Protein AF-0000000083501205 (afdb_homodimer)

Nearest PDB structures (foldseek):
  4aa9-assembly1_A  TM=9.366E-01  e=6.967E-40  Camelus dromedarius
  8cik-assembly1_A  TM=9.175E-01  e=4.253E-39  Cervus canadensis sibiricus
  4aa8-assembly1_A  TM=9.049E-01  e=1.627E-39  Bos taurus
  3cms-assembly1_A  TM=9.169E-01  e=2.071E-38  Bos taurus
  4cms-assembly1_A  TM=9.080E-01  e=2.636E-37  Bos taurus

Structure (mmCIF, N/CA/C/O backbone):
data_AF-0000000083501205-model_v1
#
loop_
_entity.id
_entity.type
_entity.pdbx_description
1 polymer Gastricsin
#
loop_
_atom_site.group_PDB
_atom_site.id
_atom_site.type_symbol
_atom_site.label_atom_id
_atom_site.label_alt_id
_atom_site.label_comp_id
_atom_site.label_asym_id
_atom_site.label_entity_id
_atom_site.label_seq_id
_atom_site.pdbx_PDB_ins_code
_atom_site.Cartn_x
_atom_site.Cartn_y
_atom_site.Cartn_z
_atom_site.occupancy
_atom_site.B_iso_or_equiv
_atom_site.auth_seq_id
_atom_site.auth_comp_id
_atom_site.auth_asym_id
_atom_site.auth_atom_id
_atom_site.pdbx_PDB_model_num
ATOM 1 N N . MET A 1 1 ? 22.312 11.648 -34.594 1 24.3 1 MET A N 1
ATOM 2 C CA . MET A 1 1 ? 21.078 12 -33.906 1 24.3 1 MET A CA 1
ATOM 3 C C . MET A 1 1 ? 21.344 12.555 -32.531 1 24.3 1 MET A C 1
ATOM 5 O O . MET A 1 1 ? 21.938 11.875 -31.688 1 24.3 1 MET A O 1
ATOM 9 N N . MET A 1 2 ? 21.391 13.852 -32.25 1 23.31 2 MET A N 1
ATOM 10 C CA . MET A 1 2 ? 22.062 14.555 -31.172 1 23.31 2 MET A CA 1
ATOM 11 C C . MET A 1 2 ? 21.25 14.461 -29.891 1 23.31 2 MET A C 1
ATOM 13 O O . MET A 1 2 ? 20.047 14.727 -29.891 1 23.31 2 MET A O 1
ATOM 17 N N . LYS A 1 3 ? 21.75 13.641 -28.953 1 24.98 3 LYS A N 1
ATOM 18 C CA . LYS A 1 3 ? 21.266 13.414 -27.578 1 24.98 3 LYS A CA 1
ATOM 19 C C . LYS A 1 3 ? 20.984 14.734 -26.875 1 24.98 3 LYS A C 1
ATOM 21 O O . LYS A 1 3 ? 21.906 15.469 -26.516 1 24.98 3 LYS A O 1
ATOM 26 N N . VAL A 1 4 ? 19.859 15.289 -27.219 1 24.84 4 VAL A N 1
ATOM 27 C CA . VAL A 1 4 ? 19.672 16.531 -26.5 1 24.84 4 VAL A CA 1
ATOM 28 C C . VAL A 1 4 ? 19.516 16.25 -25 1 24.84 4 VAL A C 1
ATOM 30 O O . VAL A 1 4 ? 18.672 15.422 -24.609 1 24.84 4 VAL A O 1
ATOM 33 N N . LEU A 1 5 ? 20.469 16.375 -24.188 1 25.17 5 LEU A N 1
ATOM 34 C CA . LEU A 1 5 ? 20.688 16.391 -22.75 1 25.17 5 LEU A CA 1
ATOM 35 C C . LEU A 1 5 ? 19.656 17.266 -22.031 1 25.17 5 LEU A C 1
ATOM 37 O O . LEU A 1 5 ? 19.703 18.484 -22.156 1 25.17 5 LEU A O 1
ATOM 41 N N . VAL A 1 6 ? 18.453 16.797 -22.047 1 27.72 6 VAL A N 1
ATOM 42 C CA . VAL A 1 6 ? 17.656 17.844 -21.391 1 27.72 6 VAL A CA 1
ATOM 43 C C . VAL A 1 6 ? 18.016 17.906 -19.906 1 27.72 6 VAL A C 1
ATOM 45 O O . VAL A 1 6 ? 17.859 16.922 -19.188 1 27.72 6 VAL A O 1
ATOM 48 N N . PRO A 1 7 ? 18.844 18.781 -19.484 1 29.17 7 PRO A N 1
ATOM 49 C CA . PRO A 1 7 ? 19.188 18.969 -18.062 1 29.17 7 PRO A CA 1
ATOM 50 C C . PRO A 1 7 ? 17.953 19.203 -17.188 1 29.17 7 PRO A C 1
ATOM 52 O O . PRO A 1 7 ? 17.094 20.016 -17.531 1 29.17 7 PRO A O 1
ATOM 55 N N . ILE A 1 8 ? 17.406 18.188 -16.766 1 30.66 8 ILE A N 1
ATOM 56 C CA . ILE A 1 8 ? 16.359 18.547 -15.797 1 30.66 8 ILE A CA 1
ATOM 57 C C . ILE A 1 8 ? 16.953 19.469 -14.734 1 30.66 8 ILE A C 1
ATOM 59 O O . ILE A 1 8 ? 17.844 19.078 -13.984 1 30.66 8 ILE A O 1
ATOM 63 N N . LEU A 1 9 ? 17.031 20.703 -15 1 28.42 9 LEU A N 1
ATOM 64 C CA . LEU A 1 9 ? 17.453 21.766 -14.094 1 28.42 9 LEU A CA 1
ATOM 65 C C . LEU A 1 9 ? 16.609 21.766 -12.82 1 28.42 9 LEU A C 1
ATOM 67 O O . LEU A 1 9 ? 15.422 22.062 -12.859 1 28.42 9 LEU A O 1
ATOM 71 N N . ALA A 1 10 ? 16.891 20.828 -12 1 33.09 10 ALA A N 1
ATOM 72 C CA . ALA A 1 10 ? 16.406 21.125 -10.656 1 33.09 10 ALA A CA 1
ATOM 73 C C . ALA A 1 10 ? 16.625 22.594 -10.32 1 33.09 10 ALA A C 1
ATOM 75 O O . ALA A 1 10 ? 17.766 23.047 -10.195 1 33.09 10 ALA A O 1
ATOM 76 N N . PHE A 1 11 ? 15.836 23.438 -10.914 1 31.61 11 PHE A N 1
ATOM 77 C CA . PHE A 1 11 ? 15.945 24.828 -10.508 1 31.61 11 PHE A CA 1
ATOM 78 C C . PHE A 1 11 ? 15.961 24.969 -8.992 1 31.61 11 PHE A C 1
ATOM 80 O O . PHE A 1 11 ? 14.961 24.688 -8.328 1 31.61 11 PHE A O 1
ATOM 87 N N . LEU A 1 12 ? 17.047 24.672 -8.43 1 36.22 12 LEU A N 1
ATOM 88 C CA . LEU A 1 12 ? 17.328 25.203 -7.102 1 36.22 12 LEU A CA 1
ATOM 89 C C . LEU A 1 12 ? 16.922 26.672 -7.023 1 36.22 12 LEU A C 1
ATOM 91 O O . LEU A 1 12 ? 17.656 27.547 -7.5 1 36.22 12 LEU A O 1
ATOM 95 N N . ALA A 1 13 ? 15.797 27.047 -7.168 1 38.28 13 ALA A N 1
ATOM 96 C CA . ALA A 1 13 ? 15.562 28.453 -6.848 1 38.28 13 ALA A CA 1
ATOM 97 C C . ALA A 1 13 ? 16.062 28.797 -5.445 1 38.28 13 ALA A C 1
ATOM 99 O O . ALA A 1 13 ? 15.445 28.406 -4.449 1 38.28 13 ALA A O 1
ATOM 100 N N . ILE A 1 14 ? 17.281 28.781 -5.215 1 43.41 14 ILE A N 1
ATOM 101 C CA . ILE A 1 14 ? 17.891 29.375 -4.027 1 43.41 14 ILE A CA 1
ATOM 102 C C . ILE A 1 14 ? 17.375 30.797 -3.857 1 43.41 14 ILE A C 1
ATOM 104 O O . ILE A 1 14 ? 18.047 31.656 -3.268 1 43.41 14 ILE A O 1
ATOM 108 N N . THR A 1 15 ? 16.516 31.375 -4.629 1 48.72 15 THR A N 1
ATOM 109 C CA . THR A 1 15 ? 16.641 32.844 -4.527 1 48.72 15 THR A CA 1
ATOM 110 C C . THR A 1 15 ? 16.469 33.281 -3.08 1 48.72 15 THR A C 1
ATOM 112 O O . THR A 1 15 ? 17.297 34.031 -2.557 1 48.72 15 THR A O 1
ATOM 115 N N . ASP A 1 16 ? 15.25 33.375 -2.527 1 62.16 16 ASP A N 1
ATOM 116 C CA . ASP A 1 16 ? 14.867 34.25 -1.431 1 62.16 16 ASP A CA 1
ATOM 117 C C . ASP A 1 16 ? 15.125 33.594 -0.078 1 62.16 16 ASP A C 1
ATOM 119 O O . ASP A 1 16 ? 14.5 33.938 0.923 1 62.16 16 ASP A O 1
ATOM 123 N N . GLY A 1 17 ? 16.344 32.844 0.094 1 75.5 17 GLY A N 1
ATOM 124 C CA . GLY A 1 17 ? 16.703 32.312 1.388 1 75.5 17 GLY A CA 1
ATOM 125 C C . GLY A 1 17 ? 15.711 31.281 1.912 1 75.5 17 GLY A C 1
ATOM 126 O O . GLY A 1 17 ? 15.906 30.703 2.979 1 75.5 17 GLY A O 1
ATOM 127 N N . LEU A 1 18 ? 14.656 30.984 1.088 1 84.56 18 LEU A N 1
ATOM 128 C CA . LEU A 1 18 ? 13.625 30.047 1.49 1 84.56 18 LEU A CA 1
ATOM 129 C C . LEU A 1 18 ? 14.008 28.625 1.078 1 84.56 18 LEU A C 1
ATOM 131 O O . LEU A 1 18 ? 14.547 28.406 -0.009 1 84.56 18 LEU A O 1
ATOM 135 N N . ILE A 1 19 ? 13.797 27.641 1.995 1 81.44 19 ILE A N 1
ATOM 136 C CA . ILE A 1 19 ? 13.898 26.219 1.679 1 81.44 19 ILE A CA 1
ATOM 137 C C . ILE A 1 19 ? 12.516 25.641 1.387 1 81.44 19 ILE A C 1
ATOM 139 O O . ILE A 1 19 ? 11.633 25.672 2.246 1 81.44 19 ILE A O 1
ATOM 143 N N . ARG A 1 20 ? 12.336 25.25 0.153 1 84.31 20 ARG A N 1
ATOM 144 C CA . ARG A 1 20 ? 11.039 24.734 -0.278 1 84.31 20 ARG A CA 1
ATOM 145 C C . ARG A 1 20 ? 11.078 23.219 -0.46 1 84.31 20 ARG A C 1
ATOM 147 O O . ARG A 1 20 ? 11.938 22.703 -1.169 1 84.31 20 ARG A O 1
ATOM 154 N N . VAL A 1 21 ? 10.227 22.469 0.271 1 79.44 21 VAL A N 1
ATOM 155 C CA . VAL A 1 21 ? 10.078 21.031 0.123 1 79.44 21 VAL A CA 1
ATOM 156 C C . VAL A 1 21 ? 8.719 20.719 -0.491 1 79.44 21 VAL A C 1
ATOM 158 O O . VAL A 1 21 ? 7.68 20.906 0.147 1 79.44 21 VAL A O 1
ATOM 161 N N . PRO A 1 22 ? 8.703 20.297 -1.757 1 78.81 22 PRO A N 1
ATOM 162 C CA . PRO A 1 22 ? 7.418 19.891 -2.33 1 78.81 22 PRO A CA 1
ATOM 163 C C . PRO A 1 22 ? 6.766 18.75 -1.554 1 78.81 22 PRO A C 1
ATOM 165 O O . PRO A 1 22 ? 7.457 17.844 -1.063 1 78.81 22 PRO A O 1
ATOM 168 N N . LEU A 1 23 ? 5.445 18.859 -1.328 1 78.44 23 LEU A N 1
ATOM 169 C CA . LEU A 1 23 ? 4.637 17.781 -0.746 1 78.44 23 LEU A CA 1
ATOM 170 C C . LEU A 1 23 ? 3.715 17.172 -1.792 1 78.44 23 LEU A C 1
ATOM 172 O O . LEU A 1 23 ? 3.209 17.875 -2.67 1 78.44 23 LEU A O 1
ATOM 176 N N . MET A 1 24 ? 3.607 15.898 -1.768 1 68.44 24 MET A N 1
ATOM 177 C CA . MET A 1 24 ? 2.73 15.18 -2.689 1 68.44 24 MET A CA 1
ATOM 178 C C . MET A 1 24 ? 1.491 14.656 -1.97 1 68.44 24 MET A C 1
ATOM 180 O O . MET A 1 24 ? 1.599 14.023 -0.921 1 68.44 24 MET A O 1
ATOM 184 N N . LYS A 1 25 ? 0.338 15.102 -2.434 1 71.06 25 LYS A N 1
ATOM 185 C CA . LYS A 1 25 ? -0.917 14.539 -1.938 1 71.06 25 LYS A CA 1
ATOM 186 C C . LYS A 1 25 ? -1.106 13.102 -2.418 1 71.06 25 LYS A C 1
ATOM 188 O O . LYS A 1 25 ? -0.944 12.812 -3.605 1 71.06 25 LYS A O 1
ATOM 193 N N . PHE A 1 26 ? -1.41 12.211 -1.491 1 62.16 26 PHE A N 1
ATOM 194 C CA . PHE A 1 26 ? -1.637 10.805 -1.826 1 62.16 26 PHE A CA 1
ATOM 195 C C . PHE A 1 26 ? -3.09 10.422 -1.581 1 62.16 26 PHE A C 1
ATOM 197 O O . PHE A 1 26 ? -3.689 10.836 -0.587 1 62.16 26 PHE A O 1
ATOM 204 N N . LYS A 1 27 ? -3.611 9.68 -2.615 1 62.25 27 LYS A N 1
ATOM 205 C CA . LYS A 1 27 ? -4.934 9.086 -2.455 1 62.25 27 LYS A CA 1
ATOM 206 C C . LYS A 1 27 ? -4.852 7.77 -1.684 1 62.25 27 LYS A C 1
ATOM 208 O O . LYS A 1 27 ? -3.949 6.961 -1.916 1 62.25 27 LYS A O 1
ATOM 213 N N . SER A 1 28 ? -5.738 7.668 -0.705 1 63.34 28 SER A N 1
ATOM 214 C CA . SER A 1 28 ? -5.789 6.422 0.053 1 63.34 28 SER A CA 1
ATOM 215 C C . SER A 1 28 ? -6.391 5.293 -0.778 1 63.34 28 SER A C 1
ATOM 217 O O . SER A 1 28 ? -6.973 5.539 -1.837 1 63.34 28 SER A O 1
ATOM 219 N N . LEU A 1 29 ? -6.191 4.051 -0.312 1 64.69 29 LEU A N 1
ATOM 220 C CA . LEU A 1 29 ? -6.824 2.904 -0.95 1 64.69 29 LEU A CA 1
ATOM 221 C C . LEU A 1 29 ? -8.344 3.066 -0.979 1 64.69 29 LEU A C 1
ATOM 223 O O . LEU A 1 29 ? -8.984 2.754 -1.983 1 64.69 29 LEU A O 1
ATOM 227 N N . TYR A 1 30 ? -8.93 3.625 0.086 1 70.25 30 TYR A N 1
ATOM 228 C CA . TYR A 1 30 ? -10.367 3.848 0.156 1 70.25 30 TYR A CA 1
ATOM 229 C C . TYR A 1 30 ? -10.82 4.805 -0.939 1 70.25 30 TYR A C 1
ATOM 231 O O . TYR A 1 30 ? -11.797 4.527 -1.644 1 70.25 30 TYR A O 1
ATOM 239 N N . GLU A 1 31 ? -10.156 5.875 -1.046 1 69.44 31 GLU A N 1
ATOM 240 C CA . GLU A 1 31 ? -10.516 6.867 -2.055 1 69.44 31 GLU A CA 1
ATOM 241 C C . GLU A 1 31 ? -10.43 6.277 -3.461 1 69.44 31 GLU A C 1
ATOM 243 O O . GLU A 1 31 ? -11.289 6.543 -4.305 1 69.44 31 GLU A O 1
ATOM 248 N N . GLN A 1 32 ? -9.438 5.461 -3.617 1 65.25 32 GLN A N 1
ATOM 249 C CA . GLN A 1 32 ? -9.25 4.824 -4.918 1 65.25 32 GLN A CA 1
ATOM 250 C C . GLN A 1 32 ? -10.391 3.859 -5.223 1 65.25 32 GLN A C 1
ATOM 252 O O . GLN A 1 32 ? -10.961 3.885 -6.316 1 65.25 32 GLN A O 1
ATOM 257 N N . LEU A 1 33 ? -10.625 3.053 -4.23 1 71 33 LEU A N 1
ATOM 258 C CA . LEU A 1 33 ? -11.703 2.082 -4.402 1 71 33 LEU A CA 1
ATOM 259 C C . LEU A 1 33 ? -13.039 2.783 -4.637 1 71 33 LEU A C 1
ATOM 261 O O . LEU A 1 33 ? -13.852 2.326 -5.438 1 71 33 LEU A O 1
ATOM 265 N N . LEU A 1 34 ? -13.266 3.865 -3.934 1 71.88 34 LEU A N 1
ATOM 266 C CA . LEU A 1 34 ? -14.477 4.66 -4.094 1 71.88 34 LEU A CA 1
ATOM 267 C C . LEU A 1 34 ? -14.586 5.203 -5.516 1 71.88 34 LEU A C 1
ATOM 269 O O . LEU A 1 34 ? -15.617 5.035 -6.168 1 71.88 34 LEU A O 1
ATOM 273 N N . GLU A 1 35 ? -13.555 5.77 -5.996 1 68.94 35 GLU A N 1
ATOM 274 C CA . GLU A 1 35 ? -13.562 6.367 -7.328 1 68.94 35 GLU A CA 1
ATOM 275 C C . GLU A 1 35 ? -13.766 5.312 -8.406 1 68.94 35 GLU A C 1
ATOM 277 O O . GLU A 1 35 ? -14.414 5.57 -9.422 1 68.94 35 GLU A O 1
ATOM 282 N N . GLU A 1 36 ? -13.219 4.125 -8.141 1 64.19 36 GLU A N 1
ATOM 283 C CA . GLU A 1 36 ? -13.305 3.039 -9.117 1 64.19 36 GLU A CA 1
ATOM 284 C C . GLU A 1 36 ? -14.641 2.305 -9.008 1 64.19 36 GLU A C 1
ATOM 286 O O . GLU A 1 36 ? -14.945 1.432 -9.82 1 64.19 36 GLU A O 1
ATOM 291 N N . GLY A 1 37 ? -15.43 2.744 -8.008 1 63.91 37 GLY A N 1
ATOM 292 C CA . GLY A 1 37 ? -16.688 2.041 -7.777 1 63.91 37 GLY A CA 1
ATOM 293 C C . GLY A 1 37 ? -16.484 0.633 -7.25 1 63.91 37 GLY A C 1
ATOM 294 O O . GLY A 1 37 ? -17.312 -0.251 -7.504 1 63.91 37 GLY A O 1
ATOM 295 N N . GLN A 1 38 ? -15.273 0.404 -6.648 1 61.91 38 GLN A N 1
ATOM 296 C CA . GLN A 1 38 ? -14.914 -0.951 -6.242 1 61.91 38 GLN A CA 1
ATOM 297 C C . GLN A 1 38 ? -15.016 -1.115 -4.727 1 61.91 38 GLN A C 1
ATOM 299 O O . GLN A 1 38 ? -14.625 -2.15 -4.184 1 61.91 38 GLN A O 1
ATOM 304 N N . LEU A 1 39 ? -15.469 -0.045 -4.129 1 68.69 39 LEU A N 1
ATOM 305 C CA . LEU A 1 39 ? -15.555 -0.119 -2.674 1 68.69 39 LEU A CA 1
ATOM 306 C C . LEU A 1 39 ? -16.438 -1.282 -2.24 1 68.69 39 LEU A C 1
ATOM 308 O O . LEU A 1 39 ? -16.078 -2.043 -1.34 1 68.69 39 LEU A O 1
ATOM 312 N N . LYS A 1 40 ? -17.578 -1.355 -2.967 1 64.38 40 LYS A N 1
ATOM 313 C CA . LYS A 1 40 ? -18.484 -2.463 -2.646 1 64.38 40 LYS A CA 1
ATOM 314 C C . LYS A 1 40 ? -17.844 -3.805 -2.992 1 64.38 40 LYS A C 1
ATOM 316 O O . LYS A 1 40 ? -17.953 -4.766 -2.23 1 64.38 40 LYS A O 1
ATOM 321 N N . ASN A 1 41 ? -17.172 -3.736 -4.25 1 62.69 41 ASN A N 1
ATOM 322 C CA . ASN A 1 41 ? -16.516 -4.969 -4.672 1 62.69 41 ASN A CA 1
ATOM 323 C C . ASN A 1 41 ? -15.422 -5.383 -3.693 1 62.69 41 ASN A C 1
ATOM 325 O O . ASN A 1 41 ? -15.219 -6.57 -3.449 1 62.69 41 ASN A O 1
ATOM 329 N N . PHE A 1 42 ? -14.742 -4.367 -3.301 1 62.81 42 PHE A N 1
ATOM 330 C CA . PHE A 1 42 ? -13.734 -4.637 -2.279 1 62.81 42 PHE A CA 1
ATOM 331 C C . PHE A 1 42 ? -14.367 -5.273 -1.049 1 62.81 42 PHE A C 1
ATOM 333 O O . PHE A 1 42 ? -13.805 -6.199 -0.461 1 62.81 42 PHE A O 1
ATOM 340 N N . LEU A 1 43 ? -15.547 -4.691 -0.813 1 56.75 43 LEU A N 1
ATOM 341 C CA . LEU A 1 43 ? -16.219 -5.145 0.397 1 56.75 43 LEU A CA 1
ATOM 342 C C . LEU A 1 43 ? -16.922 -6.48 0.161 1 56.75 43 LEU A C 1
ATOM 344 O O . LEU A 1 43 ? -17.031 -7.301 1.076 1 56.75 43 LEU A O 1
ATOM 348 N N . THR A 1 44 ? -17.5 -6.582 -1.103 1 53.25 44 THR A N 1
ATOM 349 C CA . THR A 1 44 ? -18.312 -7.777 -1.353 1 53.25 44 THR A CA 1
ATOM 350 C C . THR A 1 44 ? -17.578 -8.727 -2.299 1 53.25 44 THR A C 1
ATOM 352 O O . THR A 1 44 ? -18.031 -9.844 -2.533 1 53.25 44 THR A O 1
ATOM 355 N N . ASN A 1 45 ? -16.266 -8.594 -2.436 1 44.19 45 ASN A N 1
ATOM 356 C CA . ASN A 1 45 ? -15.531 -9.43 -3.375 1 44.19 45 ASN A CA 1
ATOM 357 C C . ASN A 1 45 ? -16.297 -9.609 -4.684 1 44.19 45 ASN A C 1
ATOM 359 O O . ASN A 1 45 ? -16.172 -10.648 -5.336 1 44.19 45 ASN A O 1
ATOM 363 N N . GLN A 1 46 ? -17.375 -8.836 -4.914 1 39.72 46 GLN A N 1
ATOM 364 C CA . GLN A 1 46 ? -18.078 -9.148 -6.148 1 39.72 46 GLN A CA 1
ATOM 365 C C . GLN A 1 46 ? -17.234 -8.828 -7.371 1 39.72 46 GLN A C 1
ATOM 367 O O . GLN A 1 46 ? -16.719 -7.715 -7.504 1 39.72 46 GLN A O 1
ATOM 372 N N . GLN A 1 47 ? -16.578 -9.773 -7.832 1 37.06 47 GLN A N 1
ATOM 373 C CA . GLN A 1 47 ? -15.875 -9.742 -9.109 1 37.06 47 GLN A CA 1
ATOM 374 C C . GLN A 1 47 ? -16.688 -9.023 -10.18 1 37.06 47 GLN A C 1
ATOM 376 O O . GLN A 1 47 ? -17.859 -9.375 -10.414 1 37.06 47 GLN A O 1
ATOM 381 N N . LEU A 1 48 ? -16.594 -7.82 -10.344 1 34.31 48 LEU A N 1
ATOM 382 C CA . LEU A 1 48 ? -17.234 -7.254 -11.531 1 34.31 48 LEU A CA 1
ATOM 383 C C . LEU A 1 48 ? -16.953 -8.109 -12.758 1 34.31 48 LEU A C 1
ATOM 385 O O . LEU A 1 48 ? -15.805 -8.438 -13.047 1 34.31 48 LEU A O 1
ATOM 389 N N . ASN A 1 49 ? -17.891 -8.961 -13.07 1 32.69 49 ASN A N 1
ATOM 390 C CA . ASN A 1 49 ? -17.938 -9.641 -14.352 1 32.69 49 ASN A CA 1
ATOM 391 C C . ASN A 1 49 ? -17.656 -8.688 -15.508 1 32.69 49 ASN A C 1
ATOM 393 O O . ASN A 1 49 ? -18.5 -7.852 -15.844 1 32.69 49 ASN A O 1
ATOM 397 N N . SER A 1 50 ? -16.578 -8.016 -15.5 1 30.77 50 SER A N 1
ATOM 398 C CA . SER A 1 50 ? -16.531 -7.367 -16.812 1 30.77 50 SER A CA 1
ATOM 399 C C . SER A 1 50 ? -16.578 -8.391 -17.938 1 30.77 50 SER A C 1
ATOM 401 O O . SER A 1 50 ? -16.266 -9.562 -17.734 1 30.77 50 SER A O 1
ATOM 403 N N . ASP A 1 51 ? -17.125 -7.996 -19 1 29.91 51 ASP A N 1
ATOM 404 C CA . ASP A 1 51 ? -17.297 -8.633 -20.312 1 29.91 51 ASP A CA 1
ATOM 405 C C . ASP A 1 51 ? -15.969 -9.211 -20.797 1 29.91 51 ASP A C 1
ATOM 407 O O . ASP A 1 51 ? -15.078 -8.469 -21.234 1 29.91 51 ASP A O 1
ATOM 411 N N . GLY A 1 52 ? -15.602 -10.5 -20.578 1 32.03 52 GLY A N 1
ATOM 412 C CA . GLY A 1 52 ? -14.734 -11.469 -21.234 1 32.03 52 GLY A CA 1
ATOM 413 C C . GLY A 1 52 ? -13.266 -11.25 -20.938 1 32.03 52 GLY A C 1
ATOM 414 O O . GLY A 1 52 ? -12.43 -12.094 -21.266 1 32.03 52 GLY A O 1
ATOM 415 N N . SER A 1 53 ? -12.656 -10.086 -21.109 1 32.69 53 SER A N 1
ATOM 416 C CA . SER A 1 53 ? -11.203 -10.016 -21.078 1 32.69 53 SER A CA 1
ATOM 417 C C . SER A 1 53 ? -10.688 -9.992 -19.641 1 32.69 53 SER A C 1
ATOM 419 O O . SER A 1 53 ? -11.188 -9.234 -18.812 1 32.69 53 SER A O 1
ATOM 421 N N . TYR A 1 54 ? -10.312 -11.141 -19.109 1 36.03 54 TYR A N 1
ATOM 422 C CA . TYR A 1 54 ? -9.672 -11.336 -17.812 1 36.03 54 TYR A CA 1
ATOM 423 C C . TYR A 1 54 ? -8.664 -10.234 -17.531 1 36.03 54 TYR A C 1
ATOM 425 O O . TYR A 1 54 ? -7.57 -10.219 -18.094 1 36.03 54 TYR A O 1
ATOM 433 N N . ASN A 1 55 ? -9.117 -9.039 -17.297 1 40.97 55 ASN A N 1
ATOM 434 C CA . ASN A 1 55 ? -8.141 -8.016 -16.922 1 40.97 55 ASN A CA 1
ATOM 435 C C . ASN A 1 55 ? -7.812 -8.055 -15.438 1 40.97 55 ASN A C 1
ATOM 437 O O . ASN A 1 55 ? -8.703 -7.879 -14.602 1 40.97 55 ASN A O 1
ATOM 441 N N . GLU A 1 56 ? -6.871 -9.008 -15.109 1 48.38 56 GLU A N 1
ATOM 442 C CA . GLU A 1 56 ? -6.379 -9.055 -13.734 1 48.38 56 GLU A CA 1
ATOM 443 C C . GLU A 1 56 ? -6.094 -7.656 -13.203 1 48.38 56 GLU A C 1
ATOM 445 O O . GLU A 1 56 ? -5.543 -6.812 -13.914 1 48.38 56 GLU A O 1
ATOM 450 N N . PRO A 1 57 ? -6.695 -7.434 -12.094 1 54.47 57 PRO A N 1
ATOM 451 C CA . PRO A 1 57 ? -6.348 -6.129 -11.523 1 54.47 57 PRO A CA 1
ATOM 452 C C . PRO A 1 57 ? -4.859 -5.996 -11.219 1 54.47 57 PRO A C 1
ATOM 454 O O . PRO A 1 57 ? -4.207 -6.984 -10.867 1 54.47 57 PRO A O 1
ATOM 457 N N . LEU A 1 58 ? -4.289 -4.883 -11.664 1 53.25 58 LEU A N 1
ATOM 458 C CA . LEU A 1 58 ? -2.893 -4.617 -11.328 1 53.25 58 LEU A CA 1
ATOM 459 C C . LEU A 1 58 ? -2.686 -4.648 -9.82 1 53.25 58 LEU A C 1
ATOM 461 O O . LEU A 1 58 ? -1.642 -5.094 -9.336 1 53.25 58 LEU A O 1
ATOM 465 N N . LEU A 1 59 ? -3.84 -4.309 -9.102 1 56.69 59 LEU A N 1
ATOM 466 C CA . LEU A 1 59 ? -3.658 -4.234 -7.652 1 56.69 59 LEU A CA 1
ATOM 467 C C . LEU A 1 59 ? -4.438 -5.344 -6.953 1 56.69 59 LEU A C 1
ATOM 469 O O . LEU A 1 59 ? -5.637 -5.508 -7.184 1 56.69 59 LEU A O 1
ATOM 473 N N . ASN A 1 60 ? -3.674 -6.246 -6.426 1 63.34 60 ASN A N 1
ATOM 474 C CA . ASN A 1 60 ? -4.258 -7.242 -5.535 1 63.34 60 ASN A CA 1
ATOM 475 C C . ASN A 1 60 ? -4.363 -6.727 -4.105 1 63.34 60 ASN A C 1
ATOM 477 O O . ASN A 1 60 ? -3.363 -6.656 -3.389 1 63.34 60 ASN A O 1
ATOM 481 N N . TYR A 1 61 ? -5.527 -6.289 -3.756 1 62.44 61 TYR A N 1
ATOM 482 C CA . TYR A 1 61 ? -5.699 -5.801 -2.391 1 62.44 61 TYR A CA 1
ATOM 483 C C . TYR A 1 61 ? -6.32 -6.871 -1.504 1 62.44 61 TYR A C 1
ATOM 485 O O . TYR A 1 61 ? -6.422 -6.699 -0.287 1 62.44 61 TYR A O 1
ATOM 493 N N . LYS A 1 62 ? -6.664 -7.91 -2.113 1 69.75 62 LYS A N 1
ATOM 494 C CA . LYS A 1 62 ? -7.496 -8.836 -1.349 1 69.75 62 LYS A CA 1
ATOM 495 C C . LYS A 1 62 ? -6.703 -10.07 -0.929 1 69.75 62 LYS A C 1
ATOM 497 O O . LYS A 1 62 ? -6.867 -10.57 0.186 1 69.75 62 LYS A O 1
ATOM 502 N N . ASP A 1 63 ? -5.832 -10.5 -1.811 1 72.12 63 ASP A N 1
ATOM 503 C CA . ASP A 1 63 ? -5.289 -11.828 -1.562 1 72.12 63 ASP A CA 1
ATOM 504 C C . ASP A 1 63 ? -3.781 -11.773 -1.325 1 72.12 63 ASP A C 1
ATOM 506 O O . ASP A 1 63 ? -3.125 -10.797 -1.705 1 72.12 63 ASP A O 1
ATOM 510 N N . MET A 1 64 ? -3.305 -12.82 -0.78 1 69.5 64 MET A N 1
ATOM 511 C CA . MET A 1 64 ? -1.869 -12.969 -0.551 1 69.5 64 MET A CA 1
ATOM 512 C C . MET A 1 64 ? -1.11 -13.023 -1.873 1 69.5 64 MET A C 1
ATOM 514 O O . MET A 1 64 ? -1.707 -13.242 -2.928 1 69.5 64 MET A O 1
ATOM 518 N N . ALA A 1 65 ? 0.109 -12.734 -1.774 1 78.25 65 ALA A N 1
ATOM 519 C CA . ALA A 1 65 ? 0.981 -12.828 -2.941 1 78.25 65 ALA A CA 1
ATOM 520 C C . ALA A 1 65 ? 2.42 -13.133 -2.529 1 78.25 65 ALA A C 1
ATOM 522 O O . ALA A 1 65 ? 2.787 -12.953 -1.364 1 78.25 65 ALA A O 1
ATOM 523 N N . TYR A 1 66 ? 3.213 -13.703 -3.395 1 82.69 66 TYR A N 1
ATOM 524 C CA . TYR A 1 66 ? 4.629 -13.992 -3.195 1 82.69 66 TYR A CA 1
ATOM 525 C C . TYR A 1 66 ? 5.492 -13.148 -4.121 1 82.69 66 TYR A C 1
ATOM 527 O O . TYR A 1 66 ? 5.285 -13.133 -5.336 1 82.69 66 TYR A O 1
ATOM 535 N N . PHE A 1 67 ? 6.41 -12.43 -3.469 1 81.56 67 PHE A N 1
ATOM 536 C CA . PHE A 1 67 ? 7.301 -11.586 -4.258 1 81.56 67 PHE A CA 1
ATOM 537 C C . PHE A 1 67 ? 8.758 -11.945 -4.004 1 81.56 67 PHE A C 1
ATOM 539 O O . PHE A 1 67 ? 9.094 -12.477 -2.943 1 81.56 67 PHE A O 1
ATOM 546 N N . GLY A 1 68 ? 9.562 -11.734 -4.988 1 83.31 68 GLY A N 1
ATOM 547 C CA . GLY A 1 68 ? 11 -11.906 -4.871 1 83.31 68 GLY A CA 1
ATOM 548 C C . GLY A 1 68 ? 11.789 -10.695 -5.32 1 83.31 68 GLY A C 1
ATOM 549 O O . GLY A 1 68 ? 11.266 -9.844 -6.043 1 83.31 68 GLY A O 1
ATOM 550 N N . GLN A 1 69 ? 13.016 -10.641 -4.809 1 81.62 69 GLN A N 1
ATOM 551 C CA . GLN A 1 69 ? 13.859 -9.492 -5.129 1 81.62 69 GLN A CA 1
ATOM 552 C C . GLN A 1 69 ? 14.734 -9.781 -6.348 1 81.62 69 GLN A C 1
ATOM 554 O O . GLN A 1 69 ? 15.336 -10.852 -6.453 1 81.62 69 GLN A O 1
ATOM 559 N N . ILE A 1 70 ? 14.734 -8.852 -7.297 1 89.69 70 ILE A N 1
ATOM 560 C CA . ILE A 1 70 ? 15.695 -8.828 -8.391 1 89.69 70 ILE A CA 1
ATOM 561 C C . ILE A 1 70 ? 16.438 -7.496 -8.414 1 89.69 70 ILE A C 1
ATOM 563 O O . ILE A 1 70 ? 16.047 -6.555 -7.719 1 89.69 70 ILE A O 1
ATOM 567 N N . SER A 1 71 ? 17.5 -7.48 -9.07 1 89.5 71 SER A N 1
ATOM 568 C CA . SER A 1 71 ? 18.203 -6.219 -9.312 1 89.5 71 SER A CA 1
ATOM 569 C C . SER A 1 71 ? 18.406 -5.973 -10.797 1 89.5 71 SER A C 1
ATOM 571 O O . SER A 1 71 ? 18.625 -6.914 -11.562 1 89.5 71 SER A O 1
ATOM 573 N N . VAL A 1 72 ? 18.328 -4.73 -11.164 1 94.75 72 VAL A N 1
ATOM 574 C CA . VAL A 1 72 ? 18.453 -4.359 -12.57 1 94.75 72 VAL A CA 1
ATOM 575 C C . VAL A 1 72 ? 19.516 -3.273 -12.719 1 94.75 72 VAL A C 1
ATOM 577 O O . VAL A 1 72 ? 19.531 -2.301 -11.961 1 94.75 72 VAL A O 1
ATOM 580 N N . GLY A 1 73 ? 20.438 -3.527 -13.656 1 95.88 73 GLY A N 1
ATOM 581 C CA . GLY A 1 73 ? 21.375 -2.477 -14.016 1 95.88 73 GLY A CA 1
ATOM 582 C C . GLY A 1 73 ? 22.734 -2.66 -13.391 1 95.88 73 GLY A C 1
ATOM 583 O O . GLY A 1 73 ? 22.953 -3.609 -12.633 1 95.88 73 GLY A O 1
ATOM 584 N N . THR A 1 74 ? 23.641 -1.761 -13.852 1 92.62 74 THR A N 1
ATOM 585 C CA . THR A 1 74 ? 25 -1.641 -13.352 1 92.62 74 THR A CA 1
ATOM 586 C C . THR A 1 74 ? 25.328 -0.191 -13 1 92.62 74 THR A C 1
ATOM 588 O O . THR A 1 74 ? 25.5 0.645 -13.891 1 92.62 74 THR A O 1
ATOM 591 N N . PRO A 1 75 ? 25.547 0.081 -11.648 1 89.25 75 PRO A N 1
ATOM 592 C CA . PRO A 1 75 ? 25.359 -0.839 -10.523 1 89.25 75 PRO A CA 1
ATOM 593 C C . PRO A 1 75 ? 23.906 -1.267 -10.344 1 89.25 75 PRO A C 1
ATOM 595 O O . PRO A 1 75 ? 23 -0.647 -10.906 1 89.25 75 PRO A O 1
ATOM 598 N N . PRO A 1 76 ? 23.672 -2.303 -9.57 1 87.81 76 PRO A N 1
ATOM 599 C CA . PRO A 1 76 ? 22.328 -2.867 -9.461 1 87.81 76 PRO A CA 1
ATOM 600 C C . PRO A 1 76 ? 21.391 -1.99 -8.648 1 87.81 76 PRO A C 1
ATOM 602 O O . PRO A 1 76 ? 21.797 -1.381 -7.66 1 87.81 76 PRO A O 1
ATOM 605 N N . GLN A 1 77 ? 20.094 -1.916 -9.164 1 84.31 77 GLN A N 1
ATOM 606 C CA . GLN A 1 77 ? 18.953 -1.348 -8.461 1 84.31 77 GLN A CA 1
ATOM 607 C C . GLN A 1 77 ? 17.938 -2.428 -8.109 1 84.31 77 GLN A C 1
ATOM 609 O O . GLN A 1 77 ? 17.516 -3.193 -8.977 1 84.31 77 GLN A O 1
ATOM 614 N N . SER A 1 78 ? 17.5 -2.506 -6.93 1 79.81 78 SER A N 1
ATOM 615 C CA . SER A 1 78 ? 16.734 -3.648 -6.449 1 79.81 78 SER A CA 1
ATOM 616 C C . SER A 1 78 ? 15.242 -3.385 -6.543 1 79.81 78 SER A C 1
ATOM 618 O O . SER A 1 78 ? 14.781 -2.273 -6.27 1 79.81 78 SER A O 1
ATOM 620 N N . PHE A 1 79 ? 14.508 -4.43 -6.863 1 82.56 79 PHE A N 1
ATOM 621 C CA . PHE A 1 79 ? 13.055 -4.398 -7.004 1 82.56 79 PHE A CA 1
ATOM 622 C C . PHE A 1 79 ? 12.43 -5.68 -6.473 1 82.56 79 PHE A C 1
ATOM 624 O O . PHE A 1 79 ? 12.977 -6.77 -6.66 1 82.56 79 PHE A O 1
ATOM 631 N N . TYR A 1 80 ? 11.297 -5.598 -5.84 1 79.88 80 TYR A N 1
ATOM 632 C CA . TYR A 1 80 ? 10.461 -6.758 -5.543 1 79.88 80 TYR A CA 1
ATOM 633 C C . TYR A 1 80 ? 9.406 -6.961 -6.625 1 79.88 80 TYR A C 1
ATOM 635 O O . TYR A 1 80 ? 8.602 -6.066 -6.891 1 79.88 80 TYR A O 1
ATOM 643 N N . VAL A 1 81 ? 9.453 -8.125 -7.227 1 86.44 81 VAL A N 1
ATOM 644 C CA . VAL A 1 81 ? 8.57 -8.359 -8.359 1 86.44 81 VAL A CA 1
ATOM 645 C C . VAL A 1 81 ? 7.801 -9.664 -8.164 1 86.44 81 VAL A C 1
ATOM 647 O O . VAL A 1 81 ? 8.18 -10.492 -7.328 1 86.44 81 VAL A O 1
ATOM 650 N N . HIS A 1 82 ? 6.734 -9.742 -8.836 1 87.06 82 HIS A N 1
ATOM 651 C CA . HIS A 1 82 ? 5.957 -10.969 -8.891 1 87.06 82 HIS A CA 1
ATOM 652 C C . HIS A 1 82 ? 6.555 -11.953 -9.891 1 87.06 82 HIS A C 1
ATOM 654 O O . HIS A 1 82 ? 6.609 -11.672 -11.094 1 87.06 82 HIS A O 1
ATOM 660 N N . PHE A 1 83 ? 7.055 -13.102 -9.43 1 91.94 83 PHE A N 1
ATOM 661 C CA . PHE A 1 83 ? 7.453 -14.172 -10.344 1 91.94 83 PHE A CA 1
ATOM 662 C C . PHE A 1 83 ? 6.234 -14.891 -10.906 1 91.94 83 PHE A C 1
ATOM 664 O O . PHE A 1 83 ? 5.594 -15.68 -10.203 1 91.94 83 PHE A O 1
ATOM 671 N N . ASP A 1 84 ? 5.949 -14.578 -12.148 1 90.75 84 ASP A N 1
ATOM 672 C CA . ASP A 1 84 ? 4.629 -14.891 -12.68 1 90.75 84 ASP A CA 1
ATOM 673 C C . ASP A 1 84 ? 4.734 -15.859 -13.859 1 90.75 84 ASP A C 1
ATOM 675 O O . ASP A 1 84 ? 5.117 -15.461 -14.961 1 90.75 84 ASP A O 1
ATOM 679 N N . THR A 1 85 ? 4.309 -17.094 -13.688 1 93.75 85 THR A N 1
ATOM 680 C CA . THR A 1 85 ? 4.324 -18.078 -14.758 1 93.75 85 THR A CA 1
ATOM 681 C C . THR A 1 85 ? 3.15 -17.859 -15.711 1 93.75 85 THR A C 1
ATOM 683 O O . THR A 1 85 ? 3.119 -18.422 -16.812 1 93.75 85 THR A O 1
ATOM 686 N N . GLY A 1 86 ? 2.211 -17.031 -15.336 1 88.38 86 GLY A N 1
ATOM 687 C CA . GLY A 1 86 ? 1.068 -16.734 -16.188 1 88.38 86 GLY A CA 1
ATOM 688 C C . GLY A 1 86 ? 1.326 -15.609 -17.156 1 88.38 86 GLY A C 1
ATOM 689 O O . GLY A 1 86 ? 0.495 -15.328 -18.031 1 88.38 86 GLY A O 1
ATOM 690 N N . SER A 1 87 ? 2.418 -14.969 -17.031 1 85.75 87 SER A N 1
ATOM 691 C CA . SER A 1 87 ? 2.816 -13.891 -17.922 1 85.75 87 SER A CA 1
ATOM 692 C C . SER A 1 87 ? 4.188 -14.164 -18.547 1 85.75 87 SER A C 1
ATOM 694 O O . SER A 1 87 ? 4.855 -15.133 -18.172 1 85.75 87 SER A O 1
ATOM 696 N N . THR A 1 88 ? 4.535 -13.297 -19.562 1 87.94 88 THR A N 1
ATOM 697 C CA . THR A 1 88 ? 5.777 -13.578 -20.266 1 87.94 88 THR A CA 1
ATOM 698 C C . THR A 1 88 ? 6.754 -12.414 -20.141 1 87.94 88 THR A C 1
ATOM 700 O O . THR A 1 88 ? 7.949 -12.57 -20.406 1 87.94 88 THR A O 1
ATOM 703 N N . HIS A 1 89 ? 6.266 -11.32 -19.656 1 87.88 89 HIS A N 1
ATOM 704 C CA . HIS A 1 89 ? 7.098 -10.125 -19.75 1 87.88 89 HIS A CA 1
ATOM 705 C C . HIS A 1 89 ? 7.664 -9.75 -18.391 1 87.88 89 HIS A C 1
ATOM 707 O O . HIS A 1 89 ? 6.98 -9.875 -17.375 1 87.88 89 HIS A O 1
ATOM 713 N N . LEU A 1 90 ? 8.906 -9.336 -18.531 1 93.88 90 LEU A N 1
ATOM 714 C CA . LEU A 1 90 ? 9.469 -8.633 -17.391 1 93.88 90 LEU A CA 1
ATOM 715 C C . LEU A 1 90 ? 9.266 -7.129 -17.516 1 93.88 90 LEU A C 1
ATOM 717 O O . LEU A 1 90 ? 9.641 -6.539 -18.531 1 93.88 90 LEU A O 1
ATOM 721 N N . TRP A 1 91 ? 8.656 -6.523 -16.547 1 91.25 91 TRP A N 1
ATOM 722 C CA . TRP A 1 91 ? 8.602 -5.062 -16.516 1 91.25 91 TRP A CA 1
ATOM 723 C C . TRP A 1 91 ? 8.734 -4.539 -15.094 1 91.25 91 TRP A C 1
ATOM 725 O O . TRP A 1 91 ? 8.398 -5.238 -14.141 1 91.25 91 TRP A O 1
ATOM 735 N N . ILE A 1 92 ? 9.281 -3.391 -14.938 1 89.19 92 ILE A N 1
ATOM 736 C CA . ILE A 1 92 ? 9.43 -2.715 -13.648 1 89.19 92 ILE A CA 1
ATOM 737 C C . ILE A 1 92 ? 9.07 -1.238 -13.797 1 89.19 92 ILE A C 1
ATOM 739 O O . ILE A 1 92 ? 9.07 -0.702 -14.906 1 89.19 92 ILE A O 1
ATOM 743 N N . ASN A 1 93 ? 8.836 -0.669 -12.656 1 82.81 93 ASN A N 1
ATOM 744 C CA . ASN A 1 93 ? 8.633 0.775 -12.633 1 82.81 93 ASN A CA 1
ATOM 745 C C . ASN A 1 93 ? 9.922 1.534 -12.914 1 82.81 93 ASN A C 1
ATOM 747 O O . ASN A 1 93 ? 11.008 1.076 -12.547 1 82.81 93 ASN A O 1
ATOM 751 N N . SER A 1 94 ? 9.734 2.598 -13.602 1 86.88 94 SER A N 1
ATOM 752 C CA . SER A 1 94 ? 10.914 3.396 -13.922 1 86.88 94 SER A CA 1
ATOM 753 C C . SER A 1 94 ? 10.664 4.879 -13.664 1 86.88 94 SER A C 1
ATOM 755 O O . SER A 1 94 ? 9.516 5.297 -13.484 1 86.88 94 SER A O 1
ATOM 757 N N . VAL A 1 95 ? 11.703 5.574 -13.648 1 81.81 95 VAL A N 1
ATOM 758 C CA . VAL A 1 95 ? 11.648 7.012 -13.406 1 81.81 95 VAL A CA 1
ATOM 759 C C . VAL A 1 95 ? 10.922 7.703 -14.555 1 81.81 95 VAL A C 1
ATOM 761 O O . VAL A 1 95 ? 10.547 8.875 -14.445 1 81.81 95 VAL A O 1
ATOM 764 N N . TYR A 1 96 ? 10.711 6.93 -15.648 1 82.88 96 TYR A N 1
ATOM 765 C CA . TYR A 1 96 ? 10 7.5 -16.781 1 82.88 96 TYR A CA 1
ATOM 766 C C . TYR A 1 96 ? 8.508 7.637 -16.484 1 82.88 96 TYR A C 1
ATOM 768 O O . TYR A 1 96 ? 7.785 8.336 -17.203 1 82.88 96 TYR A O 1
ATOM 776 N N . CYS A 1 97 ? 8.156 6.859 -15.492 1 77.44 97 CYS A N 1
ATOM 777 C CA . CYS A 1 97 ? 6.746 6.922 -15.117 1 77.44 97 CYS A CA 1
ATOM 778 C C . CYS A 1 97 ? 6.449 8.18 -14.312 1 77.44 97 CYS A C 1
ATOM 780 O O . CYS A 1 97 ? 7.047 8.398 -13.258 1 77.44 97 CYS A O 1
ATOM 782 N N . LYS A 1 98 ? 5.59 9.039 -14.828 1 63.91 98 LYS A N 1
ATOM 783 C CA . LYS A 1 98 ? 5.32 10.328 -14.195 1 63.91 98 LYS A CA 1
ATOM 784 C C . LYS A 1 98 ? 3.941 10.344 -13.547 1 63.91 98 LYS A C 1
ATOM 786 O O . LYS A 1 98 ? 3.566 11.328 -12.898 1 63.91 98 LYS A O 1
ATOM 791 N N . SER A 1 99 ? 3.299 9.164 -13.742 1 61.28 99 SER A N 1
ATOM 792 C CA . SER A 1 99 ? 1.971 9.125 -13.141 1 61.28 99 SER A CA 1
ATOM 793 C C . SER A 1 99 ? 2.057 9.023 -11.617 1 61.28 99 SER A C 1
ATOM 795 O O . SER A 1 99 ? 3.1 8.664 -11.07 1 61.28 99 SER A O 1
ATOM 797 N N . GLU A 1 100 ? 1.054 9.445 -10.93 1 56.66 100 GLU A N 1
ATOM 798 C CA . GLU A 1 100 ? 0.986 9.422 -9.469 1 56.66 100 GLU A CA 1
ATOM 799 C C . GLU A 1 100 ? 1.212 8.016 -8.93 1 56.66 100 GLU A C 1
ATOM 801 O O . GLU A 1 100 ? 1.841 7.84 -7.879 1 56.66 100 GLU A O 1
ATOM 806 N N . ALA A 1 101 ? 0.859 7.027 -9.766 1 58.31 101 ALA A N 1
ATOM 807 C CA . ALA A 1 101 ? 0.977 5.637 -9.336 1 58.31 101 ALA A CA 1
ATOM 808 C C . ALA A 1 101 ? 2.439 5.211 -9.258 1 58.31 101 ALA A C 1
ATOM 810 O O . ALA A 1 101 ? 2.785 4.293 -8.508 1 58.31 101 ALA A O 1
ATOM 811 N N . CYS A 1 102 ? 3.303 6.004 -9.938 1 61.5 102 CYS A N 1
ATOM 812 C CA . CYS A 1 102 ? 4.691 5.566 -10.055 1 61.5 102 CYS A CA 1
ATOM 813 C C . CYS A 1 102 ? 5.543 6.156 -8.938 1 61.5 102 CYS A C 1
ATOM 815 O O . CYS A 1 102 ? 6.625 5.648 -8.641 1 61.5 102 CYS A O 1
ATOM 817 N N . THR A 1 103 ? 5.023 7.152 -8.32 1 54.06 103 THR A N 1
ATOM 818 C CA . THR A 1 103 ? 5.91 7.891 -7.422 1 54.06 103 THR A CA 1
ATOM 819 C C . THR A 1 103 ? 6.102 7.137 -6.109 1 54.06 103 THR A C 1
ATOM 821 O O . THR A 1 103 ? 6.988 7.473 -5.32 1 54.06 103 THR A O 1
ATOM 824 N N . MET A 1 104 ? 5.336 6.031 -5.945 1 55.84 104 MET A N 1
ATOM 825 C CA . MET A 1 104 ? 5.406 5.375 -4.641 1 55.84 104 MET A CA 1
ATOM 826 C C . MET A 1 104 ? 6.18 4.066 -4.73 1 55.84 104 MET A C 1
ATOM 828 O O . MET A 1 104 ? 6.254 3.314 -3.758 1 55.84 104 MET A O 1
ATOM 832 N N . HIS A 1 105 ? 6.766 3.85 -5.863 1 62.38 105 HIS A N 1
ATOM 833 C CA . HIS A 1 105 ? 7.535 2.629 -6.082 1 62.38 105 HIS A CA 1
ATOM 834 C C . HIS A 1 105 ? 9.023 2.936 -6.242 1 62.38 105 HIS A C 1
ATOM 836 O O . HIS A 1 105 ? 9.398 4.086 -6.461 1 62.38 105 HIS A O 1
ATOM 842 N N . HIS A 1 106 ? 9.75 1.898 -5.863 1 67.19 106 HIS A N 1
ATOM 843 C CA . HIS A 1 106 ? 11.117 1.992 -6.355 1 67.19 106 HIS A CA 1
ATOM 844 C C . HIS A 1 106 ? 11.156 2.113 -7.875 1 67.19 106 HIS A C 1
ATOM 846 O O . HIS A 1 106 ? 10.461 1.375 -8.578 1 67.19 106 HIS A O 1
ATOM 852 N N . LEU A 1 107 ? 11.781 3.145 -8.289 1 78.12 107 LEU A N 1
ATOM 853 C CA . LEU A 1 107 ? 11.836 3.406 -9.727 1 78.12 107 LEU A CA 1
ATOM 854 C C . LEU A 1 107 ? 13.219 3.113 -10.281 1 78.12 107 LEU A C 1
ATOM 856 O O . LEU A 1 107 ? 14.227 3.531 -9.703 1 78.12 107 LEU A O 1
ATOM 860 N N . PHE A 1 108 ? 13.25 2.387 -11.32 1 89.5 108 PHE A N 1
ATOM 861 C CA . PHE A 1 108 ? 14.508 2.141 -12.008 1 89.5 108 PHE A CA 1
ATOM 862 C C . PHE A 1 108 ? 14.977 3.391 -12.742 1 89.5 108 PHE A C 1
ATOM 864 O O . PHE A 1 108 ? 14.195 4.023 -13.461 1 89.5 108 PHE A O 1
ATOM 871 N N . ASN A 1 109 ? 16.172 3.732 -12.523 1 88.56 109 ASN A N 1
ATOM 872 C CA . ASN A 1 109 ? 16.797 4.828 -13.258 1 88.56 109 ASN A CA 1
ATOM 873 C C . ASN A 1 109 ? 17.781 4.312 -14.305 1 88.56 109 ASN A C 1
ATOM 875 O O . ASN A 1 109 ? 18.922 3.967 -13.984 1 88.56 109 ASN A O 1
ATOM 879 N N . PRO A 1 110 ? 17.375 4.293 -15.586 1 93.94 110 PRO A N 1
ATOM 880 C CA . PRO A 1 110 ? 18.266 3.783 -16.641 1 93.94 110 PRO A CA 1
ATOM 881 C C . PRO A 1 110 ? 19.562 4.562 -16.75 1 93.94 110 PRO A C 1
ATOM 883 O O . PRO A 1 110 ? 20.594 3.996 -17.125 1 93.94 110 PRO A O 1
ATOM 886 N N . GLU A 1 111 ? 19.578 5.785 -16.438 1 91.56 111 GLU A N 1
ATOM 887 C CA . GLU A 1 111 ? 20.766 6.625 -16.547 1 91.56 111 GLU A CA 1
ATOM 888 C C . GLU A 1 111 ? 21.844 6.203 -15.547 1 91.56 111 GLU A C 1
ATOM 890 O O . GLU A 1 111 ? 23.016 6.5 -15.734 1 91.56 111 GLU A O 1
ATOM 895 N N . ALA A 1 112 ? 21.391 5.594 -14.531 1 87.12 112 ALA A N 1
ATOM 896 C CA . ALA A 1 112 ? 22.328 5.176 -13.492 1 87.12 112 ALA A CA 1
ATOM 897 C C . ALA A 1 112 ? 22.938 3.812 -13.812 1 87.12 112 ALA A C 1
ATOM 899 O O . ALA A 1 112 ? 23.766 3.301 -13.055 1 87.12 112 ALA A O 1
ATOM 900 N N . SER A 1 113 ? 22.516 3.188 -14.898 1 94.25 113 SER A N 1
ATOM 901 C CA . SER A 1 113 ? 23.031 1.88 -15.297 1 94.25 113 SER A CA 1
ATOM 902 C C . SER A 1 113 ? 23.922 1.984 -16.531 1 94.25 113 SER A C 1
ATOM 904 O O . SER A 1 113 ? 23.484 2.436 -17.578 1 94.25 113 SER A O 1
ATOM 906 N N . SER A 1 114 ? 25.125 1.559 -16.453 1 97.12 114 SER A N 1
ATOM 907 C CA . SER A 1 114 ? 26.062 1.597 -17.562 1 97.12 114 SER A CA 1
ATOM 908 C C . SER A 1 114 ? 25.734 0.529 -18.609 1 97.12 114 SER A C 1
ATOM 910 O O . SER A 1 114 ? 26.25 0.574 -19.734 1 97.12 114 SER A O 1
ATOM 912 N N . THR A 1 115 ? 24.922 -0.43 -18.344 1 97.69 115 THR A N 1
ATOM 913 C CA . THR A 1 115 ? 24.625 -1.522 -19.266 1 97.69 115 THR A CA 1
ATOM 914 C C . THR A 1 115 ? 23.266 -1.339 -19.922 1 97.69 115 THR A C 1
ATOM 916 O O . THR A 1 115 ? 22.828 -2.176 -20.703 1 97.69 115 THR A O 1
ATOM 919 N N . TYR A 1 116 ? 22.625 -0.266 -19.578 1 97.69 116 TYR A N 1
ATOM 920 C CA . TYR A 1 116 ? 21.297 -0.018 -20.125 1 97.69 116 TYR A CA 1
ATOM 921 C C . TYR A 1 116 ? 21.391 0.503 -21.547 1 97.69 116 TYR A C 1
ATOM 923 O O . TYR A 1 116 ? 22.25 1.324 -21.859 1 97.69 116 TYR A O 1
ATOM 931 N N . TYR A 1 117 ? 20.5 0.013 -22.375 1 97.06 117 TYR A N 1
ATOM 932 C CA . TYR A 1 117 ? 20.219 0.649 -23.656 1 97.06 117 TYR A CA 1
ATOM 933 C C . TYR A 1 117 ? 18.797 0.357 -24.109 1 97.06 117 TYR A C 1
ATOM 935 O O . TYR A 1 117 ? 18.141 -0.556 -23.594 1 97.06 117 TYR A O 1
ATOM 943 N N . SER A 1 118 ? 18.266 1.176 -24.953 1 95.94 118 SER A N 1
ATOM 944 C CA . SER A 1 118 ? 16.938 1.029 -25.5 1 95.94 118 SER A CA 1
ATOM 945 C C . SER A 1 118 ? 16.875 1.5 -26.953 1 95.94 118 SER A C 1
ATOM 947 O O . SER A 1 118 ? 17.625 2.404 -27.344 1 95.94 118 SER A O 1
ATOM 949 N N . ASN A 1 119 ? 16.062 0.86 -27.719 1 93.19 119 ASN A N 1
ATOM 950 C CA . ASN A 1 119 ? 15.82 1.308 -29.094 1 93.19 119 ASN A CA 1
ATOM 951 C C . ASN A 1 119 ? 14.5 2.074 -29.203 1 93.19 119 ASN A C 1
ATOM 953 O O . ASN A 1 119 ? 14.023 2.33 -30.312 1 93.19 119 ASN A O 1
ATOM 957 N N . GLY A 1 120 ? 13.859 2.287 -28.094 1 91 120 GLY A N 1
ATOM 958 C CA . GLY A 1 120 ? 12.648 3.102 -28.062 1 91 120 GLY A CA 1
ATOM 959 C C . GLY A 1 120 ? 11.398 2.32 -28.406 1 91 120 GLY A C 1
ATOM 960 O O . GLY A 1 120 ? 10.328 2.904 -28.578 1 91 120 GLY A O 1
ATOM 961 N N . GLN A 1 121 ? 11.484 1.014 -28.484 1 92.25 121 GLN A N 1
ATOM 962 C CA . GLN A 1 121 ? 10.312 0.199 -28.797 1 92.25 121 GLN A CA 1
ATOM 963 C C . GLN A 1 121 ? 9.258 0.308 -27.703 1 92.25 121 GLN A C 1
ATOM 965 O O . GLN A 1 121 ? 9.57 0.191 -26.516 1 92.25 121 GLN A O 1
ATOM 970 N N . PRO A 1 122 ? 7.977 0.552 -28.125 1 90.19 122 PRO A N 1
ATOM 971 C CA . PRO A 1 122 ? 6.918 0.656 -27.125 1 90.19 122 PRO A CA 1
ATOM 972 C C . PRO A 1 122 ? 6.531 -0.697 -26.531 1 90.19 122 PRO A C 1
ATOM 974 O O . PRO A 1 122 ? 6.742 -1.734 -27.172 1 90.19 122 PRO A O 1
ATOM 977 N N . PHE A 1 123 ? 6.09 -0.626 -25.328 1 86.12 123 PHE A N 1
ATOM 978 C CA . PHE A 1 123 ? 5.629 -1.771 -24.562 1 86.12 123 PHE A CA 1
ATOM 979 C C . PHE A 1 123 ? 4.262 -1.492 -23.938 1 86.12 123 PHE A C 1
ATOM 981 O O . PHE A 1 123 ? 3.967 -0.36 -23.562 1 86.12 123 PHE A O 1
ATOM 988 N N . SER A 1 124 ? 3.332 -2.494 -24.031 1 83.19 124 SER A N 1
ATOM 989 C CA . SER A 1 124 ? 2.045 -2.326 -23.375 1 83.19 124 SER A CA 1
ATOM 990 C C . SER A 1 124 ? 1.539 -3.646 -22.797 1 83.19 124 SER A C 1
ATOM 992 O O . SER A 1 124 ? 1.712 -4.699 -23.422 1 83.19 124 SER A O 1
ATOM 994 N N . VAL A 1 125 ? 1.11 -3.588 -21.609 1 76.75 125 VAL A N 1
ATOM 995 C CA . VAL A 1 125 ? 0.419 -4.707 -20.969 1 76.75 125 VAL A CA 1
ATOM 996 C C . VAL A 1 125 ? -0.981 -4.277 -20.547 1 76.75 125 VAL A C 1
ATOM 998 O O . VAL A 1 125 ? -1.15 -3.225 -19.922 1 76.75 125 VAL A O 1
ATOM 1001 N N . HIS A 1 126 ? -1.89 -5.035 -20.859 1 66.88 126 HIS A N 1
ATOM 1002 C CA . HIS A 1 126 ? -3.273 -4.684 -20.562 1 66.88 126 HIS A CA 1
ATOM 1003 C C . HIS A 1 126 ? -3.791 -5.461 -19.359 1 66.88 126 HIS A C 1
ATOM 1005 O O . HIS A 1 126 ? -3.562 -6.668 -19.234 1 66.88 126 HIS A O 1
ATOM 1011 N N . TYR A 1 127 ? -4.23 -4.621 -18.453 1 60.94 127 TYR A N 1
ATOM 1012 C CA . TYR A 1 127 ? -4.914 -5.168 -17.281 1 60.94 127 TYR A CA 1
ATOM 1013 C C . TYR A 1 127 ? -6.391 -4.789 -17.297 1 60.94 127 TYR A C 1
ATOM 1015 O O . TYR A 1 127 ? -6.832 -3.996 -18.125 1 60.94 127 TYR A O 1
ATOM 1023 N N . GLY A 1 128 ? -7.254 -5.543 -16.516 1 55.41 128 GLY A N 1
ATOM 1024 C CA . GLY A 1 128 ? -8.664 -5.199 -16.406 1 55.41 128 GLY A CA 1
ATOM 1025 C C . GLY A 1 128 ? -8.898 -3.744 -16.062 1 55.41 128 GLY A C 1
ATOM 1026 O O . GLY A 1 128 ? -9.867 -3.139 -16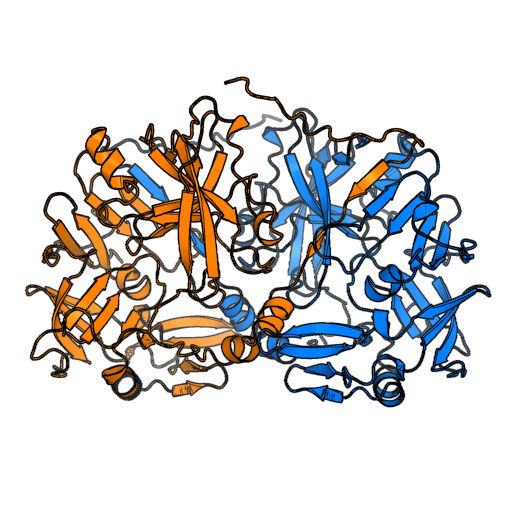.516 1 55.41 128 GLY A O 1
ATOM 1027 N N . THR A 1 129 ? -8 -3.107 -15.25 1 52.88 129 THR A N 1
ATOM 1028 C CA . THR A 1 129 ? -8.195 -1.758 -14.727 1 52.88 129 THR A CA 1
ATOM 1029 C C . THR A 1 129 ? -7.52 -0.729 -15.633 1 52.88 129 THR A C 1
ATOM 1031 O O . THR A 1 129 ? -7.645 0.477 -15.414 1 52.88 129 THR A O 1
ATOM 1034 N N . GLY A 1 130 ? -6.766 -1.229 -16.656 1 61.41 130 GLY A N 1
ATOM 1035 C CA . GLY A 1 130 ? -6.062 -0.319 -17.547 1 61.41 130 GLY A CA 1
ATOM 1036 C C . GLY A 1 130 ? -4.812 -0.926 -18.156 1 61.41 130 GLY A C 1
ATOM 1037 O O . GLY A 1 130 ? -4.688 -2.15 -18.234 1 61.41 130 GLY A O 1
ATOM 1038 N N . SER A 1 131 ? -4.207 0.005 -18.812 1 65.75 131 SER A N 1
ATOM 1039 C CA . SER A 1 131 ? -3.018 -0.478 -19.516 1 65.75 131 SER A CA 1
ATOM 1040 C C . SER A 1 131 ? -1.747 0.12 -18.906 1 65.75 131 SER A C 1
ATOM 1042 O O . SER A 1 131 ? -1.726 1.293 -18.531 1 65.75 131 SER A O 1
ATOM 1044 N N . LEU A 1 132 ? -0.826 -0.767 -18.688 1 75.38 132 LEU A N 1
ATOM 1045 C CA . LEU A 1 132 ? 0.538 -0.329 -18.406 1 75.38 132 LEU A CA 1
ATOM 1046 C C . LEU A 1 132 ? 1.326 -0.154 -19.703 1 75.38 132 LEU A C 1
ATOM 1048 O O . LEU A 1 132 ? 1.345 -1.05 -20.547 1 75.38 132 LEU A O 1
ATOM 1052 N N . THR A 1 133 ? 1.699 1.101 -19.922 1 82.88 133 THR A N 1
ATOM 1053 C CA . THR A 1 133 ? 2.51 1.352 -21.109 1 82.88 133 THR A CA 1
ATOM 1054 C C . THR A 1 133 ? 3.936 1.73 -20.719 1 82.88 133 THR A C 1
ATOM 1056 O O . THR A 1 133 ? 4.184 2.164 -19.594 1 82.88 133 THR A O 1
ATOM 1059 N N . GLY A 1 134 ? 4.863 1.495 -21.672 1 89.38 134 GLY A N 1
ATOM 1060 C CA . GLY A 1 134 ? 6.258 1.844 -21.438 1 89.38 134 GLY A CA 1
ATOM 1061 C C . GLY A 1 134 ? 7.148 1.597 -22.641 1 89.38 134 GLY A C 1
ATOM 1062 O O . GLY A 1 134 ? 6.68 1.6 -23.781 1 89.38 134 GLY A O 1
ATOM 1063 N N . VAL A 1 135 ? 8.445 1.59 -22.344 1 93.38 135 VAL A N 1
ATOM 1064 C CA . VAL A 1 135 ? 9.453 1.362 -23.375 1 93.38 135 VAL A CA 1
ATOM 1065 C C . VAL A 1 135 ? 10.266 0.12 -23.031 1 93.38 135 VAL A C 1
ATOM 1067 O O . VAL A 1 135 ? 10.555 -0.14 -21.859 1 93.38 135 VAL A O 1
ATOM 1070 N N . ILE A 1 136 ? 10.594 -0.602 -24.094 1 95.25 136 ILE A N 1
ATOM 1071 C CA . ILE A 1 136 ? 11.445 -1.769 -23.891 1 95.25 136 ILE A CA 1
ATOM 1072 C C . ILE A 1 136 ? 12.906 -1.328 -23.766 1 95.25 136 ILE A C 1
ATOM 1074 O O . ILE A 1 136 ? 13.391 -0.532 -24.578 1 95.25 136 ILE A O 1
ATOM 1078 N N . GLY A 1 137 ? 13.516 -1.697 -22.719 1 97.06 137 GLY A N 1
ATOM 1079 C CA . GLY A 1 137 ? 14.945 -1.546 -22.531 1 97.06 137 GLY A CA 1
ATOM 1080 C C . GLY A 1 137 ? 15.672 -2.869 -22.359 1 97.06 137 GLY A C 1
ATOM 1081 O O . GLY A 1 137 ? 15.039 -3.924 -22.281 1 97.06 137 GLY A O 1
ATOM 1082 N N . TYR A 1 138 ? 16.984 -2.768 -22.422 1 97.88 138 TYR A N 1
ATOM 1083 C CA . TYR A 1 138 ? 17.875 -3.902 -22.203 1 97.88 138 TYR A CA 1
ATOM 1084 C C . TYR A 1 138 ? 18.875 -3.613 -21.078 1 97.88 138 TYR A C 1
ATOM 1086 O O . TYR A 1 138 ? 19.422 -2.518 -21 1 97.88 138 TYR A O 1
ATOM 1094 N N . ASP A 1 139 ? 18.984 -4.578 -20.172 1 98.44 139 ASP A N 1
ATOM 1095 C CA . ASP A 1 139 ? 19.922 -4.387 -19.078 1 98.44 139 ASP A CA 1
ATOM 1096 C C . ASP A 1 139 ? 20.297 -5.719 -18.422 1 98.44 139 ASP A C 1
ATOM 1098 O O . ASP A 1 139 ? 19.828 -6.773 -18.859 1 98.44 139 ASP A O 1
ATOM 1102 N N . THR A 1 140 ? 21.219 -5.625 -17.516 1 97.94 140 THR A N 1
ATOM 1103 C CA . THR A 1 140 ? 21.562 -6.785 -16.703 1 97.94 140 THR A CA 1
ATOM 1104 C C . THR A 1 140 ? 20.578 -6.957 -15.555 1 97.94 140 THR A C 1
ATOM 1106 O O . THR A 1 140 ? 20.297 -6.004 -14.828 1 97.94 140 THR A O 1
ATOM 1109 N N . VAL A 1 141 ? 19.984 -8.133 -15.477 1 97.12 141 VAL A N 1
ATOM 1110 C CA . VAL A 1 141 ? 19.109 -8.477 -14.359 1 97.12 141 VAL A CA 1
ATOM 1111 C C . VAL A 1 141 ? 19.797 -9.508 -13.469 1 97.12 141 VAL A C 1
ATOM 1113 O O . VAL A 1 141 ? 20.297 -10.523 -13.953 1 97.12 141 VAL A O 1
ATOM 1116 N N . SER A 1 142 ? 19.812 -9.203 -12.219 1 93.19 142 SER A N 1
ATOM 1117 C CA . SER A 1 142 ? 20.469 -10.102 -11.281 1 93.19 142 SER A CA 1
ATOM 1118 C C . SER A 1 142 ? 19.469 -10.719 -10.312 1 93.19 142 SER A C 1
ATOM 1120 O O . SER A 1 142 ? 18.547 -10.039 -9.852 1 93.19 142 SER A O 1
ATOM 1122 N N . LEU A 1 143 ? 19.594 -12.016 -10.148 1 90.25 143 LEU A N 1
ATOM 1123 C CA . LEU A 1 143 ? 18.859 -12.789 -9.148 1 90.25 143 LEU A CA 1
ATOM 1124 C C . LEU A 1 143 ? 19.828 -13.539 -8.234 1 90.25 143 LEU A C 1
ATOM 1126 O O . LEU A 1 143 ? 20.406 -14.555 -8.625 1 90.25 143 LEU A O 1
ATOM 1130 N N . GLN A 1 144 ? 19.953 -13.258 -6.977 1 79.5 144 GLN A N 1
ATOM 1131 C CA . GLN A 1 144 ? 20.812 -13.93 -6.008 1 79.5 144 GLN A CA 1
ATOM 1132 C C . GLN A 1 144 ? 22.156 -14.305 -6.637 1 79.5 144 GLN A C 1
ATOM 1134 O O . GLN A 1 144 ? 22.578 -15.461 -6.566 1 79.5 144 GLN A O 1
ATOM 1139 N N . GLY A 1 145 ? 22.844 -13.5 -7.355 1 75.31 145 GLY A N 1
ATOM 1140 C CA . GLY A 1 145 ? 24.172 -13.703 -7.91 1 75.31 145 GLY A CA 1
ATOM 1141 C C . GLY A 1 145 ? 24.156 -14.055 -9.383 1 75.31 145 GLY A C 1
ATOM 1142 O O . GLY A 1 145 ? 25.172 -13.93 -10.07 1 75.31 145 GLY A O 1
ATOM 1143 N N . LEU A 1 146 ? 23.031 -14.609 -9.812 1 88.75 146 LEU A N 1
ATOM 1144 C CA . LEU A 1 146 ? 22.875 -14.844 -11.25 1 88.75 146 LEU A CA 1
ATOM 1145 C C . LEU A 1 146 ? 22.719 -13.531 -12 1 88.75 146 LEU A C 1
ATOM 1147 O O . LEU A 1 146 ? 21.922 -12.68 -11.617 1 88.75 146 LEU A O 1
ATOM 1151 N N . LYS A 1 147 ? 23.562 -13.398 -12.992 1 94 147 LYS A N 1
ATOM 1152 C CA . LYS A 1 147 ? 23.484 -12.203 -13.828 1 94 147 LYS A CA 1
ATOM 1153 C C . LYS A 1 147 ? 22.984 -12.547 -15.234 1 94 147 LYS A C 1
ATOM 1155 O O . LYS A 1 147 ? 23.625 -13.32 -15.953 1 94 147 LYS A O 1
ATOM 1160 N N . VAL A 1 148 ? 21.906 -12.109 -15.586 1 97.12 148 VAL A N 1
ATOM 1161 C CA . VAL A 1 148 ? 21.328 -12.25 -16.922 1 97.12 148 VAL A CA 1
ATOM 1162 C C . VAL A 1 148 ? 21.578 -10.984 -17.734 1 97.12 148 VAL A C 1
ATOM 1164 O O . VAL A 1 148 ? 21 -9.93 -17.438 1 97.12 148 VAL A O 1
ATOM 1167 N N . THR A 1 149 ? 22.328 -11.109 -18.734 1 97.62 149 THR A N 1
ATOM 1168 C CA . THR A 1 149 ? 22.75 -9.914 -19.469 1 97.62 149 THR A CA 1
ATOM 1169 C C . THR A 1 149 ? 21.828 -9.648 -20.656 1 97.62 149 THR A C 1
ATOM 1171 O O . THR A 1 149 ? 21.156 -10.562 -21.141 1 97.62 149 THR A O 1
ATOM 1174 N N . ASN A 1 150 ? 21.703 -8.438 -21.016 1 96.94 150 ASN A N 1
ATOM 1175 C CA . ASN A 1 150 ? 20.953 -8 -22.188 1 96.94 150 ASN A CA 1
ATOM 1176 C C . ASN A 1 150 ? 19.5 -8.453 -22.125 1 96.94 150 ASN A C 1
ATOM 1178 O O . ASN A 1 150 ? 18.922 -8.828 -23.141 1 96.94 150 ASN A O 1
ATOM 1182 N N . GLN A 1 151 ? 18.953 -8.531 -20.953 1 97.94 151 GLN A N 1
ATOM 1183 C CA . GLN A 1 151 ? 17.562 -8.938 -20.781 1 97.94 151 GLN A CA 1
ATOM 1184 C C . GLN A 1 151 ? 16.609 -7.816 -21.172 1 97.94 151 GLN A C 1
ATOM 1186 O O . GLN A 1 151 ? 16.797 -6.66 -20.797 1 97.94 151 GLN A O 1
ATOM 1191 N N . GLU A 1 152 ? 15.625 -8.164 -21.969 1 96.88 152 GLU A N 1
ATOM 1192 C CA . GLU A 1 152 ? 14.539 -7.234 -22.297 1 96.88 152 GLU A CA 1
ATOM 1193 C C . GLU A 1 152 ? 13.695 -6.922 -21.062 1 96.88 152 GLU A C 1
ATOM 1195 O O . GLU A 1 152 ? 13.258 -7.836 -20.359 1 96.88 152 GLU A O 1
ATOM 1200 N N . ILE A 1 153 ? 13.492 -5.637 -20.828 1 97.06 153 ILE A N 1
ATOM 1201 C CA . ILE A 1 153 ? 12.711 -5.176 -19.688 1 97.06 153 ILE A CA 1
ATOM 1202 C C . ILE A 1 153 ? 11.75 -4.074 -20.141 1 97.06 153 ILE A C 1
ATOM 1204 O O . ILE A 1 153 ? 12.156 -3.111 -20.781 1 97.06 153 ILE A O 1
ATOM 1208 N N . GLY A 1 154 ? 10.492 -4.281 -19.875 1 94.19 154 GLY A N 1
ATOM 1209 C CA . GLY A 1 154 ? 9.586 -3.154 -20.016 1 94.19 154 GLY A CA 1
ATOM 1210 C C . GLY A 1 154 ? 9.734 -2.129 -18.906 1 94.19 154 GLY A C 1
ATOM 1211 O O . GLY A 1 154 ? 9.672 -2.471 -17.719 1 94.19 154 GLY A O 1
ATOM 1212 N N . LEU A 1 155 ? 9.984 -0.902 -19.234 1 92.38 155 LEU A N 1
ATOM 1213 C CA . LEU A 1 155 ? 10.031 0.209 -18.297 1 92.38 155 LEU A CA 1
ATOM 1214 C C . LEU A 1 155 ? 8.75 1.041 -18.375 1 92.38 155 LEU A C 1
ATOM 1216 O O . LEU A 1 155 ? 8.445 1.611 -19.422 1 92.38 155 LEU A O 1
ATOM 1220 N N . SER A 1 156 ? 8.086 1.018 -17.25 1 85.19 156 SER A N 1
ATOM 1221 C CA . SER A 1 156 ? 6.793 1.692 -17.25 1 85.19 156 SER A CA 1
ATOM 1222 C C . SER A 1 156 ? 6.957 3.197 -17.438 1 85.19 156 SER A C 1
ATOM 1224 O O . SER A 1 156 ? 7.871 3.801 -16.875 1 85.19 156 SER A O 1
ATOM 1226 N N . THR A 1 157 ? 6.109 3.76 -18.266 1 83.19 157 THR A N 1
ATOM 1227 C CA . THR A 1 157 ? 6.012 5.207 -18.422 1 83.19 157 THR A CA 1
ATOM 1228 C C . THR A 1 157 ? 4.645 5.707 -17.953 1 83.19 157 THR A C 1
ATOM 1230 O O . THR A 1 157 ? 4.488 6.887 -17.641 1 83.19 157 THR A O 1
ATOM 1233 N N . ASN A 1 158 ? 3.693 4.719 -17.969 1 74.94 158 ASN A N 1
ATOM 1234 C CA . ASN A 1 158 ? 2.338 4.992 -17.516 1 74.94 158 ASN A CA 1
ATOM 1235 C C . ASN A 1 158 ? 1.707 3.76 -16.875 1 74.94 158 ASN A C 1
ATOM 1237 O O . ASN A 1 158 ? 1.844 2.648 -17.375 1 74.94 158 ASN A O 1
ATOM 1241 N N . GLU A 1 159 ? 1.289 3.914 -15.727 1 68.12 159 GLU A N 1
ATOM 1242 C CA . GLU A 1 159 ? 0.552 2.836 -15.07 1 68.12 159 GLU A CA 1
ATOM 1243 C C . GLU A 1 159 ? -0.913 3.213 -14.867 1 68.12 159 GLU A C 1
ATOM 1245 O O . GLU A 1 159 ? -1.23 4.375 -14.609 1 68.12 159 GLU A O 1
ATOM 1250 N N . PRO A 1 160 ? -1.634 2.121 -15.211 1 58.53 160 PRO A N 1
ATOM 1251 C CA . PRO A 1 160 ? -3.051 2.438 -15.023 1 58.53 160 PRO A CA 1
ATOM 1252 C C . PRO A 1 160 ? -3.396 2.74 -13.562 1 58.53 160 PRO A C 1
ATOM 1254 O O . PRO A 1 160 ? -2.836 2.127 -12.648 1 58.53 160 PRO A O 1
ATOM 1257 N N . GLY A 1 161 ? -4.367 3.656 -13.469 1 51.44 161 GLY A N 1
ATOM 1258 C CA . GLY A 1 161 ? -4.949 3.953 -12.172 1 51.44 161 GLY A CA 1
ATOM 1259 C C . GLY A 1 161 ? -4.332 5.168 -11.5 1 51.44 161 GLY A C 1
ATOM 1260 O O . GLY A 1 161 ? -3.229 5.586 -11.859 1 51.44 161 GLY A O 1
ATOM 1261 N N . ASN A 1 162 ? -5.004 6.051 -11.336 1 45.06 162 ASN A N 1
ATOM 1262 C CA . ASN A 1 162 ? -4.586 7.184 -10.516 1 45.06 162 ASN A CA 1
ATOM 1263 C C . ASN A 1 162 ? -4.188 6.746 -9.109 1 45.06 162 ASN A C 1
ATOM 1265 O O . ASN A 1 162 ? -4.215 7.543 -8.172 1 45.06 162 ASN A O 1
ATOM 1269 N N . ASN A 1 163 ? -4.02 5.398 -9.094 1 43 163 ASN A N 1
ATOM 1270 C CA . ASN A 1 163 ? -4.09 4.832 -7.754 1 43 163 ASN A CA 1
ATOM 1271 C C . ASN A 1 163 ? -2.721 4.82 -7.078 1 43 163 ASN A C 1
ATOM 1273 O O . ASN A 1 163 ? -1.72 4.457 -7.695 1 43 163 ASN A O 1
ATOM 1277 N N . PHE A 1 164 ? -2.588 5.754 -6.262 1 41.44 164 PHE A N 1
ATOM 1278 C CA . PHE A 1 164 ? -1.457 5.809 -5.344 1 41.44 164 PHE A CA 1
ATOM 1279 C C . PHE A 1 164 ? -1.285 4.48 -4.613 1 41.44 164 PHE A C 1
ATOM 1281 O O . PHE A 1 164 ? -0.471 4.375 -3.693 1 41.44 164 PHE A O 1
ATOM 1288 N N . ALA A 1 165 ? -2.289 3.518 -4.73 1 45.94 165 ALA A N 1
ATOM 1289 C CA . ALA A 1 165 ? -2.025 2.395 -3.836 1 45.94 165 ALA A CA 1
ATOM 1290 C C . ALA A 1 165 ? -0.716 1.699 -4.199 1 45.94 165 ALA A C 1
ATOM 1292 O O . ALA A 1 165 ? -0.442 1.454 -5.379 1 45.94 165 ALA A O 1
ATOM 1293 N N . ARG A 1 166 ? 0.197 1.991 -3.346 1 50.59 166 ARG A N 1
ATOM 1294 C CA . ARG A 1 166 ? 1.47 1.297 -3.51 1 50.59 166 ARG A CA 1
ATOM 1295 C C . ARG A 1 166 ? 1.251 -0.187 -3.789 1 50.59 166 ARG A C 1
ATOM 1297 O O . ARG A 1 166 ? 0.704 -0.908 -2.953 1 50.59 166 ARG A O 1
ATOM 1304 N N . PRO A 1 167 ? 1.213 -0.407 -5.195 1 55.91 167 PRO A N 1
ATOM 1305 C CA . PRO A 1 167 ? 1.243 -1.862 -5.359 1 55.91 167 PRO A CA 1
ATOM 1306 C C . PRO A 1 167 ? 2.309 -2.531 -4.492 1 55.91 167 PRO A C 1
ATOM 1308 O O . PRO A 1 167 ? 3.311 -1.901 -4.145 1 55.91 167 PRO A O 1
ATOM 1311 N N . LEU A 1 168 ? 1.934 -3.715 -3.949 1 59.19 168 LEU A N 1
ATOM 1312 C CA . LEU A 1 168 ? 2.846 -4.492 -3.117 1 59.19 168 LEU A CA 1
ATOM 1313 C C . LEU A 1 168 ? 4.113 -4.852 -3.889 1 59.19 168 LEU A C 1
ATOM 1315 O O . LEU A 1 168 ? 5.137 -5.184 -3.287 1 59.19 168 LEU A O 1
ATOM 1319 N N . HIS A 1 169 ? 4.066 -4.629 -5.258 1 68.88 169 HIS A N 1
ATOM 1320 C CA . HIS A 1 169 ? 5.242 -5.047 -6.008 1 68.88 169 HIS A CA 1
ATOM 1321 C C . HIS A 1 169 ? 5.727 -3.939 -6.938 1 68.88 169 HIS A C 1
ATOM 1323 O O . HIS A 1 169 ? 4.977 -3.006 -7.238 1 68.88 169 HIS A O 1
ATOM 1329 N N . ASP A 1 170 ? 6.969 -4.016 -7.391 1 76.69 170 ASP A N 1
ATOM 1330 C CA . ASP A 1 170 ? 7.625 -3.039 -8.258 1 76.69 170 ASP A CA 1
ATOM 1331 C C . ASP A 1 170 ? 7.543 -3.457 -9.719 1 76.69 170 ASP A C 1
ATOM 1333 O O . ASP A 1 170 ? 8.078 -2.775 -10.602 1 76.69 170 ASP A O 1
ATOM 1337 N N . GLY A 1 171 ? 6.945 -4.594 -9.93 1 81.75 171 GLY A N 1
ATOM 1338 C CA . GLY A 1 171 ? 6.883 -5.125 -11.289 1 81.75 171 GLY A CA 1
ATOM 1339 C C . GLY A 1 171 ? 6.559 -6.605 -11.336 1 81.75 171 GLY A C 1
ATOM 1340 O O . GLY A 1 171 ? 6.188 -7.195 -10.32 1 81.75 171 GLY A O 1
ATOM 1341 N N . ILE A 1 172 ? 6.625 -7.09 -12.578 1 87.19 172 ILE A N 1
ATOM 1342 C CA . ILE A 1 172 ? 6.344 -8.5 -12.82 1 87.19 172 ILE A CA 1
ATOM 1343 C C . ILE A 1 172 ? 7.496 -9.133 -13.594 1 87.19 172 ILE A C 1
ATOM 1345 O O . ILE A 1 172 ? 8.062 -8.508 -14.492 1 87.19 172 ILE A O 1
ATOM 1349 N N . MET A 1 173 ? 7.832 -10.289 -13.156 1 93 173 MET A N 1
ATOM 1350 C CA . MET A 1 173 ? 8.75 -11.117 -13.938 1 93 173 MET A CA 1
ATOM 1351 C C . MET A 1 173 ? 8.023 -12.328 -14.531 1 93 173 MET A C 1
ATOM 1353 O O . MET A 1 173 ? 7.891 -13.359 -13.867 1 93 173 MET A O 1
ATOM 1357 N N . GLY A 1 174 ? 7.672 -12.117 -15.773 1 92.44 174 GLY A N 1
ATOM 1358 C CA . GLY A 1 174 ? 6.988 -13.195 -16.469 1 92.44 174 GLY A CA 1
ATOM 1359 C C . GLY A 1 174 ? 7.887 -14.383 -16.766 1 92.44 174 GLY A C 1
ATOM 1360 O O . GLY A 1 174 ? 9.031 -14.219 -17.188 1 92.44 174 GLY A O 1
ATOM 1361 N N . MET A 1 175 ? 7.355 -15.562 -16.531 1 94 175 MET A N 1
ATOM 1362 C CA . MET A 1 175 ? 8.141 -16.781 -16.672 1 94 175 MET A CA 1
ATOM 1363 C C . MET A 1 175 ? 7.418 -17.797 -17.562 1 94 175 MET A C 1
ATOM 1365 O O . MET A 1 175 ? 7.648 -19 -17.438 1 94 175 MET A O 1
ATOM 1369 N N . GLY A 1 176 ? 6.52 -17.312 -18.359 1 92.31 176 GLY A N 1
ATOM 1370 C CA . GLY A 1 176 ? 5.871 -18.156 -19.344 1 92.31 176 GLY A CA 1
ATOM 1371 C C . GLY A 1 176 ? 6.691 -18.344 -20.609 1 92.31 176 GLY A C 1
ATOM 1372 O O . GLY A 1 176 ? 7.836 -17.875 -20.688 1 92.31 176 GLY A O 1
ATOM 1373 N N . PHE A 1 177 ? 6.078 -19.031 -21.578 1 91.25 177 PHE A N 1
ATOM 1374 C CA . PHE A 1 177 ? 6.734 -19.266 -22.859 1 91.25 177 PHE A CA 1
ATOM 1375 C C . PHE A 1 177 ? 6.699 -18 -23.703 1 91.25 177 PHE A C 1
ATOM 1377 O O . PHE A 1 177 ? 5.707 -17.266 -23.703 1 91.25 177 PHE A O 1
ATOM 1384 N N . LYS A 1 178 ? 7.723 -17.828 -24.375 1 90.06 178 LYS A N 1
ATOM 1385 C CA . LYS A 1 178 ? 7.801 -16.672 -25.266 1 90.06 178 LYS A CA 1
ATOM 1386 C C . LYS A 1 178 ? 6.664 -16.688 -26.281 1 90.06 178 LYS A C 1
ATOM 1388 O O . LYS A 1 178 ? 6.371 -17.734 -26.875 1 90.06 178 LYS A O 1
ATOM 1393 N N . GLN A 1 179 ? 6.055 -15.562 -26.422 1 84.31 179 GLN A N 1
ATOM 1394 C CA . GLN A 1 179 ? 5.043 -15.391 -27.453 1 84.31 179 GLN A CA 1
ATOM 1395 C C . GLN A 1 179 ? 5.672 -14.898 -28.75 1 84.31 179 GLN A C 1
ATOM 1397 O O . GLN A 1 179 ? 6.68 -14.188 -28.734 1 84.31 179 GLN A O 1
ATOM 1402 N N . PRO A 1 180 ? 5.035 -15.336 -29.859 1 82.38 180 PRO A N 1
ATOM 1403 C CA . PRO A 1 180 ? 5.543 -14.812 -31.141 1 82.38 180 PRO A CA 1
ATOM 1404 C C . PRO A 1 180 ? 5.566 -13.289 -31.188 1 82.38 180 PRO A C 1
ATOM 1406 O O . PRO A 1 180 ? 4.551 -12.648 -30.891 1 82.38 180 PRO A O 1
ATOM 1409 N N . GLY A 1 181 ? 6.66 -12.758 -31.438 1 80.25 181 GLY A N 1
ATOM 1410 C CA . GLY A 1 181 ? 6.801 -11.312 -31.547 1 80.25 181 GLY A CA 1
ATOM 1411 C C . GLY A 1 181 ? 6.887 -10.609 -30.203 1 80.25 181 GLY A C 1
ATOM 1412 O O . GLY A 1 181 ? 7.004 -9.383 -30.156 1 80.25 181 GLY A O 1
ATOM 1413 N N . GLY A 1 182 ? 6.84 -11.391 -29.172 1 85.88 182 GLY A N 1
ATOM 1414 C CA . GLY A 1 182 ? 6.859 -10.781 -27.859 1 85.88 182 GLY A CA 1
ATOM 1415 C C . GLY A 1 182 ? 8.258 -10.656 -27.281 1 85.88 182 GLY A C 1
ATOM 1416 O O . GLY A 1 182 ? 9.234 -11.055 -27.922 1 85.88 182 GLY A O 1
ATOM 1417 N N . MET A 1 183 ? 8.344 -10.047 -26.125 1 89.62 183 MET A N 1
ATOM 1418 C CA . MET A 1 183 ? 9.609 -9.938 -25.406 1 89.62 183 MET A CA 1
ATOM 1419 C C . MET A 1 183 ? 10.141 -11.305 -25.016 1 89.62 183 MET A C 1
ATOM 1421 O O . MET A 1 183 ? 9.359 -12.242 -24.812 1 89.62 183 MET A O 1
ATOM 1425 N N . THR A 1 184 ? 11.375 -11.414 -24.984 1 94.5 184 THR A N 1
ATOM 1426 C CA . THR A 1 184 ? 11.984 -12.664 -24.531 1 94.5 184 THR A CA 1
ATOM 1427 C C . THR A 1 184 ? 11.852 -12.805 -23.016 1 94.5 184 THR A C 1
ATOM 1429 O O . THR A 1 184 ? 12.359 -11.977 -22.25 1 94.5 184 THR A O 1
ATOM 1432 N N . PRO A 1 185 ? 11.188 -13.859 -22.562 1 95.12 185 PRO A N 1
ATOM 1433 C CA . PRO A 1 185 ? 11.133 -14.078 -21.109 1 95.12 185 PRO A CA 1
ATOM 1434 C C . PRO A 1 185 ? 12.516 -14.305 -20.5 1 95.12 185 PRO A C 1
ATOM 1436 O O . PRO A 1 185 ? 13.422 -14.797 -21.172 1 95.12 185 PRO A O 1
ATOM 1439 N N . ILE A 1 186 ? 12.68 -13.977 -19.312 1 96.69 186 ILE A N 1
ATOM 1440 C CA . ILE A 1 186 ? 13.992 -13.969 -18.688 1 96.69 186 ILE A CA 1
ATOM 1441 C C . ILE A 1 186 ? 14.547 -15.398 -18.609 1 96.69 186 ILE A C 1
ATOM 1443 O O . ILE A 1 186 ? 15.75 -15.609 -18.734 1 96.69 186 ILE A O 1
ATOM 1447 N N . VAL A 1 187 ? 13.688 -16.406 -18.438 1 96.5 187 VAL A N 1
ATOM 1448 C CA . VAL A 1 187 ? 14.156 -17.781 -18.359 1 96.5 187 VAL A CA 1
ATOM 1449 C C . VAL A 1 187 ? 14.766 -18.188 -19.703 1 96.5 187 VAL A C 1
ATOM 1451 O O . VAL A 1 187 ? 15.758 -18.922 -19.734 1 96.5 187 VAL A O 1
ATOM 1454 N N . ASP A 1 188 ? 14.125 -17.719 -20.812 1 96.69 188 ASP A N 1
ATOM 1455 C CA . ASP A 1 188 ? 14.703 -17.984 -22.125 1 96.69 188 ASP A CA 1
ATOM 1456 C C . ASP A 1 188 ? 16.125 -17.406 -22.219 1 96.69 188 ASP A C 1
ATOM 1458 O O . ASP A 1 188 ? 17.031 -18.062 -22.734 1 96.69 188 ASP A O 1
ATOM 1462 N N . THR A 1 189 ? 16.281 -16.219 -21.75 1 97.25 189 THR A N 1
ATOM 1463 C CA . THR A 1 189 ? 17.594 -15.602 -21.766 1 97.25 189 THR A CA 1
ATOM 1464 C C . THR A 1 189 ? 18.578 -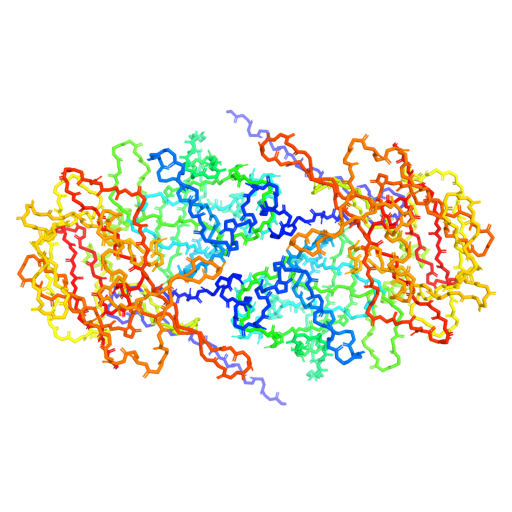16.391 -20.906 1 97.25 189 THR A C 1
ATOM 1466 O O . THR A 1 189 ? 19.719 -16.594 -21.297 1 97.25 189 THR A O 1
ATOM 1469 N N . MET A 1 190 ? 18.188 -16.828 -19.766 1 96.56 190 MET A N 1
ATOM 1470 C CA . MET A 1 190 ? 19.031 -17.641 -18.891 1 96.56 190 MET A CA 1
ATOM 1471 C C . MET A 1 190 ? 19.5 -18.891 -19.625 1 96.56 190 MET A C 1
ATOM 1473 O O . MET A 1 190 ? 20.672 -19.281 -19.5 1 96.56 190 MET A O 1
ATOM 1477 N N . ILE A 1 191 ? 18.578 -19.531 -20.281 1 96.5 191 ILE A N 1
ATOM 1478 C CA . ILE A 1 191 ? 18.906 -20.75 -21 1 96.5 191 ILE A CA 1
ATOM 1479 C C . ILE A 1 191 ? 19.875 -20.438 -22.141 1 96.5 191 ILE A C 1
ATOM 1481 O O . ILE A 1 191 ? 20.875 -21.125 -22.328 1 96.5 191 ILE A O 1
ATOM 1485 N N . GLN A 1 192 ? 19.578 -19.391 -22.891 1 96.56 192 GLN A N 1
ATOM 1486 C CA . GLN A 1 192 ? 20.422 -18.984 -24.016 1 96.56 192 GLN A CA 1
ATOM 1487 C C . GLN A 1 192 ? 21.844 -18.672 -23.562 1 96.56 192 GLN A C 1
ATOM 1489 O O . GLN A 1 192 ? 22.797 -18.953 -24.281 1 96.56 192 GLN A O 1
ATOM 1494 N N . GLU A 1 193 ? 21.938 -18.078 -22.375 1 96.81 193 GLU A N 1
ATOM 1495 C CA . GLU A 1 193 ? 23.25 -17.688 -21.844 1 96.81 193 GLU A CA 1
ATOM 1496 C C . GLU A 1 193 ? 23.906 -18.828 -21.078 1 96.81 193 GLU A C 1
ATOM 1498 O O . GLU A 1 193 ? 24.938 -18.641 -20.438 1 96.81 193 GLU A O 1
ATOM 1503 N N . ASN A 1 194 ? 23.297 -20.016 -21.062 1 96.19 194 ASN A N 1
ATOM 1504 C CA . ASN A 1 194 ? 23.797 -21.219 -20.391 1 96.19 194 ASN A CA 1
ATOM 1505 C C . ASN A 1 194 ? 24.031 -20.984 -18.906 1 96.19 194 ASN A C 1
ATOM 1507 O O . ASN A 1 194 ? 25.062 -21.359 -18.359 1 96.19 194 ASN A O 1
ATOM 1511 N N . LEU A 1 195 ? 23.047 -20.312 -18.312 1 94.31 195 LEU A N 1
ATOM 1512 C CA . LEU A 1 195 ? 23.203 -19.969 -16.906 1 94.31 195 LEU A CA 1
ATOM 1513 C C . LEU A 1 195 ? 22.562 -21.016 -16.016 1 94.31 195 LEU A C 1
ATOM 1515 O O . LEU A 1 195 ? 22.766 -21.031 -14.805 1 94.31 195 LEU A O 1
ATOM 1519 N N . LEU A 1 196 ? 21.797 -21.938 -16.609 1 95.12 196 LEU A N 1
ATOM 1520 C CA . LEU A 1 196 ? 21.078 -22.969 -15.867 1 95.12 196 LEU A CA 1
ATOM 1521 C C . LEU A 1 196 ? 21.641 -24.344 -16.172 1 95.12 196 LEU A C 1
ATOM 1523 O O . LEU A 1 196 ? 21.828 -24.703 -17.328 1 95.12 196 LEU A O 1
ATOM 1527 N N . GLU A 1 197 ? 21.859 -25.125 -15.148 1 94.75 197 GLU A N 1
ATOM 1528 C CA . GLU A 1 197 ? 22.281 -26.5 -15.359 1 94.75 197 GLU A CA 1
ATOM 1529 C C . GLU A 1 197 ? 21.234 -27.297 -16.125 1 94.75 197 GLU A C 1
ATOM 1531 O O . GLU A 1 197 ? 21.547 -28.062 -17.031 1 94.75 197 GLU A O 1
ATOM 1536 N N . GLU A 1 198 ? 20.016 -27.141 -15.734 1 96.31 198 GLU A N 1
ATOM 1537 C CA . GLU A 1 198 ? 18.844 -27.656 -16.438 1 96.31 198 GLU A CA 1
ATOM 1538 C C . GLU A 1 198 ? 17.844 -26.547 -16.719 1 96.31 198 GLU A C 1
ATOM 1540 O O . GLU A 1 198 ? 17.719 -25.594 -15.945 1 96.31 198 GLU A O 1
ATOM 1545 N N . PRO A 1 199 ? 17.141 -26.641 -17.812 1 97 199 PRO A N 1
ATOM 1546 C CA . PRO A 1 199 ? 16.156 -25.594 -18.156 1 97 199 PRO A CA 1
ATOM 1547 C C . PRO A 1 199 ? 14.875 -25.719 -17.344 1 97 199 PRO A C 1
ATOM 1549 O O . PRO A 1 199 ? 13.789 -25.797 -17.906 1 97 199 PRO A O 1
ATOM 1552 N N . ILE A 1 200 ? 15.039 -25.797 -16.016 1 97.25 200 ILE A N 1
ATOM 1553 C CA . ILE A 1 200 ? 13.883 -25.953 -15.148 1 97.25 200 ILE A CA 1
ATOM 1554 C C . ILE A 1 200 ? 13.93 -24.906 -14.039 1 97.25 200 ILE A C 1
ATOM 1556 O O . ILE A 1 200 ? 14.992 -24.359 -13.734 1 97.25 200 ILE A O 1
ATOM 1560 N N . PHE A 1 201 ? 12.859 -24.531 -13.531 1 97.38 201 PHE A N 1
ATOM 1561 C CA . PHE A 1 201 ? 12.711 -23.781 -12.305 1 97.38 201 PHE A CA 1
ATOM 1562 C C . PHE A 1 201 ? 11.578 -24.328 -11.453 1 97.38 201 PHE A C 1
ATOM 1564 O O . PHE A 1 201 ? 10.641 -24.938 -11.969 1 97.38 201 PHE A O 1
ATOM 1571 N N . ALA A 1 202 ? 11.695 -24.188 -10.164 1 97.94 202 ALA A N 1
ATOM 1572 C CA . ALA A 1 202 ? 10.766 -24.844 -9.258 1 97.94 202 ALA A CA 1
ATOM 1573 C C . ALA A 1 202 ? 10.336 -23.906 -8.133 1 97.94 202 ALA A C 1
ATOM 1575 O O . ALA A 1 202 ? 11.148 -23.125 -7.625 1 97.94 202 ALA A O 1
ATOM 1576 N N . PHE A 1 203 ? 9.086 -23.984 -7.773 1 96.81 203 PHE A N 1
ATOM 1577 C CA . PHE A 1 203 ? 8.531 -23.156 -6.707 1 96.81 203 PHE A CA 1
ATOM 1578 C C . PHE A 1 203 ? 8.258 -24 -5.461 1 96.81 203 PHE A C 1
ATOM 1580 O O . PHE A 1 203 ? 7.711 -25.094 -5.555 1 96.81 203 PHE A O 1
ATOM 1587 N N . TYR A 1 204 ? 8.703 -23.547 -4.379 1 95.25 204 TYR A N 1
ATOM 1588 C CA . TYR A 1 204 ? 8.336 -23.984 -3.035 1 95.25 204 TYR A CA 1
ATOM 1589 C C . TYR A 1 204 ? 7.695 -22.844 -2.25 1 95.25 204 TYR A C 1
ATOM 1591 O O . TYR A 1 204 ? 8.367 -21.875 -1.896 1 95.25 204 TYR A O 1
ATOM 1599 N N . LEU A 1 205 ? 6.414 -22.906 -2 1 93.25 205 LEU A N 1
ATOM 1600 C CA . LEU A 1 205 ? 5.68 -21.844 -1.331 1 93.25 205 LEU A CA 1
ATOM 1601 C C . LEU A 1 205 ? 5.164 -22.312 0.028 1 93.25 205 LEU A C 1
ATOM 1603 O O . LEU A 1 205 ? 4.617 -23.406 0.147 1 93.25 205 LEU A O 1
ATOM 1607 N N . THR A 1 206 ? 5.383 -21.547 0.987 1 87.88 206 THR A N 1
ATOM 1608 C CA . THR A 1 206 ? 4.875 -21.812 2.326 1 87.88 206 THR A CA 1
ATOM 1609 C C . THR A 1 206 ? 3.857 -20.75 2.744 1 87.88 206 THR A C 1
ATOM 1611 O O . THR A 1 206 ? 3.734 -19.719 2.092 1 87.88 206 THR A O 1
ATOM 1614 N N . ASN A 1 207 ? 3.113 -21.094 3.771 1 81.25 207 ASN A N 1
ATOM 1615 C CA . ASN A 1 207 ? 2.145 -20.141 4.297 1 81.25 207 ASN A CA 1
ATOM 1616 C C . ASN A 1 207 ? 2.781 -19.188 5.316 1 81.25 207 ASN A C 1
ATOM 1618 O O . ASN A 1 207 ? 2.104 -18.328 5.879 1 81.25 207 ASN A O 1
ATOM 1622 N N . SER A 1 208 ? 4.004 -19.359 5.492 1 67.19 208 SER A N 1
ATOM 1623 C CA . SER A 1 208 ? 4.695 -18.5 6.453 1 67.19 208 SER A CA 1
ATOM 1624 C C . SER A 1 208 ? 5.027 -17.141 5.844 1 67.19 208 SER A C 1
ATOM 1626 O O . SER A 1 208 ? 5.629 -17.062 4.773 1 67.19 208 SER A O 1
ATOM 1628 N N . PRO A 1 209 ? 4.602 -16.188 6.539 1 61.06 209 PRO A N 1
ATOM 1629 C CA . PRO A 1 209 ? 4.914 -14.859 6 1 61.06 209 PRO A CA 1
ATOM 1630 C C . PRO A 1 209 ? 6.406 -14.539 6.047 1 61.06 209 PRO A C 1
ATOM 1632 O O . PRO A 1 209 ? 7.078 -14.859 7.031 1 61.06 209 PRO A O 1
ATOM 1635 N N . GLY A 1 210 ? 6.91 -14.094 5.035 1 55.75 210 GLY A N 1
ATOM 1636 C CA . GLY A 1 210 ? 8.219 -13.477 4.988 1 55.75 210 GLY A CA 1
ATOM 1637 C C . GLY A 1 210 ? 9.352 -14.477 4.832 1 55.75 210 GLY A C 1
ATOM 1638 O O . GLY A 1 210 ? 10.5 -14.094 4.59 1 55.75 210 GLY A O 1
ATOM 1639 N N . HIS A 1 211 ? 9.023 -15.812 5.016 1 59.81 211 HIS A N 1
ATOM 1640 C CA . HIS A 1 211 ? 10.148 -16.734 4.914 1 59.81 211 HIS A CA 1
ATOM 1641 C C . HIS A 1 211 ? 9.695 -18.109 4.445 1 59.81 211 HIS A C 1
ATOM 1643 O O . HIS A 1 211 ? 8.5 -18.391 4.418 1 59.81 211 HIS A O 1
ATOM 1649 N N . GLY A 1 212 ? 10.711 -18.766 3.836 1 76.88 212 GLY A N 1
ATOM 1650 C CA . GLY A 1 212 ? 10.531 -20.188 3.596 1 76.88 212 GLY A CA 1
ATOM 1651 C C . GLY A 1 212 ? 10.156 -20.5 2.16 1 76.88 212 GLY A C 1
ATOM 1652 O O . GLY A 1 212 ? 10.297 -21.641 1.717 1 76.88 212 GLY A O 1
ATOM 1653 N N . SER A 1 213 ? 9.578 -19.547 1.472 1 88.25 213 SER A N 1
ATOM 1654 C CA . SER A 1 213 ? 9.242 -19.766 0.07 1 88.25 213 SER A CA 1
ATOM 1655 C C . SER A 1 213 ? 10.414 -19.422 -0.842 1 88.25 213 SER A C 1
ATOM 1657 O O . SER A 1 213 ? 11.234 -18.562 -0.508 1 88.25 213 SER A O 1
ATOM 1659 N N . GLU A 1 214 ? 10.484 -20.094 -1.917 1 90.69 214 GLU A N 1
ATOM 1660 C CA . GLU A 1 214 ? 11.578 -19.797 -2.844 1 90.69 214 GLU A CA 1
ATOM 1661 C C . GLU A 1 214 ? 11.266 -20.328 -4.246 1 90.69 214 GLU A C 1
ATOM 1663 O O . GLU A 1 214 ? 10.391 -21.172 -4.414 1 90.69 214 GLU A O 1
ATOM 1668 N N . VAL A 1 215 ? 11.875 -19.719 -5.199 1 94.94 215 VAL A N 1
ATOM 1669 C CA . VAL A 1 215 ? 12 -20.297 -6.535 1 94.94 215 VAL A CA 1
ATOM 1670 C C . VAL A 1 215 ? 13.445 -20.719 -6.777 1 94.94 215 VAL A C 1
ATOM 1672 O O . VAL A 1 215 ? 14.383 -20.016 -6.383 1 94.94 215 VAL A O 1
ATOM 1675 N N . VAL A 1 216 ? 13.625 -21.875 -7.285 1 94.25 216 VAL A N 1
ATOM 1676 C CA . VAL A 1 216 ? 14.938 -22.438 -7.598 1 94.25 216 VAL A CA 1
ATOM 1677 C C . VAL A 1 216 ? 15.094 -22.578 -9.109 1 94.25 216 VAL A C 1
ATOM 1679 O O . VAL A 1 216 ? 14.203 -23.094 -9.789 1 94.25 216 VAL A O 1
ATOM 1682 N N . PHE A 1 217 ? 16.172 -22.078 -9.609 1 94.81 217 PHE A N 1
ATOM 1683 C CA . PHE A 1 217 ? 16.484 -22.203 -11.031 1 94.81 217 PHE A CA 1
ATOM 1684 C C . PHE A 1 217 ? 17.594 -23.219 -11.266 1 94.81 217 PHE A C 1
ATOM 1686 O O . PHE A 1 217 ? 18.547 -23.281 -10.492 1 94.81 217 PHE A O 1
ATOM 1693 N N . GLY A 1 218 ? 17.469 -23.984 -12.289 1 95.69 218 GLY A N 1
ATOM 1694 C CA . GLY A 1 218 ? 18.531 -24.875 -12.711 1 95.69 218 GLY A CA 1
ATOM 1695 C C . GLY A 1 218 ? 18.422 -26.281 -12.125 1 95.69 218 GLY A C 1
ATOM 1696 O O . GLY A 1 218 ? 19.297 -27.109 -12.328 1 95.69 218 GLY A O 1
ATOM 1697 N N . GLY A 1 219 ? 17.375 -26.469 -11.359 1 95.56 219 GLY A N 1
ATOM 1698 C CA . GLY A 1 219 ? 17.172 -27.781 -10.742 1 95.56 219 GLY A CA 1
ATOM 1699 C C . GLY A 1 219 ? 16.078 -27.766 -9.695 1 95.56 219 GLY A C 1
ATOM 1700 O O . GLY A 1 219 ? 15.195 -26.906 -9.719 1 95.56 219 GLY A O 1
ATOM 1701 N N . VAL A 1 220 ? 16.078 -28.875 -8.953 1 96.31 220 VAL A N 1
ATOM 1702 C CA . VAL A 1 220 ? 15.102 -29.016 -7.875 1 96.31 220 VAL A CA 1
ATOM 1703 C C . VAL A 1 220 ? 15.82 -29.203 -6.543 1 96.31 220 VAL A C 1
ATOM 1705 O O . VAL A 1 220 ? 16.969 -29.641 -6.508 1 96.31 220 VAL A O 1
ATOM 1708 N N . ASP A 1 221 ? 15.258 -28.781 -5.484 1 93.69 221 ASP A N 1
ATOM 1709 C CA . ASP A 1 221 ? 15.734 -29.031 -4.125 1 93.69 221 ASP A CA 1
ATOM 1710 C C . ASP A 1 221 ? 14.961 -30.172 -3.479 1 93.69 221 ASP A C 1
ATOM 1712 O O . ASP A 1 221 ? 13.828 -29.984 -3.031 1 93.69 221 ASP A O 1
ATOM 1716 N N . PRO A 1 222 ? 15.531 -31.312 -3.389 1 94.69 222 PRO A N 1
ATOM 1717 C CA . PRO A 1 222 ? 14.789 -32.5 -2.908 1 94.69 222 PRO A CA 1
ATOM 1718 C C . PRO A 1 222 ? 14.383 -32.375 -1.442 1 94.69 222 PRO A C 1
ATOM 1720 O O . PRO A 1 222 ? 13.562 -33.156 -0.959 1 94.69 222 PRO A O 1
ATOM 1723 N N . THR A 1 223 ? 14.906 -31.422 -0.675 1 92.75 223 THR A N 1
ATOM 1724 C CA . THR A 1 223 ? 14.531 -31.266 0.728 1 92.75 223 THR A CA 1
ATOM 1725 C C . THR A 1 223 ? 13.141 -30.656 0.855 1 92.75 223 THR A C 1
ATOM 1727 O O . THR A 1 223 ? 12.547 -30.672 1.936 1 92.75 223 THR A O 1
ATOM 1730 N N . HIS A 1 224 ? 12.609 -30.188 -0.267 1 94.5 224 HIS A N 1
ATOM 1731 C CA . HIS A 1 224 ? 11.344 -29.453 -0.199 1 94.5 224 HIS A CA 1
ATOM 1732 C C . HIS A 1 224 ? 10.172 -30.359 -0.594 1 94.5 224 HIS A C 1
ATOM 1734 O O . HIS A 1 224 ? 9.023 -29.922 -0.567 1 94.5 224 HIS A O 1
ATOM 1740 N N . TYR A 1 225 ? 10.461 -31.594 -0.928 1 96.44 225 TYR A N 1
ATOM 1741 C CA . TYR A 1 225 ? 9.352 -32.469 -1.315 1 96.44 225 TYR A CA 1
ATOM 1742 C C . TYR A 1 225 ? 9.625 -33.906 -0.934 1 96.44 225 TYR A C 1
ATOM 1744 O O . TYR A 1 225 ? 10.742 -34.25 -0.558 1 96.44 225 TYR A O 1
ATOM 1752 N N . THR A 1 226 ? 8.57 -34.625 -0.901 1 96.88 226 THR A N 1
ATOM 1753 C CA . THR A 1 226 ? 8.633 -36.062 -0.632 1 96.88 226 THR A CA 1
ATOM 1754 C C . THR A 1 226 ? 8.117 -36.875 -1.827 1 96.88 226 THR A C 1
ATOM 1756 O O . THR A 1 226 ? 7.27 -36.375 -2.582 1 96.88 226 THR A O 1
ATOM 1759 N N . GLY A 1 227 ? 8.766 -38.062 -2.029 1 94.88 227 GLY A N 1
ATOM 1760 C CA . GLY A 1 227 ? 8.336 -38.906 -3.115 1 94.88 227 GLY A CA 1
ATOM 1761 C C . GLY A 1 227 ? 8.875 -38.5 -4.469 1 94.88 227 GLY A C 1
ATOM 1762 O O . GLY A 1 227 ? 9.898 -37.812 -4.547 1 94.88 227 GLY A O 1
ATOM 1763 N N . GLU A 1 228 ? 8.242 -38.969 -5.496 1 96.25 228 GLU A N 1
ATOM 1764 C CA . GLU A 1 228 ? 8.688 -38.688 -6.859 1 96.25 228 GLU A CA 1
ATOM 1765 C C . GLU A 1 228 ? 7.945 -37.5 -7.457 1 96.25 228 GLU A C 1
ATOM 1767 O O . GLU A 1 228 ? 6.812 -37.219 -7.062 1 96.25 228 GLU A O 1
ATOM 1772 N N . ILE A 1 229 ? 8.609 -36.875 -8.344 1 97.94 229 ILE A N 1
ATOM 1773 C CA . ILE A 1 229 ? 7.957 -35.812 -9.109 1 97.94 229 ILE A CA 1
ATOM 1774 C C . ILE A 1 229 ? 7.137 -36.438 -10.242 1 97.94 229 ILE A C 1
ATOM 1776 O O . ILE A 1 229 ? 7.66 -37.219 -11.047 1 97.94 229 ILE A O 1
ATOM 1780 N N . HIS A 1 230 ? 5.871 -36.156 -10.242 1 98.19 230 HIS A N 1
ATOM 1781 C CA . HIS A 1 230 ? 4.984 -36.594 -11.32 1 98.19 230 HIS A CA 1
ATOM 1782 C C . HIS A 1 230 ? 4.922 -35.562 -12.43 1 98.19 230 HIS A C 1
ATOM 1784 O O . HIS A 1 230 ? 4.5 -34.406 -12.203 1 98.19 230 HIS A O 1
ATOM 1790 N N . TRP A 1 231 ? 5.289 -35.938 -13.555 1 98.06 231 TRP A N 1
ATOM 1791 C CA . TRP A 1 231 ? 5.395 -35.031 -14.68 1 98.06 231 TRP A CA 1
ATOM 1792 C C . TRP A 1 231 ? 4.117 -35.031 -15.508 1 98.06 231 TRP A C 1
ATOM 1794 O O . TRP A 1 231 ? 3.592 -36.094 -15.836 1 98.06 231 TRP A O 1
ATOM 1804 N N . VAL A 1 232 ? 3.625 -33.906 -15.805 1 97.69 232 VAL A N 1
ATOM 1805 C CA . VAL A 1 232 ? 2.455 -33.688 -16.656 1 97.69 232 VAL A CA 1
ATOM 1806 C C . VAL A 1 232 ? 2.85 -32.906 -17.891 1 97.69 232 VAL A C 1
ATOM 1808 O O . VAL A 1 232 ? 3.332 -31.766 -17.781 1 97.69 232 VAL A O 1
ATOM 1811 N N . PRO A 1 233 ? 2.605 -33.438 -19.047 1 96.5 233 PRO A N 1
ATOM 1812 C CA . PRO A 1 233 ? 2.969 -32.688 -20.25 1 96.5 233 PRO A CA 1
ATOM 1813 C C . PRO A 1 233 ? 2.129 -31.438 -20.453 1 96.5 233 PRO A C 1
ATOM 1815 O O . PRO A 1 233 ? 0.932 -31.438 -20.141 1 96.5 233 PRO A O 1
ATOM 1818 N N . VAL A 1 234 ? 2.764 -30.375 -20.922 1 95.69 234 VAL A N 1
ATOM 1819 C CA . VAL A 1 234 ? 2.098 -29.141 -21.312 1 95.69 234 VAL A CA 1
ATOM 1820 C C . VAL A 1 234 ? 1.499 -29.281 -22.703 1 95.69 234 VAL A C 1
ATOM 1822 O O . VAL A 1 234 ? 2.129 -29.859 -23.609 1 95.69 234 VAL A O 1
ATOM 1825 N N . ALA A 1 235 ? 0.295 -28.734 -22.828 1 91.5 235 ALA A N 1
ATOM 1826 C CA . ALA A 1 235 ? -0.338 -28.781 -24.156 1 91.5 235 ALA A CA 1
ATOM 1827 C C . ALA A 1 235 ? 0.48 -28 -25.172 1 91.5 235 ALA A C 1
ATOM 1829 O O . ALA A 1 235 ? 0.98 -26.922 -24.891 1 91.5 235 ALA A O 1
ATOM 1830 N N . PRO A 1 236 ? 0.594 -28.578 -26.344 1 84.56 236 PRO A N 1
ATOM 1831 C CA . PRO A 1 236 ? 1.41 -27.938 -27.375 1 84.56 236 PRO A CA 1
ATOM 1832 C C . PRO A 1 236 ? 0.928 -26.516 -27.688 1 84.56 236 PRO A C 1
ATOM 1834 O O . PRO A 1 236 ? -0.277 -26.297 -27.828 1 84.56 236 PRO A O 1
ATOM 1837 N N . GLY A 1 237 ? 1.877 -25.641 -27.734 1 80.75 237 GLY A N 1
ATOM 1838 C CA . GLY A 1 237 ? 1.59 -24.266 -28.141 1 80.75 237 GLY A CA 1
ATOM 1839 C C . GLY A 1 237 ? 0.904 -23.453 -27.062 1 80.75 237 GLY A C 1
ATOM 1840 O O . GLY A 1 237 ? 0.489 -22.312 -27.297 1 80.75 237 GLY A O 1
ATOM 1841 N N . SER A 1 238 ? 0.831 -24.016 -25.938 1 84.44 238 SER A N 1
ATOM 1842 C CA . SER A 1 238 ? 0.111 -23.328 -24.859 1 84.44 238 SER A CA 1
ATOM 1843 C C . SER A 1 238 ? 1.075 -22.672 -23.891 1 84.44 238 SER A C 1
ATOM 1845 O O . SER A 1 238 ? 2.293 -22.781 -24.031 1 84.44 238 SER A O 1
ATOM 1847 N N . HIS A 1 239 ? 0.445 -21.891 -23 1 86 239 HIS A N 1
ATOM 1848 C CA . HIS A 1 239 ? 1.188 -21.266 -21.906 1 86 239 HIS A CA 1
ATOM 1849 C C . HIS A 1 239 ? 1.013 -22.062 -20.609 1 86 239 HIS A C 1
ATOM 1851 O O . HIS A 1 239 ? 0.146 -21.734 -19.797 1 86 239 HIS A O 1
ATOM 1857 N N . TRP A 1 240 ? 1.845 -23.094 -20.469 1 93.38 240 TRP A N 1
ATOM 1858 C CA . TRP A 1 240 ? 1.871 -23.984 -19.312 1 93.38 240 TRP A CA 1
ATOM 1859 C C . TRP A 1 240 ? 0.502 -24.609 -19.078 1 93.38 240 TRP A C 1
ATOM 1861 O O . TRP A 1 240 ? 0.098 -24.812 -17.922 1 93.38 240 TRP A O 1
ATOM 1871 N N . GLN A 1 241 ? -0.207 -24.828 -20.062 1 94.25 241 GLN A N 1
ATOM 1872 C CA . GLN A 1 241 ? -1.523 -25.438 -19.938 1 94.25 241 GLN A CA 1
ATOM 1873 C C . GLN A 1 241 ? -1.411 -26.953 -19.812 1 94.25 241 GLN A C 1
ATOM 1875 O O . GLN A 1 241 ? -0.672 -27.594 -20.578 1 94.25 241 GLN A O 1
ATOM 1880 N N . LEU A 1 242 ? -2.137 -27.469 -18.875 1 96.19 242 LEU A N 1
ATOM 1881 C CA . LEU A 1 242 ? -2.176 -28.906 -18.609 1 96.19 242 LEU A CA 1
ATOM 1882 C C . LEU A 1 242 ? -3.559 -29.484 -18.891 1 96.19 242 LEU A C 1
ATOM 1884 O O . LEU A 1 242 ? -4.547 -28.734 -18.922 1 96.19 242 LEU A O 1
ATOM 1888 N N . VAL A 1 243 ? -3.482 -30.734 -19.156 1 90.88 243 VAL A N 1
ATOM 1889 C CA . VAL A 1 243 ? -4.754 -31.422 -19.328 1 90.88 243 VAL A CA 1
ATOM 1890 C C . VAL A 1 243 ? -5.078 -32.219 -18.078 1 90.88 243 VAL A C 1
ATOM 1892 O O . VAL A 1 243 ? -4.238 -33 -17.578 1 90.88 243 VAL A O 1
ATOM 1895 N N . MET A 1 244 ? -6.234 -32.031 -17.594 1 94.56 244 MET A N 1
ATOM 1896 C CA . MET A 1 244 ? -6.762 -32.75 -16.438 1 94.56 244 MET A CA 1
ATOM 1897 C C . MET A 1 244 ? -7.742 -33.844 -16.875 1 94.56 244 MET A C 1
ATOM 1899 O O . MET A 1 244 ? -8.703 -33.562 -17.594 1 94.56 244 MET A O 1
ATOM 1903 N N . GLU A 1 245 ? -7.531 -35 -16.359 1 95.94 245 GLU A N 1
ATOM 1904 C CA . GLU A 1 245 ? -8.328 -36.156 -16.766 1 95.94 245 GLU A CA 1
ATOM 1905 C C . GLU A 1 245 ? -9.594 -36.281 -15.914 1 95.94 245 GLU A C 1
ATOM 1907 O O . GLU A 1 245 ? -10.625 -36.75 -16.391 1 95.94 245 GLU A O 1
ATOM 1912 N N . SER A 1 246 ? -9.406 -35.938 -14.734 1 96.88 246 SER A N 1
ATOM 1913 C CA . SER A 1 246 ? -10.508 -36.094 -13.797 1 96.88 246 SER A CA 1
ATOM 1914 C C . SER A 1 246 ? -10.344 -35.219 -12.57 1 96.88 246 SER A C 1
ATOM 1916 O O . SER A 1 246 ? -9.258 -34.688 -12.328 1 96.88 246 SER A O 1
ATOM 1918 N N . PHE A 1 247 ? -11.445 -35 -11.914 1 98.19 247 PHE A N 1
ATOM 1919 C CA . PHE A 1 247 ? -11.508 -34.25 -10.656 1 98.19 247 PHE A CA 1
ATOM 1920 C C . PHE A 1 247 ? -12.398 -34.969 -9.656 1 98.19 247 PHE A C 1
ATOM 1922 O O . PHE A 1 247 ? -13.516 -35.375 -9.984 1 98.19 247 PHE A O 1
ATOM 1929 N N . GLU A 1 248 ? -11.867 -35.156 -8.453 1 98.31 248 GLU A N 1
ATOM 1930 C CA . GLU A 1 248 ? -12.625 -35.875 -7.422 1 98.31 248 GLU A CA 1
ATOM 1931 C C . GLU A 1 248 ? -12.844 -34.969 -6.203 1 98.31 248 GLU A C 1
ATOM 1933 O O . GLU A 1 248 ? -12 -34.156 -5.871 1 98.31 248 GLU A O 1
ATOM 1938 N N . ILE A 1 249 ? -13.938 -35.125 -5.59 1 98.31 249 ILE A N 1
ATOM 1939 C CA . ILE A 1 249 ? -14.258 -34.594 -4.277 1 98.31 249 ILE A CA 1
ATOM 1940 C C . ILE A 1 249 ? -14.461 -35.719 -3.275 1 98.31 249 ILE A C 1
ATOM 1942 O O . ILE A 1 249 ? -15.336 -36.562 -3.459 1 98.31 249 ILE A O 1
ATOM 1946 N N . ASP A 1 250 ? -13.609 -35.75 -2.287 1 97.44 250 ASP A N 1
ATOM 1947 C CA . ASP A 1 250 ? -13.625 -36.812 -1.283 1 97.44 250 ASP A CA 1
ATOM 1948 C C . ASP A 1 250 ? -13.516 -38.188 -1.935 1 97.44 250 ASP A C 1
ATOM 1950 O O . ASP A 1 250 ? -14.312 -39.094 -1.645 1 97.44 250 ASP A O 1
ATOM 1954 N N . HIS A 1 251 ? -12.68 -38.281 -2.871 1 95.62 251 HIS A N 1
ATOM 1955 C CA . HIS A 1 251 ? -12.297 -39.5 -3.535 1 95.62 251 HIS A CA 1
ATOM 1956 C C . HIS A 1 251 ? -13.422 -40.031 -4.414 1 95.62 251 HIS A C 1
ATOM 1958 O O . HIS A 1 251 ? -13.422 -41.219 -4.785 1 95.62 251 HIS A O 1
ATOM 1964 N N . GLN A 1 252 ? -14.344 -39.188 -4.66 1 97.31 252 GLN A N 1
ATOM 1965 C CA . GLN A 1 252 ? -15.414 -39.531 -5.586 1 97.31 252 GLN A CA 1
ATOM 1966 C C . GLN A 1 252 ? -15.336 -38.719 -6.859 1 97.31 252 GLN A C 1
ATOM 1968 O O . GLN A 1 252 ? -15.234 -37.469 -6.797 1 97.31 252 GLN A O 1
ATOM 1973 N N . GLU A 1 253 ? -15.422 -39.406 -7.941 1 97.12 253 GLU A N 1
ATOM 1974 C CA . GLU A 1 253 ? -15.375 -38.719 -9.227 1 97.12 253 GLU A CA 1
ATOM 1975 C C . GLU A 1 253 ? -16.594 -37.781 -9.414 1 97.12 253 GLU A C 1
ATOM 1977 O O . GLU A 1 253 ? -17.719 -38.156 -9.07 1 97.12 253 GLU A O 1
ATOM 1982 N N . THR A 1 254 ? -16.328 -36.625 -9.969 1 97.56 254 THR A N 1
ATOM 1983 C CA . THR A 1 254 ? -17.422 -35.656 -10.125 1 97.56 254 THR A CA 1
ATOM 1984 C C . THR A 1 254 ? -18.031 -35.75 -11.516 1 97.56 254 THR A C 1
ATOM 1986 O O . THR A 1 254 ? -19.188 -35.375 -11.727 1 97.56 254 THR A O 1
ATOM 1989 N N . GLY A 1 255 ? -17.203 -36.188 -12.531 1 97.25 255 GLY A N 1
ATOM 1990 C CA . GLY A 1 255 ? -17.625 -36.188 -13.922 1 97.25 255 GLY A CA 1
ATOM 1991 C C . GLY A 1 255 ? -17.438 -34.844 -14.609 1 97.25 255 GLY A C 1
ATOM 1992 O O . GLY A 1 255 ? -17.688 -34.719 -15.805 1 97.25 255 GLY A O 1
ATOM 1993 N N . TRP A 1 256 ? -16.938 -33.875 -13.883 1 97.25 256 TRP A N 1
ATOM 1994 C CA . TRP A 1 256 ? -16.797 -32.5 -14.406 1 97.25 256 TRP A CA 1
ATOM 1995 C C . TRP A 1 256 ? -15.828 -32.469 -15.586 1 97.25 256 TRP A C 1
ATOM 1997 O O . TRP A 1 256 ? -15.945 -31.641 -16.469 1 97.25 256 TRP A O 1
ATOM 2007 N N . CYS A 1 257 ? -14.883 -33.5 -15.57 1 96.31 257 CYS A N 1
ATOM 2008 C CA . CYS A 1 257 ? -13.828 -33.5 -16.578 1 96.31 257 CYS A CA 1
ATOM 2009 C C . CYS A 1 257 ? -13.922 -34.781 -17.438 1 96.31 257 CYS A C 1
ATOM 2011 O O . CYS A 1 257 ? -12.906 -35.344 -17.828 1 96.31 257 CYS A O 1
ATOM 2013 N N . SER A 1 258 ? -15.094 -35.188 -17.625 1 93.56 258 SER A N 1
ATOM 2014 C CA . SER A 1 258 ? -15.305 -36.406 -18.406 1 93.56 258 SER A CA 1
ATOM 2015 C C . SER A 1 258 ? -14.734 -36.281 -19.812 1 93.56 258 SER A C 1
ATOM 2017 O O . SER A 1 258 ? -14.203 -37.219 -20.375 1 93.56 258 SER A O 1
ATOM 2019 N N . ASP A 1 259 ? -14.859 -35.062 -20.438 1 92.38 259 ASP A N 1
ATOM 2020 C CA . ASP A 1 259 ? -14.281 -34.781 -21.75 1 92.38 259 ASP A CA 1
ATOM 2021 C C . ASP A 1 259 ? -12.969 -34.031 -21.625 1 92.38 259 ASP A C 1
ATOM 2023 O O . ASP A 1 259 ? -12.523 -33.406 -22.594 1 92.38 259 ASP A O 1
ATOM 2027 N N . GLY A 1 260 ? -12.484 -33.969 -20.453 1 94 260 GLY A N 1
ATOM 2028 C CA . GLY A 1 260 ? -11.242 -33.281 -20.188 1 94 260 GLY A CA 1
ATOM 2029 C C . GLY A 1 260 ? -11.453 -31.891 -19.594 1 94 260 GLY A C 1
ATOM 2030 O O . GLY A 1 260 ? -12.516 -31.281 -19.781 1 94 260 GLY A O 1
ATOM 2031 N N . CYS A 1 261 ? -10.531 -31.453 -18.781 1 96.19 261 CYS A N 1
ATOM 2032 C CA . CYS A 1 261 ? -10.414 -30.094 -18.297 1 96.19 261 CYS A CA 1
ATOM 2033 C C . CYS A 1 261 ? -9.039 -29.516 -18.609 1 96.19 261 CYS A C 1
ATOM 2035 O O . CYS A 1 261 ? -8.102 -30.266 -18.891 1 96.19 261 CYS A O 1
ATOM 2037 N N . SER A 1 262 ? -9.023 -28.25 -18.75 1 94.75 262 SER A N 1
ATOM 2038 C CA . SER A 1 262 ? -7.762 -27.547 -18.922 1 94.75 262 SER A CA 1
ATOM 2039 C C . SER A 1 262 ? -7.379 -26.781 -17.656 1 94.75 262 SER A C 1
ATOM 2041 O O . SER A 1 262 ? -8.25 -26.281 -16.938 1 94.75 262 SER A O 1
ATOM 2043 N N . ALA A 1 263 ? -6.09 -26.797 -17.344 1 96 263 ALA A N 1
ATOM 2044 C CA . ALA A 1 263 ? -5.609 -26.078 -16.172 1 96 263 ALA A CA 1
ATOM 2045 C C . ALA A 1 263 ? -4.254 -25.422 -16.453 1 96 263 ALA A C 1
ATOM 2047 O O . ALA A 1 263 ? -3.461 -25.938 -17.234 1 96 263 ALA A O 1
ATOM 2048 N N . ILE A 1 264 ? -4.035 -24.281 -15.883 1 94.88 264 ILE A N 1
ATOM 2049 C CA . ILE A 1 264 ? -2.682 -23.75 -15.82 1 94.88 264 ILE A CA 1
ATOM 2050 C C . ILE A 1 264 ? -2.229 -23.641 -14.367 1 94.88 264 ILE A C 1
ATOM 2052 O O . ILE A 1 264 ? -3.055 -23.516 -13.461 1 94.88 264 ILE A O 1
ATOM 2056 N N . VAL A 1 265 ? -0.988 -23.891 -14.141 1 94.19 265 VAL A N 1
ATOM 2057 C CA . VAL A 1 265 ? -0.382 -23.516 -12.867 1 94.19 265 VAL A CA 1
ATOM 2058 C C . VAL A 1 265 ? 0.133 -22.078 -12.938 1 94.19 265 VAL A C 1
ATOM 2060 O O . VAL A 1 265 ? 1.021 -21.766 -13.734 1 94.19 265 VAL A O 1
ATOM 2063 N N . ASP A 1 266 ? -0.445 -21.203 -12.148 1 93 266 ASP A N 1
ATOM 2064 C CA . ASP A 1 266 ? -0.199 -19.766 -12.266 1 93 266 ASP A CA 1
ATOM 2065 C C . ASP A 1 266 ? 0.276 -19.188 -10.938 1 93 266 ASP A C 1
ATOM 2067 O O . ASP A 1 266 ? -0.533 -18.922 -10.047 1 93 266 ASP A O 1
ATOM 2071 N N . THR A 1 267 ? 1.582 -18.828 -10.891 1 92.12 267 THR A N 1
ATOM 2072 C CA . THR A 1 267 ? 2.164 -18.281 -9.664 1 92.12 267 THR A CA 1
ATOM 2073 C C . THR A 1 267 ? 1.754 -16.828 -9.469 1 92.12 267 THR A C 1
ATOM 2075 O O . THR A 1 267 ? 2.002 -16.25 -8.414 1 92.12 267 THR A O 1
ATOM 2078 N N . GLY A 1 268 ? 1.112 -16.25 -10.445 1 85.75 268 GLY A N 1
ATOM 2079 C CA . GLY A 1 268 ? 0.613 -14.891 -10.336 1 85.75 268 GLY A CA 1
ATOM 2080 C C . GLY A 1 268 ? -0.779 -14.812 -9.734 1 85.75 268 GLY A C 1
ATOM 2081 O O . GLY A 1 268 ? -1.294 -13.719 -9.492 1 85.75 268 GLY A O 1
ATOM 2082 N N . THR A 1 269 ? -1.365 -15.953 -9.516 1 86.12 269 THR A N 1
ATOM 2083 C CA . THR A 1 269 ? -2.701 -16.047 -8.938 1 86.12 269 THR A CA 1
ATOM 2084 C C . THR A 1 269 ? -2.646 -16.688 -7.551 1 86.12 269 THR A C 1
ATOM 2086 O O . THR A 1 269 ? -2.045 -17.734 -7.371 1 86.12 269 THR A O 1
ATOM 2089 N N . SER A 1 270 ? -3.275 -16.062 -6.598 1 88.38 270 SER A N 1
ATOM 2090 C CA . SER A 1 270 ? -3.195 -16.531 -5.215 1 88.38 270 SER A CA 1
ATOM 2091 C C . SER A 1 270 ? -4.098 -17.734 -4.988 1 88.38 270 SER A C 1
ATOM 2093 O O . SER A 1 270 ? -3.654 -18.75 -4.457 1 88.38 270 SER A O 1
ATOM 2095 N N . LEU A 1 271 ? -5.328 -17.656 -5.449 1 92.56 271 LEU A N 1
ATOM 2096 C CA . LEU A 1 271 ? -6.336 -18.656 -5.109 1 92.56 271 LEU A CA 1
ATOM 2097 C C . LEU A 1 271 ? -6.395 -19.766 -6.164 1 92.56 271 LEU A C 1
ATOM 2099 O O . LEU A 1 271 ? -5.801 -19.625 -7.238 1 92.56 271 LEU A O 1
ATOM 2103 N N . LEU A 1 272 ? -7.008 -20.875 -5.809 1 96.06 272 LEU A N 1
ATOM 2104 C CA . LEU A 1 272 ? -7.469 -21.859 -6.781 1 96.06 272 LEU A CA 1
ATOM 2105 C C . LEU A 1 272 ? -8.75 -21.391 -7.465 1 96.06 272 LEU A C 1
ATOM 2107 O O . LEU A 1 272 ? -9.719 -21.031 -6.797 1 96.06 272 LEU A O 1
ATOM 2111 N N . THR A 1 273 ? -8.734 -21.344 -8.781 1 95.38 273 THR A N 1
ATOM 2112 C CA . THR A 1 273 ? -9.969 -20.953 -9.453 1 95.38 273 THR A CA 1
ATOM 2113 C C . THR A 1 273 ? -10.625 -22.156 -10.125 1 95.38 273 THR A C 1
ATOM 2115 O O . THR A 1 273 ? -9.961 -22.953 -10.789 1 95.38 273 THR A O 1
ATOM 2118 N N . CYS A 1 274 ? -11.844 -22.266 -9.859 1 97.38 274 CYS A N 1
ATOM 2119 C CA . CYS A 1 274 ? -12.688 -23.328 -10.398 1 97.38 274 CYS A CA 1
ATOM 2120 C C . CYS A 1 274 ? -13.547 -22.812 -11.547 1 97.38 274 CYS A C 1
ATOM 2122 O O . CYS A 1 274 ? -14.039 -21.688 -11.5 1 97.38 274 CYS A O 1
ATOM 2124 N N . PRO A 1 275 ? -13.711 -23.703 -12.586 1 96 275 PRO A N 1
ATOM 2125 C CA . PRO A 1 275 ? -14.656 -23.281 -13.625 1 96 275 PRO A CA 1
ATOM 2126 C C . PRO A 1 275 ? -15.984 -22.797 -13.047 1 96 275 PRO A C 1
ATOM 2128 O O . PRO A 1 275 ? -16.562 -23.453 -12.172 1 96 275 PRO A O 1
ATOM 2131 N N . PRO A 1 276 ? -16.438 -21.625 -13.547 1 93.25 276 PRO A N 1
ATOM 2132 C CA . PRO A 1 276 ? -17.609 -21.016 -12.914 1 93.25 276 PRO A CA 1
ATOM 2133 C C . PRO A 1 276 ? -18.844 -21.922 -12.961 1 93.25 276 PRO A C 1
ATOM 2135 O O . PRO A 1 276 ? -19.703 -21.844 -12.078 1 93.25 276 PRO A O 1
ATOM 2138 N N . GLN A 1 277 ? -18.938 -22.766 -13.914 1 94.75 277 GLN A N 1
ATOM 2139 C CA . GLN A 1 277 ? -20.094 -23.656 -14.039 1 94.75 277 GLN A CA 1
ATOM 2140 C C . GLN A 1 277 ? -20.078 -24.719 -12.945 1 94.75 277 GLN A C 1
ATOM 2142 O O . GLN A 1 277 ? -21.094 -25.391 -12.719 1 94.75 277 GLN A O 1
ATOM 2147 N N . PHE A 1 278 ? -18.984 -24.891 -12.266 1 97.5 278 PHE A N 1
ATOM 2148 C CA . PHE A 1 278 ? -18.875 -25.953 -11.258 1 97.5 278 PHE A CA 1
ATOM 2149 C C . PHE A 1 278 ? -18.766 -25.359 -9.859 1 97.5 278 PHE A C 1
ATOM 2151 O O . PHE A 1 278 ? -18.953 -26.062 -8.867 1 97.5 278 PHE A O 1
ATOM 2158 N N . VAL A 1 279 ? -18.453 -24.109 -9.711 1 97.12 279 VAL A N 1
ATOM 2159 C CA . VAL A 1 279 ? -17.922 -23.547 -8.469 1 97.12 279 VAL A CA 1
ATOM 2160 C C . VAL A 1 279 ? -19 -23.562 -7.391 1 97.12 279 VAL A C 1
ATOM 2162 O O . VAL A 1 279 ? -18.703 -23.812 -6.219 1 97.12 279 VAL A O 1
ATOM 2165 N N . ASN A 1 280 ? -20.219 -23.281 -7.734 1 95.44 280 ASN A N 1
ATOM 2166 C CA . ASN A 1 280 ? -21.297 -23.312 -6.742 1 95.44 280 ASN A CA 1
ATOM 2167 C C . ASN A 1 280 ? -21.5 -24.719 -6.191 1 95.44 280 ASN A C 1
ATOM 2169 O O . ASN A 1 280 ? -21.719 -24.906 -4.992 1 95.44 280 ASN A O 1
ATOM 2173 N N . GLU A 1 281 ? -21.516 -25.656 -7.094 1 97.25 281 GLU A N 1
ATOM 2174 C CA . GLU A 1 281 ? -21.609 -27.047 -6.641 1 97.25 281 GLU A CA 1
ATOM 2175 C C . GLU A 1 281 ? -20.438 -27.406 -5.734 1 97.25 281 GLU A C 1
ATOM 2177 O O . GLU A 1 281 ? -20.609 -28.109 -4.738 1 97.25 281 GLU A O 1
ATOM 2182 N N . LEU A 1 282 ? -19.266 -26.969 -6.074 1 98.06 282 LEU A N 1
ATOM 2183 C CA . LEU A 1 282 ? -18.094 -27.219 -5.242 1 98.06 282 LEU A CA 1
ATOM 2184 C C . LEU A 1 282 ? -18.266 -26.625 -3.852 1 98.06 282 LEU A C 1
ATOM 2186 O O . LEU A 1 282 ? -18 -27.281 -2.846 1 98.06 282 LEU A O 1
ATOM 2190 N N . TYR A 1 283 ? -18.797 -25.344 -3.785 1 97.19 283 TYR A N 1
ATOM 2191 C CA . TYR A 1 283 ? -19.062 -24.703 -2.5 1 97.19 283 TYR A CA 1
ATOM 2192 C C . TYR A 1 283 ? -20.016 -25.562 -1.661 1 97.19 283 TYR A C 1
ATOM 2194 O O . TYR A 1 283 ? -19.781 -25.766 -0.467 1 97.19 283 TYR A O 1
ATOM 2202 N N . GLN A 1 284 ? -20.984 -26.047 -2.312 1 96.75 284 GLN A N 1
ATOM 2203 C CA . GLN A 1 284 ? -21.984 -26.859 -1.623 1 96.75 284 GLN A CA 1
ATOM 2204 C C . GLN A 1 284 ? -21.375 -28.156 -1.099 1 96.75 284 GLN A C 1
ATOM 2206 O O . GLN A 1 284 ? -21.609 -28.547 0.049 1 96.75 284 GLN A O 1
ATOM 2211 N N . LYS A 1 285 ? -20.641 -28.812 -1.906 1 97.5 285 LYS A N 1
ATOM 2212 C CA . LYS A 1 285 ? -20.031 -30.078 -1.524 1 97.5 285 LYS A CA 1
ATOM 2213 C C . LYS A 1 285 ? -19.047 -29.891 -0.373 1 97.5 285 LYS A C 1
ATOM 2215 O O . LYS A 1 285 ? -18.891 -30.781 0.469 1 97.5 285 LYS A O 1
ATOM 2220 N N . ILE A 1 286 ? -18.359 -28.797 -0.329 1 97.44 286 ILE A N 1
ATOM 2221 C CA . ILE A 1 286 ? -17.406 -28.484 0.731 1 97.44 286 ILE A CA 1
ATOM 2222 C C . ILE A 1 286 ? -18.156 -28.047 1.985 1 97.44 286 ILE A C 1
ATOM 2224 O O . ILE A 1 286 ? -17.672 -28.219 3.104 1 97.44 286 ILE A O 1
ATOM 2228 N N . GLY A 1 287 ? -19.328 -27.484 1.789 1 96.31 287 GLY A N 1
ATOM 2229 C CA . GLY A 1 287 ? -20.094 -26.922 2.881 1 96.31 287 GLY A CA 1
ATOM 2230 C C . GLY A 1 287 ? -19.75 -25.484 3.17 1 96.31 287 GLY A C 1
ATOM 2231 O O . GLY A 1 287 ? -19.859 -25.031 4.312 1 96.31 287 GLY A O 1
ATOM 2232 N N . ALA A 1 288 ? -19.281 -24.781 2.148 1 96.44 288 ALA A N 1
ATOM 2233 C CA . ALA A 1 288 ? -18.922 -23.375 2.312 1 96.44 288 ALA A CA 1
ATOM 2234 C C . ALA A 1 288 ? -20.156 -22.469 2.154 1 96.44 288 ALA A C 1
ATOM 2236 O O . ALA A 1 288 ? -21.062 -22.781 1.387 1 96.44 288 ALA A O 1
ATOM 2237 N N . GLN A 1 289 ? -20.172 -21.375 2.873 1 94.31 289 GLN A N 1
ATOM 2238 C CA . GLN A 1 289 ? -21.266 -20.406 2.801 1 94.31 289 GLN A CA 1
ATOM 2239 C C . GLN A 1 289 ? -20.734 -19 2.502 1 94.31 289 GLN A C 1
ATOM 2241 O O . GLN A 1 289 ? -19.688 -18.609 3.014 1 94.31 289 GLN A O 1
ATOM 2246 N N . ALA A 1 290 ? -21.469 -18.344 1.7 1 90.06 290 ALA A N 1
ATOM 2247 C CA . ALA A 1 290 ? -21.125 -16.953 1.409 1 90.06 290 ALA A CA 1
ATOM 2248 C C . ALA A 1 290 ? -21.375 -16.062 2.617 1 90.06 290 ALA A C 1
ATOM 2250 O O . ALA A 1 290 ? -22.359 -16.25 3.334 1 90.06 290 ALA A O 1
ATOM 2251 N N . ASN A 1 291 ? -20.484 -15.117 2.861 1 83 291 ASN A N 1
ATOM 2252 C CA . ASN A 1 291 ? -20.734 -14.164 3.934 1 83 291 ASN A CA 1
ATOM 2253 C C . ASN A 1 291 ? -20.938 -12.75 3.387 1 83 291 ASN A C 1
ATOM 2255 O O . ASN A 1 291 ? -21.078 -12.562 2.178 1 83 291 ASN A O 1
ATOM 2259 N N . GLU A 1 292 ? -21.016 -11.781 4.285 1 73.31 292 GLU A N 1
ATOM 2260 C CA . GLU A 1 292 ? -21.375 -10.422 3.916 1 73.31 292 GLU A CA 1
ATOM 2261 C C . GLU A 1 292 ? -20.25 -9.734 3.148 1 73.31 292 GLU A C 1
ATOM 2263 O O . GLU A 1 292 ? -20.469 -8.703 2.51 1 73.31 292 GLU A O 1
ATOM 2268 N N . TYR A 1 293 ? -19.094 -10.375 3.197 1 69.69 293 TYR A N 1
ATOM 2269 C CA . TYR A 1 293 ? -17.969 -9.766 2.514 1 69.69 293 TYR A CA 1
ATOM 2270 C C . TYR A 1 293 ? -17.719 -10.422 1.163 1 69.69 293 TYR A C 1
ATOM 2272 O O . TYR A 1 293 ? -16.75 -10.102 0.475 1 69.69 293 TYR A O 1
ATOM 2280 N N . GLY A 1 294 ? -18.562 -11.391 0.8 1 77.31 294 GLY A N 1
ATOM 2281 C CA . GLY A 1 294 ? -18.422 -12.078 -0.471 1 77.31 294 GLY A CA 1
ATOM 2282 C C . GLY A 1 294 ? -17.469 -13.258 -0.403 1 77.31 294 GLY A C 1
ATOM 2283 O O . GLY A 1 294 ? -17.156 -13.875 -1.425 1 77.31 294 GLY A O 1
ATOM 2284 N N . ASP A 1 295 ? -16.969 -13.453 0.816 1 83.25 295 ASP A N 1
ATOM 2285 C CA . ASP A 1 295 ? -16.109 -14.617 1.011 1 83.25 295 ASP A CA 1
ATOM 2286 C C . ASP A 1 295 ? -16.953 -15.891 1.163 1 83.25 295 ASP A C 1
ATOM 2288 O O . ASP A 1 295 ? -18.078 -15.836 1.646 1 83.25 295 ASP A O 1
ATOM 2292 N N . TYR A 1 296 ? -16.469 -16.938 0.689 1 92.5 296 TYR A N 1
ATOM 2293 C CA . TYR A 1 296 ? -17 -18.234 1.091 1 92.5 296 TYR A CA 1
ATOM 2294 C C . TYR A 1 296 ? -16.219 -18.797 2.27 1 92.5 296 TYR A C 1
ATOM 2296 O O . TYR A 1 296 ? -15 -18.906 2.213 1 92.5 296 TYR A O 1
ATOM 2304 N N . VAL A 1 297 ? -17 -19.078 3.344 1 94.56 297 VAL A N 1
ATOM 2305 C CA . VAL A 1 297 ? -16.344 -19.438 4.602 1 94.56 297 VAL A CA 1
ATOM 2306 C C . VAL A 1 297 ? -16.812 -20.828 5.043 1 94.56 297 VAL A C 1
ATOM 2308 O O . VAL A 1 297 ? -17.859 -21.297 4.629 1 94.56 297 VAL A O 1
ATOM 2311 N N . VAL A 1 298 ? -15.977 -21.484 5.793 1 96.31 298 VAL A N 1
ATOM 2312 C CA . VAL A 1 298 ? -16.281 -22.766 6.422 1 96.31 298 VAL A CA 1
ATOM 2313 C C . VAL A 1 298 ? -16.094 -22.656 7.934 1 96.31 298 VAL A C 1
ATOM 2315 O O . VAL A 1 298 ? -15.57 -21.641 8.43 1 96.31 298 VAL A O 1
ATOM 2318 N N . ASP A 1 299 ? -16.609 -23.672 8.648 1 94.38 299 ASP A N 1
ATOM 2319 C CA . ASP A 1 299 ? -16.391 -23.734 10.086 1 94.38 299 ASP A CA 1
ATOM 2320 C C . ASP A 1 299 ? -14.938 -24.094 10.414 1 94.38 299 ASP A C 1
ATOM 2322 O O . ASP A 1 299 ? -14.469 -25.188 10.094 1 94.38 299 ASP A O 1
ATOM 2326 N N . CYS A 1 300 ? -14.297 -23.234 11.117 1 92.81 300 CYS A N 1
ATOM 2327 C CA . CYS A 1 300 ? -12.875 -23.406 11.414 1 92.81 300 CYS A CA 1
ATOM 2328 C C . CYS A 1 300 ? -12.656 -24.641 12.281 1 92.81 300 CYS A C 1
ATOM 2330 O O . CYS A 1 300 ? -11.562 -25.219 12.289 1 92.81 300 CYS A O 1
ATOM 2332 N N . ASN A 1 301 ? -13.594 -25.016 12.969 1 92.5 301 ASN A N 1
ATOM 2333 C CA . ASN A 1 301 ? -13.477 -26.172 13.859 1 92.5 301 ASN A CA 1
ATOM 2334 C C . ASN A 1 301 ? -13.672 -27.484 13.109 1 92.5 301 ASN A C 1
ATOM 2336 O O . ASN A 1 301 ? -13.469 -28.562 13.672 1 92.5 301 ASN A O 1
ATOM 2340 N N . ASN A 1 302 ? -14.055 -27.406 11.898 1 92.62 302 ASN A N 1
ATOM 2341 C CA . ASN A 1 302 ? -14.383 -28.609 11.141 1 92.62 302 ASN A CA 1
ATOM 2342 C C . ASN A 1 302 ? -13.453 -28.781 9.938 1 92.62 302 ASN A C 1
ATOM 2344 O O . ASN A 1 302 ? -13.812 -29.438 8.961 1 92.62 302 ASN A O 1
ATOM 2348 N N . LEU A 1 303 ? -12.312 -28.188 9.922 1 93 303 LEU A N 1
ATOM 2349 C CA . LEU A 1 303 ? -11.43 -28.172 8.758 1 93 303 LEU A CA 1
ATOM 2350 C C . LEU A 1 303 ? -10.992 -29.594 8.406 1 93 303 LEU A C 1
ATOM 2352 O O . LEU A 1 303 ? -10.93 -29.953 7.227 1 93 303 LEU A O 1
ATOM 2356 N N . ASN A 1 304 ? -10.766 -30.422 9.383 1 91.5 304 ASN A N 1
ATOM 2357 C CA . ASN A 1 304 ? -10.266 -31.781 9.164 1 91.5 304 ASN A CA 1
ATOM 2358 C C . ASN A 1 304 ? -11.32 -32.688 8.516 1 91.5 304 ASN A C 1
ATOM 2360 O O . ASN A 1 304 ? -11 -33.75 8.008 1 91.5 304 ASN A O 1
ATOM 2364 N N . ASN A 1 305 ? -12.555 -32.25 8.562 1 94.62 305 ASN A N 1
ATOM 2365 C CA . ASN A 1 305 ? -13.641 -33.062 8 1 94.62 305 ASN A CA 1
ATOM 2366 C C . ASN A 1 305 ? -14.031 -32.594 6.605 1 94.62 305 ASN A C 1
ATOM 2368 O O . ASN A 1 305 ? -14.914 -33.156 5.973 1 94.62 305 ASN A O 1
ATOM 2372 N N . LEU A 1 306 ? -13.461 -31.547 6.125 1 97.5 306 LEU A N 1
ATOM 2373 C CA . LEU A 1 306 ? -13.719 -31.094 4.766 1 97.5 306 LEU A CA 1
ATOM 2374 C C . LEU A 1 306 ? -13.148 -32.062 3.746 1 97.5 306 LEU A C 1
ATOM 2376 O O . LEU A 1 306 ? -12.188 -32.781 4.039 1 97.5 306 LEU A O 1
ATOM 2380 N N . PRO A 1 307 ? -13.773 -32.125 2.623 1 98.25 307 PRO A N 1
ATOM 2381 C CA . PRO A 1 307 ? -13.367 -33.125 1.648 1 98.25 307 PRO A CA 1
ATOM 2382 C C . PRO A 1 307 ? -12.008 -32.844 1.015 1 98.25 307 PRO A C 1
ATOM 2384 O O . PRO A 1 307 ? -11.664 -31.656 0.828 1 98.25 307 PRO A O 1
ATOM 2387 N N . THR A 1 308 ? -11.258 -33.875 0.718 1 98.12 308 THR A N 1
ATOM 2388 C CA . THR A 1 308 ? -10.062 -33.781 -0.102 1 98.12 308 THR A CA 1
ATOM 2389 C C . THR A 1 308 ? -10.43 -33.531 -1.564 1 98.12 308 THR A C 1
ATOM 2391 O O . THR A 1 308 ? -11.344 -34.156 -2.09 1 98.12 308 THR A O 1
ATOM 2394 N N . LEU A 1 309 ? -9.812 -32.594 -2.18 1 98.56 309 LEU A N 1
ATOM 2395 C CA . LEU A 1 309 ? -9.953 -32.375 -3.613 1 98.56 309 LEU A CA 1
ATOM 2396 C C . LEU A 1 309 ? -8.812 -33 -4.387 1 98.56 309 LEU A C 1
ATOM 2398 O O . LEU A 1 309 ? -7.645 -32.812 -4.066 1 98.56 309 LEU A O 1
ATOM 2402 N N . THR A 1 310 ? -9.148 -33.812 -5.363 1 98.5 310 THR A N 1
ATOM 2403 C CA . THR A 1 310 ? -8.109 -34.531 -6.09 1 98.5 310 THR A CA 1
ATOM 2404 C C . THR A 1 310 ? -8.102 -34.125 -7.562 1 98.5 310 THR A C 1
ATOM 2406 O O . THR A 1 310 ? -9.133 -34.219 -8.242 1 98.5 310 THR A O 1
ATOM 2409 N N . PHE A 1 311 ? -7.023 -33.719 -8.023 1 98.31 311 PHE A N 1
ATOM 2410 C CA . PHE A 1 311 ? -6.766 -33.406 -9.43 1 98.31 311 PHE A CA 1
ATOM 2411 C C . PHE A 1 311 ? -5.988 -34.562 -10.086 1 98.31 311 PHE A C 1
ATOM 2413 O O . PHE A 1 311 ? -4.898 -34.906 -9.633 1 98.31 311 PHE A O 1
ATOM 2420 N N . ILE A 1 312 ? -6.516 -35.094 -11.078 1 97.88 312 ILE A N 1
ATOM 2421 C CA . ILE A 1 312 ? -5.852 -36.219 -11.75 1 97.88 312 ILE A CA 1
ATOM 2422 C C . ILE A 1 312 ? -5.305 -35.75 -13.094 1 97.88 312 ILE A C 1
ATOM 2424 O O . ILE A 1 312 ? -6.07 -35.344 -13.977 1 97.88 312 ILE A O 1
ATOM 2428 N N . MET A 1 313 ? -4.027 -35.844 -13.203 1 96.88 313 MET A N 1
ATOM 2429 C CA . MET A 1 313 ? -3.33 -35.406 -14.414 1 96.88 313 MET A CA 1
ATOM 2430 C C . MET A 1 313 ? -2.242 -36.406 -14.805 1 96.88 313 MET A C 1
ATOM 2432 O O . MET A 1 313 ? -1.329 -36.656 -14.023 1 96.88 313 MET A O 1
ATOM 2436 N N . ASN A 1 314 ? -2.289 -36.875 -16.031 1 96.56 314 ASN A N 1
ATOM 2437 C CA . ASN A 1 314 ? -1.334 -37.844 -16.531 1 96.56 314 ASN A CA 1
ATOM 2438 C C . ASN A 1 314 ? -1.133 -39 -15.562 1 96.56 314 ASN A C 1
ATOM 2440 O O . ASN A 1 314 ? 0.001 -39.375 -15.273 1 96.56 314 ASN A O 1
ATOM 2444 N N . GLY A 1 315 ? -2.18 -39.406 -15 1 94.75 315 GLY A N 1
ATOM 2445 C CA . GLY A 1 315 ? -2.166 -40.562 -14.109 1 94.75 315 GLY A CA 1
ATOM 2446 C C . GLY A 1 315 ? -1.85 -40.188 -12.672 1 94.75 315 GLY A C 1
ATOM 2447 O O . GLY A 1 315 ? -2.035 -41 -11.758 1 94.75 315 GLY A O 1
ATOM 2448 N N . ALA A 1 316 ? -1.353 -39.031 -12.398 1 95.12 316 ALA A N 1
ATOM 2449 C CA . ALA A 1 316 ? -1.027 -38.625 -11.039 1 95.12 316 ALA A CA 1
ATOM 2450 C C . ALA A 1 316 ? -2.277 -38.156 -10.297 1 95.12 316 ALA A C 1
ATOM 2452 O O . ALA A 1 316 ? -3.098 -37.406 -10.844 1 95.12 316 ALA A O 1
ATOM 2453 N N . HIS A 1 317 ? -2.459 -38.625 -9.086 1 97.12 317 HIS A N 1
ATOM 2454 C CA . HIS A 1 317 ? -3.518 -38.188 -8.188 1 97.12 317 HIS A CA 1
ATOM 2455 C C . HIS A 1 317 ? -2.996 -37.125 -7.211 1 97.12 317 HIS A C 1
ATOM 2457 O O . HIS A 1 317 ? -2.34 -37.469 -6.223 1 97.12 317 HIS A O 1
ATOM 2463 N N . LEU A 1 318 ? -3.258 -35.906 -7.512 1 98.06 318 LEU A N 1
ATOM 2464 C CA . LEU A 1 318 ? -2.783 -34.812 -6.684 1 98.06 318 LEU A CA 1
ATOM 2465 C C . LEU A 1 318 ? -3.84 -34.406 -5.66 1 98.06 318 LEU A C 1
ATOM 2467 O O . LEU A 1 318 ? -4.789 -33.688 -5.992 1 98.06 318 LEU A O 1
ATOM 2471 N N . HIS A 1 319 ? -3.666 -34.812 -4.434 1 97.94 319 HIS A N 1
ATOM 2472 C CA . HIS A 1 319 ? -4.617 -34.562 -3.354 1 97.94 319 HIS A CA 1
ATOM 2473 C C . HIS A 1 319 ? -4.383 -33.219 -2.686 1 97.94 319 HIS A C 1
ATOM 2475 O O . HIS A 1 319 ? -3.352 -33.031 -2.043 1 97.94 319 HIS A O 1
ATOM 2481 N N . LEU A 1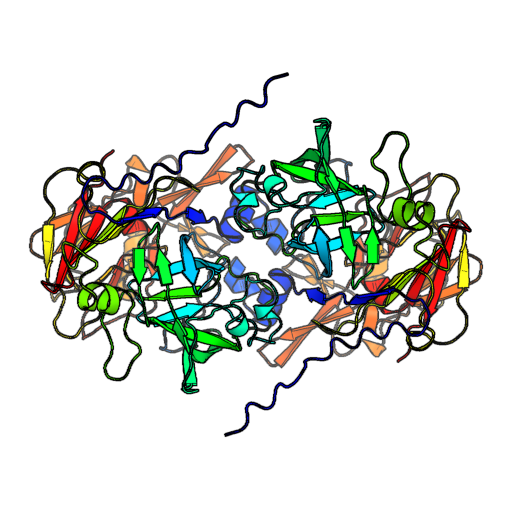 320 ? -5.281 -32.312 -2.887 1 97.94 320 LEU A N 1
ATOM 2482 C CA . LEU A 1 320 ? -5.266 -31.016 -2.193 1 97.94 320 LEU A CA 1
ATOM 2483 C C . LEU A 1 320 ? -6.07 -31.094 -0.9 1 97.94 320 LEU A C 1
ATOM 2485 O O . LEU A 1 320 ? -7.297 -31.219 -0.935 1 97.94 320 LEU A O 1
ATOM 2489 N N . GLU A 1 321 ? -5.398 -31 0.18 1 96.62 321 GLU A N 1
ATOM 2490 C CA . GLU A 1 321 ? -6.027 -31.156 1.489 1 96.62 321 GLU A CA 1
ATOM 2491 C C . GLU A 1 321 ? -6.723 -29.875 1.926 1 96.62 321 GLU A C 1
ATOM 2493 O O . GLU A 1 321 ? -6.332 -28.766 1.518 1 96.62 321 GLU A O 1
ATOM 2498 N N . PRO A 1 322 ? -7.656 -29.984 2.834 1 96.69 322 PRO A N 1
ATOM 2499 C CA . PRO A 1 322 ? -8.43 -28.828 3.287 1 96.69 322 PRO A CA 1
ATOM 2500 C C . PRO A 1 322 ? -7.559 -27.75 3.912 1 96.69 322 PRO A C 1
ATOM 2502 O O . PRO A 1 322 ? -7.84 -26.547 3.756 1 96.69 322 PRO A O 1
ATOM 2505 N N . SER A 1 323 ? -6.504 -28.141 4.582 1 93.75 323 SER A N 1
ATOM 2506 C CA . SER A 1 323 ? -5.656 -27.172 5.262 1 93.75 323 SER A CA 1
ATOM 2507 C C . SER A 1 323 ? -4.969 -26.25 4.266 1 93.75 323 SER A C 1
ATOM 2509 O O . SER A 1 323 ? -4.516 -25.156 4.629 1 93.75 323 SER A O 1
ATOM 2511 N N . PHE A 1 324 ? -4.906 -26.703 3.033 1 93.94 324 PHE A N 1
ATOM 2512 C CA . PHE A 1 324 ? -4.238 -25.875 2.027 1 93.94 324 PHE A CA 1
ATOM 2513 C C . PHE A 1 324 ? -5.242 -25.016 1.275 1 93.94 324 PHE A C 1
ATOM 2515 O O . PHE A 1 324 ? -4.938 -23.875 0.907 1 93.94 324 PHE A O 1
ATOM 2522 N N . TYR A 1 325 ? -6.449 -25.531 1.047 1 96.81 325 TYR A N 1
ATOM 2523 C CA . TYR A 1 325 ? -7.367 -24.703 0.264 1 96.81 325 TYR A CA 1
ATOM 2524 C C . TYR A 1 325 ? -8.273 -23.875 1.171 1 96.81 325 TYR A C 1
ATOM 2526 O O . TYR A 1 325 ? -9.242 -23.281 0.707 1 96.81 325 TYR A O 1
ATOM 2534 N N . THR A 1 326 ? -8.008 -23.875 2.508 1 95.25 326 THR A N 1
ATOM 2535 C CA . THR A 1 326 ? -8.656 -22.984 3.467 1 95.25 326 THR A CA 1
ATOM 2536 C C . THR A 1 326 ? -7.66 -21.984 4.027 1 95.25 326 THR A C 1
ATOM 2538 O O . THR A 1 326 ? -6.59 -22.359 4.508 1 95.25 326 THR A O 1
ATOM 2541 N N . LEU A 1 327 ? -7.953 -20.766 3.877 1 92.19 327 LEU A N 1
ATOM 2542 C CA . LEU A 1 327 ? -7.168 -19.688 4.469 1 92.19 327 LEU A CA 1
ATOM 2543 C C . LEU A 1 327 ? -7.645 -19.391 5.887 1 92.19 327 LEU A C 1
ATOM 2545 O O . LEU A 1 327 ? -8.781 -18.953 6.082 1 92.19 327 LEU A O 1
ATOM 2549 N N . VAL A 1 328 ? -6.793 -19.625 6.836 1 88.75 328 VAL A N 1
ATOM 2550 C CA . VAL A 1 328 ? -7.152 -19.438 8.234 1 88.75 328 VAL A CA 1
ATOM 2551 C C . VAL A 1 328 ? -6.562 -18.125 8.758 1 88.75 328 VAL A C 1
ATOM 2553 O O . VAL A 1 328 ? -5.348 -17.938 8.734 1 88.75 328 VAL A O 1
ATOM 2556 N N . TYR A 1 329 ? -7.418 -17.281 9.156 1 82.62 329 TYR A N 1
ATOM 2557 C CA . TYR A 1 329 ? -7.016 -16.016 9.75 1 82.62 329 TYR A CA 1
ATOM 2558 C C . TYR A 1 329 ? -7.285 -16 11.25 1 82.62 329 TYR A C 1
ATOM 2560 O O . TYR A 1 329 ? -8.336 -16.453 11.695 1 82.62 329 TYR A O 1
ATOM 2568 N N . HIS A 1 330 ? -6.32 -15.586 11.93 1 80.25 330 HIS A N 1
ATOM 2569 C CA . HIS A 1 330 ? -6.477 -15.398 13.367 1 80.25 330 HIS A CA 1
ATOM 2570 C C . HIS A 1 330 ? -6.828 -13.953 13.695 1 80.25 330 HIS A C 1
ATOM 2572 O O . HIS A 1 330 ? -6.012 -13.055 13.508 1 80.25 330 HIS A O 1
ATOM 2578 N N . LEU A 1 331 ? -8.031 -13.836 14.18 1 74.19 331 LEU A N 1
ATOM 2579 C CA . LEU A 1 331 ? -8.508 -12.5 14.5 1 74.19 331 LEU A CA 1
ATOM 2580 C C . LEU A 1 331 ? -7.969 -12.031 15.844 1 74.19 331 LEU A C 1
ATOM 2582 O O . LEU A 1 331 ? -7.688 -12.852 16.719 1 74.19 331 LEU A O 1
ATOM 2586 N N . ASN A 1 332 ? -7.812 -10.789 16.016 1 63.12 332 ASN A N 1
ATOM 2587 C CA . ASN A 1 332 ? -7.332 -10.219 17.281 1 63.12 332 ASN A CA 1
ATOM 2588 C C . ASN A 1 332 ? -8.25 -10.578 18.438 1 63.12 332 ASN A C 1
ATOM 2590 O O . ASN A 1 332 ? -7.824 -10.594 19.594 1 63.12 332 ASN A O 1
ATOM 2594 N N . THR A 1 333 ? -9.492 -10.859 18.172 1 66.56 333 THR A N 1
ATOM 2595 C CA . THR A 1 333 ? -10.461 -11.25 19.203 1 66.56 333 THR A CA 1
ATOM 2596 C C . THR A 1 333 ? -10.188 -12.664 19.688 1 66.56 333 THR A C 1
ATOM 2598 O O . THR A 1 333 ? -10.781 -13.109 20.672 1 66.56 333 THR A O 1
ATOM 2601 N N . GLY A 1 334 ? -9.266 -13.367 19.016 1 75.06 334 GLY A N 1
ATOM 2602 C CA . GLY A 1 334 ? -8.984 -14.75 19.375 1 75.06 334 GLY A CA 1
ATOM 2603 C C . GLY A 1 334 ? -9.719 -15.75 18.5 1 75.06 334 GLY A C 1
ATOM 2604 O O . GLY A 1 334 ? -9.375 -16.938 18.484 1 75.06 334 GLY A O 1
ATOM 2605 N N . GLU A 1 335 ? -10.719 -15.18 17.844 1 82.81 335 GLU A N 1
ATOM 2606 C CA . GLU A 1 335 ? -11.484 -16.062 16.953 1 82.81 335 GLU A CA 1
ATOM 2607 C C . GLU A 1 335 ? -10.727 -16.328 15.656 1 82.81 335 GLU A C 1
ATOM 2609 O O . GLU A 1 335 ? -9.773 -15.617 15.328 1 82.81 335 GLU A O 1
ATOM 2614 N N . LYS A 1 336 ? -11.148 -17.484 15.07 1 87.44 336 LYS A N 1
ATOM 2615 C CA . LYS A 1 336 ? -10.594 -17.797 13.758 1 87.44 336 LYS A CA 1
ATOM 2616 C C . LYS A 1 336 ? -11.602 -17.5 12.648 1 87.44 336 LYS A C 1
ATOM 2618 O O . LYS A 1 336 ? -12.812 -17.578 12.875 1 87.44 336 LYS A O 1
ATOM 2623 N N . TYR A 1 337 ? -11.102 -17 11.594 1 88.25 337 TYR A N 1
ATOM 2624 C CA . TYR A 1 337 ? -11.844 -16.812 10.352 1 88.25 337 TYR A CA 1
ATOM 2625 C C . TYR A 1 337 ? -11.281 -17.703 9.242 1 88.25 337 TYR A C 1
ATOM 2627 O O . TYR A 1 337 ? -10.102 -17.609 8.906 1 88.25 337 TYR A O 1
ATOM 2635 N N . CYS A 1 338 ? -12.125 -18.641 8.781 1 92.69 338 CYS A N 1
ATOM 2636 C CA . CYS A 1 338 ? -11.672 -19.609 7.781 1 92.69 338 CYS A CA 1
ATOM 2637 C C . CYS A 1 338 ? -12.344 -19.359 6.438 1 92.69 338 CYS A C 1
ATOM 2639 O O . CYS A 1 338 ? -13.508 -19.703 6.246 1 92.69 338 CYS A O 1
ATOM 2641 N N . ARG A 1 339 ? -11.578 -18.781 5.496 1 93 339 ARG A N 1
ATOM 2642 C CA . ARG A 1 339 ? -12.023 -18.469 4.145 1 93 339 ARG A CA 1
ATOM 2643 C C . ARG A 1 339 ? -11.531 -19.516 3.146 1 93 339 ARG A C 1
ATOM 2645 O O . ARG A 1 339 ? -10.383 -19.938 3.207 1 93 339 ARG A O 1
ATOM 2652 N N . LEU A 1 340 ? -12.453 -19.922 2.307 1 95.19 340 LEU A N 1
ATOM 2653 C CA . LEU A 1 340 ? -12.031 -20.828 1.253 1 95.19 340 LEU A CA 1
ATOM 2654 C C . LEU A 1 340 ? -11.07 -20.141 0.291 1 95.19 340 LEU A C 1
ATOM 2656 O O . LEU A 1 340 ? -11.297 -18.984 -0.102 1 95.19 340 LEU A O 1
ATOM 2660 N N . GLY A 1 341 ? -9.945 -20.781 0.016 1 94.62 341 GLY A N 1
ATOM 2661 C CA . GLY A 1 341 ? -9 -20.297 -0.975 1 94.62 341 GLY A CA 1
ATOM 2662 C C . GLY A 1 341 ? -9.367 -20.688 -2.395 1 94.62 341 GLY A C 1
ATOM 2663 O O . GLY A 1 341 ? -8.5 -21.016 -3.203 1 94.62 341 GLY A O 1
ATOM 2664 N N . ILE A 1 342 ? -10.664 -20.766 -2.695 1 95.56 342 ILE A N 1
ATOM 2665 C CA . ILE A 1 342 ? -11.188 -21.156 -3.996 1 95.56 342 ILE A CA 1
ATOM 2666 C C . ILE A 1 342 ? -12.203 -20.125 -4.484 1 95.56 342 ILE A C 1
ATOM 2668 O O . ILE A 1 342 ? -13.047 -19.672 -3.715 1 95.56 342 ILE A O 1
ATOM 2672 N N . GLU A 1 343 ? -12.078 -19.734 -5.664 1 92.56 343 GLU A N 1
ATOM 2673 C CA . GLU A 1 343 ? -13.062 -18.844 -6.281 1 92.56 343 GLU A CA 1
ATOM 2674 C C . GLU A 1 343 ? -13.375 -19.281 -7.707 1 92.56 343 GLU A C 1
ATOM 2676 O O . GLU A 1 343 ? -12.75 -20.203 -8.234 1 92.56 343 GLU A O 1
ATOM 2681 N N . GLY A 1 344 ? -14.422 -18.703 -8.258 1 91.31 344 GLY A N 1
ATOM 2682 C CA . GLY A 1 344 ? -14.711 -18.969 -9.656 1 91.31 344 GLY A CA 1
ATOM 2683 C C . GLY A 1 344 ? -13.719 -18.328 -10.609 1 91.31 344 GLY A C 1
ATOM 2684 O O . GLY A 1 344 ? -13.289 -17.188 -10.383 1 91.31 344 GLY A O 1
ATOM 2685 N N . SER A 1 345 ? -13.391 -19.156 -11.594 1 87.56 345 SER A N 1
ATOM 2686 C CA . SER A 1 345 ? -12.539 -18.609 -12.633 1 87.56 345 SER A CA 1
ATOM 2687 C C . SER A 1 345 ? -13.258 -17.531 -13.438 1 87.56 345 SER A C 1
ATOM 2689 O O . SER A 1 345 ? -14.492 -17.531 -13.531 1 87.56 345 SER A O 1
ATOM 2691 N N . HIS A 1 346 ? -12.43 -16.672 -14.008 1 76.44 346 HIS A N 1
ATOM 2692 C CA . HIS A 1 346 ? -13.008 -15.656 -14.883 1 76.44 346 HIS A CA 1
ATOM 2693 C C . HIS A 1 346 ? -13.273 -16.219 -16.281 1 76.44 346 HIS A C 1
ATOM 2695 O O . HIS A 1 346 ? -14.008 -15.617 -17.062 1 76.44 346 HIS A O 1
ATOM 2701 N N . GLU A 1 347 ? -12.688 -17.359 -16.516 1 85.56 347 GLU A N 1
ATOM 2702 C CA . GLU A 1 347 ? -12.836 -18.047 -17.797 1 85.56 347 GLU A CA 1
ATOM 2703 C C . GLU A 1 347 ? -13.523 -19.406 -17.609 1 85.56 347 GLU A C 1
ATOM 2705 O O . GLU A 1 347 ? -13.07 -20.234 -16.828 1 85.56 347 GLU A O 1
ATOM 2710 N N . GLU A 1 348 ? -14.609 -19.516 -18.375 1 90.31 348 GLU A N 1
ATOM 2711 C CA . GLU A 1 348 ? -15.352 -20.766 -18.266 1 90.31 348 GLU A CA 1
ATOM 2712 C C . GLU A 1 348 ? -14.617 -21.906 -18.984 1 90.31 348 GLU A C 1
ATOM 2714 O O . GLU A 1 348 ?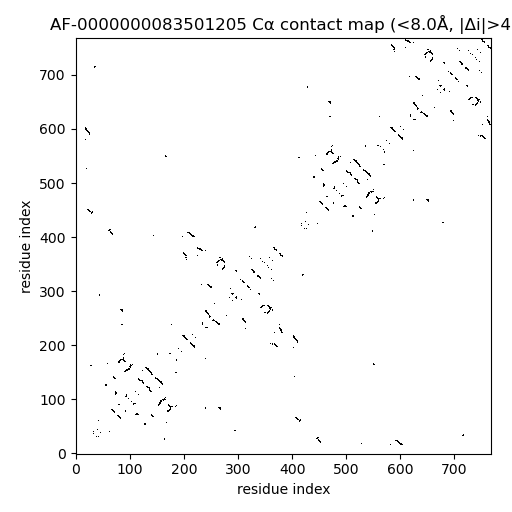 -14.508 -23.016 -18.438 1 90.31 348 GLU A O 1
ATOM 2719 N N . TYR A 1 349 ? -14.172 -21.594 -20.219 1 91.88 349 TYR A N 1
ATOM 2720 C CA . TYR A 1 349 ? -13.516 -22.594 -21.062 1 91.88 349 TYR A CA 1
ATOM 2721 C C . TYR A 1 349 ? -12.219 -22.047 -21.641 1 91.88 349 TYR A C 1
ATOM 2723 O O . TYR A 1 349 ? -12.125 -20.859 -21.938 1 91.88 349 TYR A O 1
ATOM 2731 N N . ARG A 1 350 ? -11.25 -22.859 -21.734 1 90.12 350 ARG A N 1
ATOM 2732 C CA . ARG A 1 350 ? -10.047 -22.625 -22.516 1 90.12 350 ARG A CA 1
ATOM 2733 C C . ARG A 1 350 ? -9.758 -23.812 -23.438 1 90.12 350 ARG A C 1
ATOM 2735 O O . ARG A 1 350 ? -9.672 -24.953 -23 1 90.12 350 ARG A O 1
ATOM 2742 N N . ASP A 1 351 ? -9.734 -23.484 -24.766 1 89.19 351 ASP A N 1
ATOM 2743 C CA . ASP A 1 351 ? -9.539 -24.484 -25.797 1 89.19 351 ASP A CA 1
ATOM 2744 C C . ASP A 1 351 ? -10.602 -25.578 -25.703 1 89.19 351 ASP A C 1
ATOM 2746 O O . ASP A 1 351 ? -10.281 -26.766 -25.766 1 89.19 351 ASP A O 1
ATOM 2750 N N . GLY A 1 352 ? -11.82 -25.156 -25.406 1 91.38 352 GLY A N 1
ATOM 2751 C CA . GLY A 1 352 ? -12.984 -26.031 -25.438 1 91.38 352 GLY A CA 1
ATOM 2752 C C . GLY A 1 352 ? -13.133 -26.859 -24.172 1 91.38 352 GLY A C 1
ATOM 2753 O O . GLY A 1 352 ? -14.055 -27.672 -24.062 1 91.38 352 GLY A O 1
ATOM 2754 N N . GLN A 1 353 ? -12.32 -26.672 -23.188 1 94.75 353 GLN A N 1
ATOM 2755 C CA . GLN A 1 353 ? -12.367 -27.438 -21.953 1 94.75 353 GLN A CA 1
ATOM 2756 C C . GLN A 1 353 ? -12.586 -26.516 -20.75 1 94.75 353 GLN A C 1
ATOM 2758 O O . GLN A 1 353 ? -12.078 -25.406 -20.719 1 94.75 353 GLN A O 1
ATOM 2763 N N . PRO A 1 354 ? -13.383 -27.031 -19.734 1 96.44 354 PRO A N 1
ATOM 2764 C CA . PRO A 1 354 ? -13.484 -26.234 -18.5 1 96.44 354 PRO A CA 1
ATOM 2765 C C . PRO A 1 354 ? -12.125 -25.828 -17.938 1 96.44 354 PRO A C 1
ATOM 2767 O O . PRO A 1 354 ? -11.195 -26.641 -17.938 1 96.44 354 PRO A O 1
ATOM 2770 N N . PHE A 1 355 ? -12.008 -24.578 -17.469 1 95.5 355 PHE A N 1
ATOM 2771 C CA . PHE A 1 355 ? -10.672 -24.031 -17.234 1 95.5 355 PHE A CA 1
ATOM 2772 C C . PHE A 1 355 ? -10.43 -23.781 -15.758 1 95.5 355 PHE A C 1
ATOM 2774 O O . PHE A 1 355 ? -11.227 -23.109 -15.102 1 95.5 355 PHE A O 1
ATOM 2781 N N . TRP A 1 356 ? -9.328 -24.375 -15.258 1 96.25 356 TRP A N 1
ATOM 2782 C CA . TRP A 1 356 ? -8.867 -24.188 -13.891 1 96.25 356 TRP A CA 1
ATOM 2783 C C . TRP A 1 356 ? -7.594 -23.344 -13.852 1 96.25 356 TRP A C 1
ATOM 2785 O O . TRP A 1 356 ? -6.77 -23.422 -14.766 1 96.25 356 TRP A O 1
ATOM 2795 N N . THR A 1 357 ? -7.441 -22.5 -12.859 1 95.06 357 THR A N 1
ATOM 2796 C CA . THR A 1 357 ? -6.148 -21.922 -12.516 1 95.06 357 THR A CA 1
ATOM 2797 C C . THR A 1 357 ? -5.66 -22.453 -11.164 1 95.06 357 THR A C 1
ATOM 2799 O O . THR A 1 357 ? -6.34 -22.281 -10.148 1 95.06 357 THR A O 1
ATOM 2802 N N . LEU A 1 358 ? -4.613 -23.141 -11.219 1 96.75 358 LEU A N 1
ATOM 2803 C CA . LEU A 1 358 ? -3.969 -23.656 -10.016 1 96.75 358 LEU A CA 1
ATOM 2804 C C . LEU A 1 358 ? -2.975 -22.641 -9.461 1 96.75 358 LEU A C 1
ATOM 2806 O O . LEU A 1 358 ? -1.802 -22.641 -9.844 1 96.75 358 LEU A O 1
ATOM 2810 N N . GLY A 1 359 ? -3.445 -21.781 -8.57 1 94.62 359 GLY A N 1
ATOM 2811 C CA . GLY A 1 359 ? -2.652 -20.703 -8.023 1 94.62 359 GLY A CA 1
ATOM 2812 C C . GLY A 1 359 ? -1.79 -21.125 -6.848 1 94.62 359 GLY A C 1
ATOM 2813 O O . GLY A 1 359 ? -1.436 -22.297 -6.727 1 94.62 359 GLY A O 1
ATOM 2814 N N . ASP A 1 360 ? -1.444 -20.156 -6.004 1 93.38 360 ASP A N 1
ATOM 2815 C CA . ASP A 1 360 ? -0.533 -20.359 -4.879 1 93.38 360 ASP A CA 1
ATOM 2816 C C . ASP A 1 360 ? -1.087 -21.391 -3.896 1 93.38 360 ASP A C 1
ATOM 2818 O O . ASP A 1 360 ? -0.327 -22.141 -3.277 1 93.38 360 ASP A O 1
ATOM 2822 N N . ILE A 1 361 ? -2.381 -21.406 -3.773 1 94.25 361 ILE A N 1
ATOM 2823 C CA . ILE A 1 361 ? -3.053 -22.344 -2.887 1 94.25 361 ILE A CA 1
ATOM 2824 C C . ILE A 1 361 ? -2.648 -23.766 -3.252 1 94.25 361 ILE A C 1
ATOM 2826 O O . ILE A 1 361 ? -2.373 -24.594 -2.371 1 94.25 361 ILE A O 1
ATOM 2830 N N . PHE A 1 362 ? -2.672 -24.062 -4.508 1 97.06 362 PHE A N 1
ATOM 2831 C CA . PHE A 1 362 ? -2.291 -25.375 -5.02 1 97.06 362 PHE A CA 1
ATOM 2832 C C . PHE A 1 362 ? -0.789 -25.594 -4.891 1 97.06 362 PHE A C 1
ATOM 2834 O O . PHE A 1 362 ? -0.344 -26.656 -4.441 1 97.06 362 PHE A O 1
ATOM 2841 N N . ILE A 1 363 ? -0.068 -24.594 -5.195 1 96.56 363 ILE A N 1
ATOM 2842 C CA . ILE A 1 363 ? 1.387 -24.688 -5.25 1 96.56 363 ILE A CA 1
ATOM 2843 C C . ILE A 1 363 ? 1.946 -24.828 -3.836 1 96.56 363 ILE A C 1
ATOM 2845 O O . ILE A 1 363 ? 3.01 -25.422 -3.639 1 96.56 363 ILE A O 1
ATOM 2849 N N . ARG A 1 364 ? 1.267 -24.391 -2.859 1 94.88 364 ARG A N 1
ATOM 2850 C CA . ARG A 1 364 ? 1.711 -24.531 -1.477 1 94.88 364 ARG A CA 1
ATOM 2851 C C . ARG A 1 364 ? 1.739 -26 -1.06 1 94.88 364 ARG A C 1
ATOM 2853 O O . ARG A 1 364 ? 2.51 -26.391 -0.178 1 94.88 364 ARG A O 1
ATOM 2860 N N . GLN A 1 365 ? 0.888 -26.812 -1.629 1 96.44 365 GLN A N 1
ATOM 2861 C CA . GLN A 1 365 ? 0.854 -28.234 -1.274 1 96.44 365 GLN A CA 1
ATOM 2862 C C . GLN A 1 365 ? 1.788 -29.047 -2.166 1 96.44 365 GLN A C 1
ATOM 2864 O O . GLN A 1 365 ? 2.236 -30.125 -1.78 1 96.44 365 GLN A O 1
ATOM 2869 N N . PHE A 1 366 ? 2.039 -28.547 -3.348 1 98 366 PHE A N 1
ATOM 2870 C CA . PHE A 1 366 ? 2.824 -29.328 -4.305 1 98 366 PHE A CA 1
ATOM 2871 C C . PHE A 1 366 ? 4.062 -28.547 -4.734 1 98 366 PHE A C 1
ATOM 2873 O O . PHE A 1 366 ? 3.955 -27.469 -5.32 1 98 366 PHE A O 1
ATOM 2880 N N . TYR A 1 367 ? 5.23 -29.156 -4.336 1 97.75 367 TYR A N 1
ATOM 2881 C CA . TYR A 1 367 ? 6.441 -28.688 -5 1 97.75 367 TYR A CA 1
ATOM 2882 C C . TYR A 1 367 ? 6.285 -28.719 -6.512 1 97.75 367 TYR A C 1
ATOM 2884 O O . TYR A 1 367 ? 6.035 -29.781 -7.094 1 97.75 367 TYR A O 1
ATOM 2892 N N . THR A 1 368 ? 6.359 -27.547 -7.141 1 98.38 368 THR A N 1
ATOM 2893 C CA . THR A 1 368 ? 5.98 -27.438 -8.547 1 98.38 368 THR A CA 1
ATOM 2894 C C . THR A 1 368 ? 7.191 -27.109 -9.406 1 98.38 368 THR A C 1
ATOM 2896 O O . THR A 1 368 ? 7.867 -26.094 -9.172 1 98.38 368 THR A O 1
ATOM 2899 N N . VAL A 1 369 ? 7.414 -27.938 -10.398 1 98.5 369 VAL A N 1
ATOM 2900 C CA . VAL A 1 369 ? 8.586 -27.812 -11.258 1 98.5 369 VAL A CA 1
ATOM 2901 C C . VAL A 1 369 ? 8.148 -27.5 -12.688 1 98.5 369 VAL A C 1
ATOM 2903 O O . VAL A 1 369 ? 7.324 -28.219 -13.266 1 98.5 369 VAL A O 1
ATOM 2906 N N . PHE A 1 370 ? 8.648 -26.422 -13.219 1 98.31 370 PHE A N 1
ATOM 2907 C CA . PHE A 1 370 ? 8.445 -26.062 -14.617 1 98.31 370 PHE A CA 1
ATOM 2908 C C . PHE A 1 370 ? 9.656 -26.453 -15.461 1 98.31 370 PHE A C 1
ATOM 2910 O O . PHE A 1 370 ? 10.758 -25.938 -15.25 1 98.31 370 PHE A O 1
ATOM 2917 N N . ASP A 1 371 ? 9.461 -27.375 -16.344 1 98.06 371 ASP A N 1
ATOM 2918 C CA . ASP A 1 371 ? 10.516 -27.906 -17.219 1 98.06 371 ASP A CA 1
ATOM 2919 C C . ASP A 1 371 ? 10.344 -27.391 -18.641 1 98.06 371 ASP A C 1
ATOM 2921 O O . ASP A 1 371 ? 9.625 -27.984 -19.438 1 98.06 371 ASP A O 1
ATOM 2925 N N . GLN A 1 372 ? 11.086 -26.344 -18.922 1 95.75 372 GLN A N 1
ATOM 2926 C CA . GLN A 1 372 ? 10.969 -25.75 -20.25 1 95.75 372 GLN A CA 1
ATOM 2927 C C . GLN A 1 372 ? 11.586 -26.656 -21.312 1 95.75 372 GLN A C 1
ATOM 2929 O O . GLN A 1 372 ? 11.133 -26.672 -22.453 1 95.75 372 GLN A O 1
ATOM 2934 N N . GLY A 1 373 ? 12.586 -27.375 -20.969 1 95.25 373 GLY A N 1
ATOM 2935 C CA . GLY A 1 373 ? 13.266 -28.25 -21.922 1 95.25 373 GLY A CA 1
ATOM 2936 C C . GLY A 1 373 ? 12.375 -29.359 -22.453 1 95.25 373 GLY A C 1
ATOM 2937 O O . GLY A 1 373 ? 12.414 -29.672 -23.641 1 95.25 373 GLY A O 1
ATOM 2938 N N . ASN A 1 374 ? 11.625 -29.891 -21.594 1 96.25 374 ASN A N 1
ATOM 2939 C CA . ASN A 1 374 ? 10.766 -31 -21.984 1 96.25 374 ASN A CA 1
ATOM 2940 C C . ASN A 1 374 ? 9.305 -30.578 -22.062 1 96.25 374 ASN A C 1
ATOM 2942 O O . ASN A 1 374 ? 8.422 -31.406 -22.312 1 96.25 374 ASN A O 1
ATOM 2946 N N . THR A 1 375 ? 8.977 -29.359 -21.828 1 95.56 375 THR A N 1
ATOM 2947 C CA . THR A 1 375 ? 7.637 -28.797 -21.891 1 95.56 375 THR A CA 1
ATOM 2948 C C . THR A 1 375 ? 6.672 -29.578 -21.016 1 95.56 375 THR A C 1
ATOM 2950 O O . THR A 1 375 ? 5.715 -30.172 -21.516 1 95.56 375 THR A O 1
ATOM 2953 N N . GLN A 1 376 ? 6.926 -29.625 -19.797 1 97.62 376 GLN A N 1
ATOM 2954 C CA . GLN A 1 376 ? 6.113 -30.344 -18.797 1 97.62 376 GLN A CA 1
ATOM 2955 C C . GLN A 1 376 ? 6.191 -29.656 -17.438 1 97.62 376 GLN A C 1
ATOM 2957 O O . GLN A 1 376 ? 7.094 -28.859 -17.188 1 97.62 376 GLN A O 1
ATOM 2962 N N . VAL A 1 377 ? 5.234 -29.891 -16.641 1 98.31 377 VAL A N 1
ATOM 2963 C CA . VAL A 1 377 ? 5.207 -29.422 -15.258 1 98.31 377 VAL A CA 1
ATOM 2964 C C . VAL A 1 377 ? 5.227 -30.625 -14.305 1 98.31 377 VAL A C 1
ATOM 2966 O O . VAL A 1 377 ? 4.57 -31.625 -14.555 1 98.31 377 VAL A O 1
ATOM 2969 N N . GLY A 1 378 ? 6.027 -30.562 -13.258 1 98.56 378 GLY A N 1
ATOM 2970 C CA . GLY A 1 378 ? 6.141 -31.625 -12.266 1 98.56 378 GLY A CA 1
ATOM 2971 C C . GLY A 1 378 ? 5.539 -31.25 -10.922 1 98.56 378 GLY A C 1
ATOM 2972 O O . GLY A 1 378 ? 5.656 -30.094 -10.484 1 98.56 378 GLY A O 1
ATOM 2973 N N . PHE A 1 379 ? 4.961 -32.281 -10.281 1 98.44 379 PHE A N 1
ATOM 2974 C CA . PHE A 1 379 ? 4.352 -32.062 -8.977 1 98.44 379 PHE A CA 1
ATOM 2975 C C . PHE A 1 379 ? 4.812 -33.125 -7.988 1 98.44 379 PHE A C 1
ATOM 2977 O O . PHE A 1 379 ? 4.852 -34.312 -8.32 1 98.44 379 PHE A O 1
ATOM 2984 N N . ALA A 1 380 ? 5.219 -32.719 -6.875 1 98.19 380 ALA A N 1
ATOM 2985 C CA . ALA A 1 380 ? 5.477 -33.594 -5.734 1 98.19 380 ALA A CA 1
ATOM 2986 C C . ALA A 1 380 ? 4.926 -33 -4.445 1 98.19 380 ALA A C 1
ATOM 2988 O O . ALA A 1 380 ? 4.883 -31.766 -4.297 1 98.19 380 ALA A O 1
ATOM 2989 N N . LYS A 1 381 ? 4.504 -33.812 -3.6 1 97 381 LYS A N 1
ATOM 2990 C CA . LYS A 1 381 ? 4.016 -33.312 -2.318 1 97 381 LYS A CA 1
ATOM 2991 C C . LYS A 1 381 ? 5.129 -32.594 -1.545 1 97 381 LYS A C 1
ATOM 2993 O O . LYS A 1 381 ? 6.262 -33.094 -1.501 1 97 381 LYS A O 1
ATOM 2998 N N . VAL A 1 382 ? 4.828 -31.422 -1.018 1 95.19 382 VAL A N 1
ATOM 2999 C CA . VAL A 1 382 ? 5.836 -30.672 -0.263 1 95.19 382 VAL A CA 1
ATOM 3000 C C . VAL A 1 382 ? 6.23 -31.469 0.984 1 95.19 382 VAL A C 1
ATOM 3002 O O . VAL A 1 382 ? 5.418 -32.219 1.535 1 95.19 382 VAL A O 1
ATOM 3005 N N . ALA A 1 383 ? 7.465 -31.25 1.394 1 89.69 383 ALA A N 1
ATOM 3006 C CA . ALA A 1 383 ? 7.969 -31.922 2.588 1 89.69 383 ALA A CA 1
ATOM 3007 C C . ALA A 1 383 ? 7.379 -31.297 3.854 1 89.69 383 ALA A C 1
ATOM 3009 O O . ALA A 1 383 ? 7.18 -30.094 3.926 1 89.69 383 ALA A O 1
ATOM 3010 N N . SER A 1 384 ? 6.746 -31.922 4.797 1 70.44 384 SER A N 1
ATOM 3011 C CA . SER A 1 384 ? 6.156 -31.484 6.055 1 70.44 384 SER A CA 1
ATOM 3012 C C . SER A 1 384 ? 7.219 -30.938 7 1 70.44 384 SER A C 1
ATOM 3014 O O . SER A 1 384 ? 8.367 -31.375 6.977 1 70.44 384 SER A O 1
ATOM 3016 N N . MET B 1 1 ? 35.906 -1.584 23.047 1 23.3 1 MET B N 1
ATOM 3017 C CA . MET B 1 1 ? 34.75 -2.488 22.922 1 23.3 1 MET B CA 1
ATOM 3018 C C . MET B 1 1 ? 34.625 -3.014 21.484 1 23.3 1 MET B C 1
ATOM 3020 O O . MET B 1 1 ? 34.531 -2.234 20.547 1 23.3 1 MET B O 1
ATOM 3024 N N . MET B 1 2 ? 35.062 -4.211 21.156 1 22.08 2 MET B N 1
ATOM 3025 C CA . MET B 1 2 ? 35.438 -4.723 19.844 1 22.08 2 MET B CA 1
ATOM 3026 C C . MET B 1 2 ? 34.188 -5.016 19 1 22.08 2 MET B C 1
ATOM 3028 O O . MET B 1 2 ? 33.25 -5.68 19.453 1 22.08 2 MET B O 1
ATOM 3032 N N . LYS B 1 3 ? 33.969 -4.113 18.047 1 24.56 3 LYS B N 1
ATOM 3033 C CA . LYS B 1 3 ? 32.938 -4.152 17.016 1 24.56 3 LYS B CA 1
ATOM 3034 C C . LYS B 1 3 ? 32.875 -5.531 16.359 1 24.56 3 LYS B C 1
ATOM 3036 O O . LYS B 1 3 ? 33.75 -5.906 15.602 1 24.56 3 LYS B O 1
ATOM 3041 N N . VAL B 1 4 ? 32.312 -6.426 17.094 1 24.31 4 VAL B N 1
ATOM 3042 C CA . VAL B 1 4 ? 32.281 -7.707 16.391 1 24.31 4 VAL B CA 1
ATOM 3043 C C . VAL B 1 4 ? 31.422 -7.59 15.141 1 24.31 4 VAL B C 1
ATOM 3045 O O . VAL B 1 4 ? 30.266 -7.141 15.219 1 24.31 4 VAL B O 1
ATOM 3048 N N . LEU B 1 5 ? 31.938 -7.395 13.992 1 25.11 5 LEU B N 1
ATOM 3049 C CA . LEU B 1 5 ? 31.547 -7.426 12.586 1 25.11 5 LEU B CA 1
ATOM 3050 C C . LEU B 1 5 ? 30.672 -8.648 12.289 1 25.11 5 LEU B C 1
ATOM 3052 O O . LEU B 1 5 ? 31.172 -9.773 12.281 1 25.11 5 LEU B O 1
ATOM 3056 N N . VAL B 1 6 ? 29.5 -8.609 12.82 1 27.72 6 VAL B N 1
ATOM 3057 C CA . VAL B 1 6 ? 28.922 -9.898 12.477 1 27.72 6 VAL B CA 1
ATOM 3058 C C . VAL B 1 6 ? 28.672 -9.977 10.969 1 27.72 6 VAL B C 1
ATOM 3060 O O . VAL B 1 6 ? 27.969 -9.141 10.406 1 27.72 6 VAL B O 1
ATOM 3063 N N . PRO B 1 7 ? 29.531 -10.539 10.203 1 29.16 7 PRO B N 1
ATOM 3064 C CA . PRO B 1 7 ? 29.359 -10.719 8.766 1 29.16 7 PRO B CA 1
ATOM 3065 C C . PRO B 1 7 ? 28.031 -11.391 8.406 1 29.16 7 PRO B C 1
ATOM 3067 O O . PRO B 1 7 ? 27.672 -12.406 9.008 1 29.16 7 PRO B O 1
ATOM 3070 N N . ILE B 1 8 ? 27.062 -10.648 8.312 1 30.08 8 ILE B N 1
ATOM 3071 C CA . ILE B 1 8 ? 25.922 -11.375 7.781 1 30.08 8 ILE B CA 1
ATOM 3072 C C . ILE B 1 8 ? 26.328 -12.148 6.531 1 30.08 8 ILE B C 1
ATOM 3074 O O . ILE B 1 8 ? 26.703 -11.547 5.52 1 30.08 8 ILE B O 1
ATOM 3078 N N . LEU B 1 9 ? 26.938 -13.242 6.68 1 28.2 9 LEU B N 1
ATOM 3079 C CA . LEU B 1 9 ? 27.312 -14.18 5.625 1 28.2 9 LEU B CA 1
ATOM 3080 C C . LEU B 1 9 ? 26.109 -14.547 4.77 1 28.2 9 LEU B C 1
ATOM 3082 O O . LEU B 1 9 ? 25.188 -15.227 5.238 1 28.2 9 LEU B O 1
ATOM 3086 N N . ALA B 1 10 ? 25.719 -13.617 3.967 1 32.56 10 ALA B N 1
ATOM 3087 C CA . ALA B 1 10 ? 24.891 -14.164 2.895 1 32.56 10 ALA B CA 1
ATOM 3088 C C . ALA B 1 10 ? 25.438 -15.5 2.41 1 32.56 10 ALA B C 1
ATOM 3090 O O . ALA B 1 10 ? 26.531 -15.57 1.846 1 32.56 10 ALA B O 1
ATOM 3091 N N . PHE B 1 11 ? 25.25 -16.5 3.221 1 31.62 11 PHE B N 1
ATOM 3092 C CA . PHE B 1 11 ? 25.656 -17.812 2.732 1 31.62 11 PHE B CA 1
ATOM 3093 C C . PHE B 1 11 ? 25.172 -18.031 1.308 1 31.62 11 PHE B C 1
ATOM 3095 O O . PHE B 1 11 ? 23.969 -18.141 1.068 1 31.62 11 PHE B O 1
ATOM 3102 N N . LEU B 1 12 ? 25.828 -17.438 0.404 1 36.38 12 LEU B N 1
ATOM 3103 C CA . LEU B 1 12 ? 25.766 -17.953 -0.956 1 36.38 12 LEU B CA 1
ATOM 3104 C C . LEU B 1 12 ? 25.859 -19.484 -0.953 1 36.38 12 LEU B C 1
ATOM 3106 O O . LEU B 1 12 ? 26.938 -20.047 -0.803 1 36.38 12 LEU B O 1
ATOM 3110 N N . ALA B 1 13 ? 25.047 -20.172 -0.405 1 38.28 13 ALA B N 1
ATOM 3111 C CA . ALA B 1 13 ? 25.188 -21.594 -0.698 1 38.28 13 ALA B CA 1
ATOM 3112 C C . ALA B 1 13 ? 25.234 -21.844 -2.203 1 38.28 13 ALA B C 1
ATOM 3114 O O . ALA B 1 13 ? 24.219 -21.75 -2.891 1 38.28 13 ALA B O 1
ATOM 3115 N N . ILE B 1 14 ? 26.219 -21.422 -2.842 1 43.59 14 ILE B N 1
ATOM 3116 C CA . ILE B 1 14 ? 26.547 -21.875 -4.191 1 43.59 14 ILE B CA 1
ATOM 3117 C C . ILE B 1 14 ? 26.5 -23.391 -4.258 1 43.59 14 ILE B C 1
ATOM 3119 O O . ILE B 1 14 ? 27.172 -24.016 -5.09 1 43.59 14 ILE B O 1
ATOM 3123 N N . THR B 1 15 ? 26.188 -24.156 -3.264 1 48.66 15 THR B N 1
ATOM 3124 C CA . THR B 1 15 ? 26.719 -25.484 -3.488 1 48.66 15 THR B CA 1
ATOM 3125 C C . THR B 1 15 ? 26.219 -26.062 -4.816 1 48.66 15 THR B C 1
ATOM 3127 O O . THR B 1 15 ? 27.016 -26.516 -5.641 1 48.66 15 THR B O 1
ATOM 3130 N N . ASP B 1 16 ? 25 -26.578 -4.914 1 62.19 16 ASP B N 1
ATOM 3131 C CA . ASP B 1 16 ? 24.578 -27.609 -5.852 1 62.19 16 ASP B CA 1
ATOM 3132 C C . ASP B 1 16 ? 24.141 -27 -7.184 1 62.19 16 ASP B C 1
ATOM 3134 O O . ASP B 1 16 ? 23.391 -27.625 -7.941 1 62.19 16 ASP B O 1
ATOM 3138 N N . GLY B 1 17 ? 24.906 -25.891 -7.688 1 75.5 17 GLY B N 1
ATOM 3139 C CA . GLY B 1 17 ? 24.609 -25.328 -9 1 75.5 17 GLY B CA 1
ATOM 3140 C C . GLY B 1 17 ? 23.219 -24.734 -9.094 1 75.5 17 GLY B C 1
ATOM 3141 O O . GLY B 1 17 ? 22.844 -24.172 -10.133 1 75.5 17 GLY B O 1
ATOM 3142 N N . LEU B 1 18 ? 22.484 -24.75 -7.941 1 84.69 18 LEU B N 1
ATOM 3143 C CA . LEU B 1 18 ? 21.141 -24.203 -7.914 1 84.69 18 LEU B CA 1
ATOM 3144 C C . LEU B 1 18 ? 21.141 -22.719 -7.578 1 84.69 18 LEU B C 1
ATOM 3146 O O . LEU B 1 18 ? 21.938 -22.281 -6.738 1 84.69 18 LEU B O 1
ATOM 3150 N N . ILE B 1 19 ? 20.328 -21.906 -8.305 1 81.94 19 ILE B N 1
ATOM 3151 C CA . ILE B 1 19 ? 20.078 -20.516 -7.961 1 81.94 19 ILE B CA 1
ATOM 3152 C C . ILE B 1 19 ? 18.766 -20.406 -7.18 1 81.94 19 ILE B C 1
ATOM 3154 O O . ILE B 1 19 ? 17.703 -20.766 -7.68 1 81.94 19 ILE B O 1
ATOM 3158 N N . ARG B 1 20 ? 18.922 -20 -5.945 1 84.75 20 ARG B N 1
ATOM 3159 C CA . ARG B 1 20 ? 17.75 -19.906 -5.062 1 84.75 20 ARG B CA 1
ATOM 3160 C C . ARG B 1 20 ? 17.359 -18.453 -4.82 1 84.75 20 ARG B C 1
ATOM 3162 O O . ARG B 1 20 ? 18.203 -17.641 -4.422 1 84.75 20 ARG B O 1
ATOM 3169 N N . VAL B 1 21 ? 16.125 -18.062 -5.172 1 79.56 21 VAL B N 1
ATOM 3170 C CA . VAL B 1 21 ? 15.586 -16.734 -4.902 1 79.56 21 VAL B CA 1
ATOM 3171 C C . VAL B 1 21 ? 14.492 -16.844 -3.836 1 79.56 21 VAL B C 1
ATOM 3173 O O . VAL B 1 21 ? 13.422 -17.406 -4.082 1 79.56 21 VAL B O 1
ATOM 3176 N N . PRO B 1 22 ? 14.781 -16.375 -2.627 1 78.81 22 PRO B N 1
ATOM 3177 C CA . PRO B 1 22 ? 13.711 -16.359 -1.621 1 78.81 22 PRO B CA 1
ATOM 3178 C C . PRO B 1 22 ? 12.5 -15.539 -2.059 1 78.81 22 PRO B C 1
ATOM 3180 O O . PRO B 1 22 ? 12.656 -14.508 -2.711 1 78.81 22 PRO B O 1
ATOM 3183 N N . LEU B 1 23 ? 11.305 -16.078 -1.816 1 78.81 23 LEU B N 1
ATOM 3184 C CA . LEU B 1 23 ? 10.047 -15.367 -2.025 1 78.81 23 LEU B CA 1
ATOM 3185 C C . LEU B 1 23 ? 9.398 -15.016 -0.691 1 78.81 23 LEU B C 1
ATOM 3187 O O . LEU B 1 23 ? 9.477 -15.781 0.268 1 78.81 23 LEU B O 1
ATOM 3191 N N . MET B 1 24 ? 8.875 -13.844 -0.612 1 69.06 24 MET B N 1
ATOM 3192 C CA . MET B 1 24 ? 8.195 -13.391 0.594 1 69.06 24 MET B CA 1
ATOM 3193 C C . MET B 1 24 ? 6.684 -13.344 0.381 1 69.06 24 MET B C 1
ATOM 3195 O O . MET B 1 24 ? 6.207 -12.773 -0.6 1 69.06 24 MET B O 1
ATOM 3199 N N . LYS B 1 25 ? 5.977 -14.109 1.177 1 71.69 25 LYS B N 1
ATOM 3200 C CA . LYS B 1 25 ? 4.52 -14.016 1.181 1 71.69 25 LYS B CA 1
ATOM 3201 C C . LYS B 1 25 ? 4.051 -12.695 1.776 1 71.69 25 LYS B C 1
ATOM 3203 O O . LYS B 1 25 ? 4.508 -12.297 2.85 1 71.69 25 LYS B O 1
ATOM 3208 N N . PHE B 1 26 ? 3.17 -12.016 1.06 1 62.56 26 PHE B N 1
ATOM 3209 C CA . PHE B 1 26 ? 2.635 -10.742 1.53 1 62.56 26 PHE B CA 1
ATOM 3210 C C . PHE B 1 26 ? 1.146 -10.859 1.834 1 62.56 26 PHE B C 1
ATOM 3212 O O . PHE B 1 26 ? 0.406 -11.516 1.095 1 62.56 26 PHE B O 1
ATOM 3219 N N . LYS B 1 27 ? 0.803 -10.25 3.014 1 62.41 27 LYS B N 1
ATOM 3220 C CA . LYS B 1 27 ? -0.608 -10.117 3.361 1 62.41 27 LYS B CA 1
ATOM 3221 C C . LYS B 1 27 ? -1.229 -8.898 2.686 1 62.41 27 LYS B C 1
ATOM 3223 O O . LYS B 1 27 ? -0.61 -7.828 2.629 1 62.41 27 LYS B O 1
ATOM 3228 N N . SER B 1 28 ? -2.383 -9.133 2.092 1 63.41 28 SER B N 1
ATOM 3229 C CA . SER B 1 28 ? -3.092 -8.016 1.472 1 63.41 28 SER B CA 1
ATOM 3230 C C . SER B 1 28 ? -3.695 -7.094 2.523 1 63.41 28 SER B C 1
ATOM 3232 O O . SER B 1 28 ? -3.766 -7.449 3.701 1 63.41 28 SER B O 1
ATOM 3234 N N . LEU B 1 29 ? -4.074 -5.879 2.098 1 64.44 29 LEU B N 1
ATOM 3235 C CA . LEU B 1 29 ? -4.781 -4.961 2.98 1 64.44 29 LEU B CA 1
ATOM 3236 C C . LEU B 1 29 ? -6.055 -5.598 3.521 1 64.44 29 LEU B C 1
ATOM 3238 O O . LEU B 1 29 ? -6.379 -5.445 4.703 1 64.44 29 LEU B O 1
ATOM 3242 N N . TYR B 1 30 ? -6.77 -6.367 2.689 1 70.38 30 TYR B N 1
ATOM 3243 C CA . TYR B 1 30 ? -7.992 -7.043 3.107 1 70.38 30 TYR B CA 1
ATOM 3244 C C . TYR B 1 30 ? -7.715 -8.023 4.238 1 70.38 30 TYR B C 1
ATOM 3246 O O . TYR B 1 30 ? -8.422 -8.031 5.25 1 70.38 30 TYR B O 1
ATOM 3254 N N . GLU B 1 31 ? -6.742 -8.82 4.047 1 69.69 31 GLU B N 1
ATOM 3255 C CA . GLU B 1 31 ? -6.395 -9.805 5.062 1 69.69 31 GLU B CA 1
ATOM 3256 C C . GLU B 1 31 ? -6.02 -9.141 6.383 1 69.69 31 GLU B C 1
ATOM 3258 O O . GLU B 1 31 ? -6.398 -9.609 7.453 1 69.69 31 GLU B O 1
ATOM 3263 N N . GLN B 1 32 ? -5.355 -8.047 6.234 1 65.12 32 GLN B N 1
ATOM 3264 C CA . GLN B 1 32 ? -4.945 -7.309 7.422 1 65.12 32 GLN B CA 1
ATOM 3265 C C . GLN B 1 32 ? -6.156 -6.742 8.164 1 65.12 32 GLN B C 1
ATOM 3267 O O . GLN B 1 32 ? -6.27 -6.883 9.383 1 65.12 32 GLN B O 1
ATOM 3272 N N . LEU B 1 33 ? -6.965 -6.113 7.355 1 70.81 33 LEU B N 1
ATOM 3273 C CA . LEU B 1 33 ? -8.164 -5.527 7.945 1 70.81 33 LEU B CA 1
ATOM 3274 C C . LEU B 1 33 ? -9.031 -6.605 8.586 1 70.81 33 LEU B C 1
ATOM 3276 O O . LEU B 1 33 ? -9.625 -6.383 9.648 1 70.81 33 LEU B O 1
ATOM 3280 N N . LEU B 1 34 ? -9.125 -7.746 7.941 1 71.94 34 LEU B N 1
ATOM 3281 C CA . LEU B 1 34 ? -9.875 -8.875 8.469 1 71.94 34 LEU B CA 1
ATOM 3282 C C . LEU B 1 34 ? -9.312 -9.336 9.805 1 71.94 34 LEU B C 1
ATOM 3284 O O . LEU B 1 34 ? -10.055 -9.469 10.781 1 71.94 34 LEU B O 1
ATOM 3288 N N . GLU B 1 35 ? -8.055 -9.516 9.875 1 69.06 35 GLU B N 1
ATOM 3289 C CA . GLU B 1 35 ? -7.402 -10 11.086 1 69.06 35 GLU B CA 1
ATOM 3290 C C . GLU B 1 35 ? -7.551 -9 12.227 1 69.06 35 GLU B C 1
ATOM 3292 O O . GLU B 1 35 ? -7.691 -9.391 13.391 1 69.06 35 GLU B O 1
ATOM 3297 N N . GLU B 1 36 ? -7.547 -7.707 11.859 1 64.19 36 GLU B N 1
ATOM 3298 C CA . GLU B 1 36 ? -7.641 -6.648 12.859 1 64.19 36 GLU B CA 1
ATOM 3299 C C . GLU B 1 36 ? -9.094 -6.398 13.258 1 64.19 36 GLU B C 1
ATOM 3301 O O . GLU B 1 36 ? -9.359 -5.629 14.18 1 64.19 36 GLU B O 1
ATOM 3306 N N . GLY B 1 37 ? -9.984 -7.141 12.578 1 64 37 GLY B N 1
ATOM 3307 C CA . GLY B 1 37 ? -11.398 -6.898 12.836 1 64 37 GLY B CA 1
ATOM 3308 C C . GLY B 1 37 ? -11.859 -5.535 12.359 1 64 37 GLY B C 1
ATOM 3309 O O . GLY B 1 37 ? -12.781 -4.949 12.93 1 64 37 GLY B O 1
ATOM 3310 N N . GLN B 1 38 ? -11.078 -4.961 11.391 1 61.84 38 GLN B N 1
ATOM 3311 C CA . GLN B 1 38 ? -11.344 -3.59 10.961 1 61.84 38 GLN B CA 1
ATOM 3312 C C . GLN B 1 38 ? -12 -3.559 9.586 1 61.84 38 GLN B C 1
ATOM 3314 O O . GLN B 1 38 ? -12.188 -2.486 9.008 1 61.84 38 GLN B O 1
ATOM 3319 N N . LEU B 1 39 ? -12.266 -4.758 9.117 1 68.38 39 LEU B N 1
ATOM 3320 C CA . LEU B 1 39 ? -12.867 -4.801 7.789 1 68.38 39 LEU B CA 1
ATOM 3321 C C . LEU B 1 39 ? -14.172 -4.016 7.758 1 68.38 39 LEU B C 1
ATOM 3323 O O . LEU B 1 39 ? -14.406 -3.232 6.832 1 68.38 39 LEU B O 1
ATOM 3327 N N . LYS B 1 40 ? -14.961 -4.273 8.836 1 64.19 40 LYS B N 1
ATOM 3328 C CA . LYS B 1 40 ? -16.219 -3.535 8.906 1 64.19 40 LYS B CA 1
ATOM 3329 C C . LYS B 1 40 ? -15.977 -2.041 9.094 1 64.19 40 LYS B C 1
ATOM 3331 O O . LYS B 1 40 ? -16.656 -1.214 8.484 1 64.19 40 LYS B O 1
ATOM 3336 N N . ASN B 1 41 ? -14.922 -1.816 10.047 1 62.53 41 ASN B N 1
ATOM 3337 C CA . ASN B 1 41 ? -14.594 -0.415 10.289 1 62.53 41 ASN B CA 1
ATOM 3338 C C . ASN B 1 41 ? -14.094 0.271 9.016 1 62.53 41 ASN B C 1
ATOM 3340 O O . ASN B 1 41 ? -14.383 1.447 8.789 1 62.53 41 ASN B O 1
ATOM 3344 N N . PHE B 1 42 ? -13.305 -0.488 8.359 1 62.38 42 PHE B N 1
ATOM 3345 C CA . PHE B 1 42 ? -12.852 0.031 7.074 1 62.38 42 PHE B CA 1
ATOM 3346 C C . PHE B 1 42 ? -14.039 0.363 6.176 1 62.38 42 PHE B C 1
ATOM 3348 O O . PHE B 1 42 ? -14.031 1.382 5.484 1 62.38 42 PHE B O 1
ATOM 3355 N N . LEU B 1 43 ? -14.961 -0.574 6.34 1 56.22 43 LEU B N 1
ATOM 3356 C CA . LEU B 1 43 ? -16.125 -0.424 5.477 1 56.22 43 LEU B CA 1
ATOM 3357 C C . LEU B 1 43 ? -17.078 0.642 6.02 1 56.22 43 LEU B C 1
ATOM 3359 O O . LEU B 1 43 ? -17.734 1.342 5.25 1 56.22 43 LEU B O 1
ATOM 3363 N N . THR B 1 44 ? -17.172 0.612 7.41 1 52.66 44 THR B N 1
ATOM 3364 C CA . THR B 1 44 ? -18.156 1.508 8 1 52.66 44 THR B CA 1
ATOM 3365 C C . THR B 1 44 ? -17.484 2.699 8.672 1 52.66 44 THR B C 1
ATOM 3367 O O . THR B 1 44 ? -18.141 3.633 9.117 1 52.66 44 THR B O 1
ATOM 3370 N N . ASN B 1 45 ? -16.234 2.977 8.312 1 43.91 45 ASN B N 1
ATOM 3371 C CA . ASN B 1 45 ? -15.5 4.059 8.969 1 43.91 45 ASN B CA 1
ATOM 3372 C C . ASN B 1 45 ? -15.766 4.086 10.469 1 43.91 45 ASN B C 1
ATOM 3374 O O . ASN B 1 45 ? -15.75 5.152 11.086 1 43.91 45 ASN B O 1
ATOM 3378 N N . GLN B 1 46 ? -16.406 3.043 11.039 1 39.38 46 GLN B N 1
ATOM 3379 C CA . GLN B 1 46 ? -16.688 3.191 12.461 1 39.38 46 GLN B CA 1
ATOM 3380 C C . GLN B 1 46 ? -15.398 3.221 13.281 1 39.38 46 GLN B C 1
ATOM 3382 O O . GLN B 1 46 ? -14.562 2.324 13.156 1 39.38 46 GLN B O 1
ATOM 3387 N N . GLN B 1 47 ? -14.945 4.34 13.523 1 36.66 47 GLN B N 1
ATOM 3388 C CA . GLN B 1 47 ? -13.852 4.602 14.461 1 36.66 47 GLN B CA 1
ATOM 3389 C C . GLN B 1 47 ? -13.984 3.734 15.711 1 36.66 47 GLN B C 1
ATOM 3391 O O . GLN B 1 47 ? -15.031 3.73 16.359 1 36.66 47 GLN B O 1
ATOM 3396 N N . LEU B 1 48 ? -13.453 2.627 15.781 1 34.31 48 LEU B N 1
ATOM 3397 C CA . LEU B 1 48 ? -13.422 1.963 17.078 1 34.31 48 LEU B CA 1
ATOM 3398 C C . LEU B 1 48 ? -13.039 2.943 18.188 1 34.31 48 LEU B C 1
ATOM 3400 O O . LEU B 1 48 ? -12.039 3.65 18.078 1 34.31 48 LEU B O 1
ATOM 3404 N N . ASN B 1 49 ? -14.039 3.445 18.859 1 32.56 49 ASN B N 1
ATOM 3405 C CA . ASN B 1 49 ? -13.875 4.16 20.109 1 32.56 49 ASN B CA 1
ATOM 3406 C C . ASN B 1 49 ? -12.898 3.436 21.047 1 32.56 49 ASN B C 1
ATOM 3408 O O . ASN B 1 49 ? -13.234 2.389 21.594 1 32.56 49 ASN B O 1
ATOM 3412 N N . SER B 1 50 ? -11.734 3.172 20.625 1 30.72 50 SER B N 1
ATOM 3413 C CA . SER B 1 50 ? -11.016 2.662 21.781 1 30.72 50 SER B CA 1
ATOM 3414 C C . SER B 1 50 ? -11 3.684 22.922 1 30.72 50 SER B C 1
ATOM 3416 O O . SER B 1 50 ? -11.141 4.887 22.672 1 30.72 50 SER B O 1
ATOM 3418 N N . ASP B 1 51 ? -11.086 3.213 24.062 1 29.77 51 ASP B N 1
ATOM 3419 C CA . ASP B 1 51 ? -10.961 3.865 25.359 1 29.77 51 ASP B CA 1
ATOM 3420 C C . ASP B 1 51 ? -9.734 4.773 25.406 1 29.77 51 ASP B C 1
ATOM 3422 O O . ASP B 1 51 ? -8.602 4.297 25.344 1 29.77 51 ASP B O 1
ATOM 3426 N N . GLY B 1 52 ? -9.828 6.133 25.266 1 31.94 52 GLY B N 1
ATOM 3427 C CA . GLY B 1 52 ? -9.086 7.32 25.656 1 31.94 52 GLY B CA 1
ATOM 3428 C C . GLY B 1 52 ? -7.848 7.551 24.828 1 31.94 52 GLY B C 1
ATOM 3429 O O . GLY B 1 52 ? -7.246 8.625 24.875 1 31.94 52 GLY B O 1
ATOM 3430 N N . SER B 1 53 ? -6.898 6.633 24.656 1 32.72 53 SER B N 1
ATOM 3431 C CA . SER B 1 53 ? -5.605 7.012 24.078 1 32.72 53 SER B CA 1
ATOM 3432 C C . SER B 1 53 ? -5.664 7.066 22.562 1 32.72 53 SER B C 1
ATOM 3434 O O . SER B 1 53 ? -6.152 6.133 21.922 1 32.72 53 SER B O 1
ATOM 3436 N N . TYR B 1 54 ? -5.93 8.234 22 1 36.06 54 TYR B N 1
ATOM 3437 C CA . TYR B 1 54 ? -5.898 8.562 20.578 1 36.06 54 TYR B CA 1
ATOM 3438 C C . TYR B 1 54 ? -4.746 7.84 19.891 1 36.06 54 TYR B C 1
ATOM 3440 O O . TYR B 1 54 ? -3.59 8.25 20.016 1 36.06 54 TYR B O 1
ATOM 3448 N N . ASN B 1 55 ? -4.797 6.547 19.781 1 40.84 55 ASN B N 1
ATOM 3449 C CA . ASN B 1 55 ? -3.725 5.906 19.031 1 40.84 55 ASN B CA 1
ATOM 3450 C C . ASN B 1 55 ? -3.994 5.941 17.531 1 40.84 55 ASN B C 1
ATOM 3452 O O . ASN B 1 55 ? -5.004 5.414 17.062 1 40.84 55 ASN B O 1
ATOM 3456 N N . GLU B 1 56 ? -3.633 7.137 16.938 1 48.16 56 GLU B N 1
ATOM 3457 C CA . GLU B 1 56 ? -3.711 7.254 15.484 1 48.16 56 GLU B CA 1
ATOM 3458 C C . GLU B 1 56 ? -3.197 5.988 14.797 1 48.16 56 GLU B C 1
ATOM 3460 O O . GLU B 1 56 ? -2.182 5.422 15.211 1 48.16 56 GLU B O 1
ATOM 3465 N N . PRO B 1 57 ? -4.051 5.496 13.977 1 54.25 57 PRO B N 1
ATOM 3466 C CA . PRO B 1 57 ? -3.525 4.34 13.25 1 54.25 57 PRO B CA 1
ATOM 3467 C C . PRO B 1 57 ? -2.287 4.676 12.422 1 54.25 57 PRO B C 1
ATOM 3469 O O . PRO B 1 57 ? -2.16 5.801 11.922 1 54.25 57 PRO B O 1
ATOM 3472 N N . LEU B 1 58 ? -1.27 3.848 12.57 1 52.84 58 LEU B N 1
ATOM 3473 C CA . LEU B 1 58 ? -0.082 4.027 11.742 1 52.84 58 LEU B CA 1
ATOM 3474 C C . LEU B 1 58 ? -0.447 4.023 10.258 1 52.84 58 LEU B C 1
ATOM 3476 O O . LEU B 1 58 ? 0.153 4.75 9.469 1 52.84 58 LEU B O 1
ATOM 3480 N N . LEU B 1 59 ? -1.601 3.301 9.992 1 56.47 59 LEU B N 1
ATOM 3481 C CA . LEU B 1 59 ? -1.931 3.186 8.578 1 56.47 59 LEU B CA 1
ATOM 3482 C C . LEU B 1 59 ? -3.207 3.953 8.25 1 56.47 59 LEU B C 1
ATOM 3484 O O . LEU B 1 59 ? -4.234 3.764 8.906 1 56.47 59 LEU B O 1
ATOM 3488 N N . ASN B 1 60 ? -3.004 5 7.535 1 63.22 60 ASN B N 1
ATOM 3489 C CA . ASN B 1 60 ? -4.141 5.711 6.961 1 63.22 60 ASN B CA 1
ATOM 3490 C C . ASN B 1 60 ? -4.566 5.105 5.625 1 63.22 60 ASN B C 1
ATOM 3492 O O . ASN B 1 60 ? -3.908 5.312 4.605 1 63.22 60 ASN B O 1
ATOM 3496 N N . TYR B 1 61 ? -5.57 4.305 5.672 1 62.47 61 TYR B N 1
ATOM 3497 C CA . TYR B 1 61 ? -6.043 3.715 4.426 1 62.47 61 TYR B CA 1
ATOM 3498 C C . TYR B 1 61 ? -7.246 4.477 3.881 1 62.47 61 TYR B C 1
ATOM 3500 O O . TYR B 1 61 ? -7.703 4.211 2.766 1 62.47 61 TYR B O 1
ATOM 3508 N N . LYS B 1 62 ? -7.676 5.383 4.641 1 69.81 62 LYS B N 1
ATOM 3509 C CA . LYS B 1 62 ? -8.969 5.945 4.273 1 69.81 62 LYS B CA 1
ATOM 3510 C C . LYS B 1 62 ? -8.812 7.344 3.684 1 69.81 62 LYS B C 1
ATOM 3512 O O . LYS B 1 62 ? -9.508 7.703 2.727 1 69.81 62 LYS B O 1
ATOM 3517 N N . ASP B 1 63 ? -7.871 8.07 4.238 1 72.44 63 ASP B N 1
ATOM 3518 C CA . ASP B 1 63 ? -7.902 9.492 3.898 1 72.44 63 ASP B CA 1
ATOM 3519 C C . ASP B 1 63 ? -6.637 9.906 3.152 1 72.44 63 ASP B C 1
ATOM 3521 O O . ASP B 1 63 ? -5.621 9.211 3.215 1 72.44 63 ASP B O 1
ATOM 3525 N N . MET B 1 64 ? -6.742 11.023 2.539 1 69.38 64 MET B N 1
ATOM 3526 C CA . MET B 1 64 ? -5.602 11.609 1.838 1 69.38 64 MET B CA 1
ATOM 3527 C C . MET B 1 64 ? -4.488 11.969 2.814 1 69.38 64 MET B C 1
ATOM 3529 O O . MET B 1 64 ? -4.715 12.039 4.023 1 69.38 64 MET B O 1
ATOM 3533 N N . ALA B 1 65 ? -3.357 12.086 2.285 1 78.06 65 ALA B N 1
ATOM 3534 C CA . ALA B 1 65 ? -2.211 12.516 3.082 1 78.06 65 ALA B CA 1
ATOM 3535 C C . ALA B 1 65 ? -1.182 13.234 2.219 1 78.06 65 ALA B C 1
ATOM 3537 O O . ALA B 1 65 ? -1.202 13.117 0.99 1 78.06 65 ALA B O 1
ATOM 3538 N N . TYR B 1 66 ? -0.374 14.094 2.795 1 82.69 66 TYR B N 1
ATOM 3539 C CA . TYR B 1 66 ? 0.712 14.812 2.137 1 82.69 66 TYR B CA 1
ATOM 3540 C C . TYR B 1 66 ? 2.066 14.344 2.65 1 82.69 66 TYR B C 1
ATOM 3542 O O . TYR B 1 66 ? 2.309 14.328 3.859 1 82.69 66 TYR B O 1
ATOM 3550 N N . PHE B 1 67 ? 2.885 13.906 1.682 1 81.69 67 PHE B N 1
ATOM 3551 C CA . PHE B 1 67 ? 4.215 13.445 2.061 1 81.69 67 PHE B CA 1
ATOM 3552 C C . PHE B 1 67 ? 5.293 14.242 1.335 1 81.69 67 PHE B C 1
ATOM 3554 O O . PHE B 1 67 ? 5.047 14.789 0.258 1 81.69 67 PHE B O 1
ATOM 3561 N N . GLY B 1 68 ? 6.406 14.367 1.969 1 83.31 68 GLY B N 1
ATOM 3562 C CA . GLY B 1 68 ? 7.578 14.992 1.372 1 83.31 68 GLY B CA 1
ATOM 3563 C C . GLY B 1 68 ? 8.82 14.117 1.439 1 83.31 68 GLY B C 1
ATOM 3564 O O . GLY B 1 68 ? 8.883 13.188 2.244 1 83.31 68 GLY B O 1
ATOM 3565 N N . GLN B 1 69 ? 9.734 14.43 0.526 1 81.69 69 GLN B N 1
ATOM 3566 C CA . GLN B 1 69 ? 10.961 13.641 0.463 1 81.69 69 GLN B CA 1
ATOM 3567 C C . GLN B 1 69 ? 12.062 14.258 1.32 1 81.69 69 GLN B C 1
ATOM 3569 O O . GLN B 1 69 ? 12.281 15.469 1.276 1 81.69 69 GLN B O 1
ATOM 3574 N N . ILE B 1 70 ? 12.688 13.422 2.154 1 89.75 70 ILE B N 1
ATOM 3575 C CA . ILE B 1 70 ? 13.922 13.773 2.85 1 89.75 70 ILE B CA 1
ATOM 3576 C C . ILE B 1 70 ? 15.008 12.75 2.523 1 89.75 70 ILE B C 1
ATOM 3578 O O . ILE B 1 70 ? 14.719 11.695 1.958 1 89.75 70 ILE B O 1
ATOM 3582 N N . SER B 1 71 ? 16.188 13.133 2.758 1 89.5 71 SER B N 1
ATOM 3583 C CA . SER B 1 71 ? 17.281 12.18 2.66 1 89.5 71 SER B CA 1
ATOM 3584 C C . SER B 1 71 ? 18.062 12.094 3.969 1 89.5 71 SER B C 1
ATOM 3586 O O . SER B 1 71 ? 18.219 13.094 4.668 1 89.5 71 SER B O 1
ATOM 3588 N N . VAL B 1 72 ? 18.516 10.906 4.266 1 94.88 72 VAL B N 1
ATOM 3589 C CA . VAL B 1 72 ? 19.234 10.68 5.512 1 94.88 72 VAL B CA 1
ATOM 3590 C C . VAL B 1 72 ? 20.578 10 5.219 1 94.88 72 VAL B C 1
ATOM 3592 O O . VAL B 1 72 ? 20.641 9.047 4.445 1 94.88 72 VAL B O 1
ATOM 3595 N N . GLY B 1 73 ? 21.625 10.594 5.789 1 95.94 73 GLY B N 1
ATOM 3596 C CA . GLY B 1 73 ? 22.922 9.93 5.742 1 95.94 73 GLY B CA 1
ATOM 3597 C C . GLY B 1 73 ? 23.844 10.5 4.688 1 95.94 73 GLY B C 1
ATOM 3598 O O . GLY B 1 73 ? 23.484 11.422 3.961 1 95.94 73 GLY B O 1
ATOM 3599 N N . THR B 1 74 ? 25.078 9.961 4.754 1 92.88 74 THR B N 1
ATOM 3600 C CA . THR B 1 74 ? 26.141 10.258 3.803 1 92.88 74 THR B CA 1
ATOM 3601 C C . THR B 1 74 ? 26.766 8.969 3.273 1 92.88 74 THR B C 1
ATOM 3603 O O . THR B 1 74 ? 27.5 8.281 3.994 1 92.88 74 THR B O 1
ATOM 3606 N N . PRO B 1 75 ? 26.578 8.711 1.926 1 89.5 75 PRO B N 1
ATOM 3607 C CA . PRO B 1 75 ? 25.734 9.461 0.993 1 89.5 75 PRO B CA 1
ATOM 3608 C C . PRO B 1 75 ? 24.266 9.391 1.349 1 89.5 75 PRO B C 1
ATOM 3610 O O . PRO B 1 75 ? 23.859 8.547 2.154 1 89.5 75 PRO B O 1
ATOM 3613 N N . PRO B 1 76 ? 23.453 10.25 0.774 1 87.88 76 PRO B N 1
ATOM 3614 C CA . PRO B 1 76 ? 22.047 10.344 1.174 1 87.88 76 PRO B CA 1
ATOM 3615 C C . PRO B 1 76 ? 21.203 9.164 0.677 1 87.88 76 PRO B C 1
ATOM 3617 O O . PRO B 1 76 ? 21.438 8.672 -0.43 1 87.88 76 PRO B O 1
ATOM 3620 N N . GLN B 1 77 ? 20.297 8.703 1.597 1 84.44 77 GLN B N 1
ATOM 3621 C CA . GLN B 1 77 ? 19.219 7.762 1.292 1 84.44 77 GLN B CA 1
ATOM 3622 C C . GLN B 1 77 ? 17.859 8.43 1.387 1 84.44 77 GLN B C 1
ATOM 3624 O O . GLN B 1 77 ? 17.547 9.07 2.393 1 84.44 77 GLN B O 1
ATOM 3629 N N . SER B 1 78 ? 17.047 8.305 0.446 1 80.06 78 SER B N 1
ATOM 3630 C CA . SER B 1 78 ? 15.828 9.109 0.333 1 80.06 78 SER B CA 1
ATOM 3631 C C . SER B 1 78 ? 14.625 8.391 0.924 1 80.06 78 SER B C 1
ATOM 3633 O O . SER B 1 78 ? 14.484 7.172 0.759 1 80.06 78 SER B O 1
ATOM 3635 N N . PHE B 1 79 ? 13.758 9.156 1.544 1 82.69 79 PHE B N 1
ATOM 3636 C CA . PHE B 1 79 ? 12.539 8.664 2.182 1 82.69 79 PHE B CA 1
ATOM 3637 C C . PHE B 1 79 ? 11.391 9.641 1.98 1 82.69 79 PHE B C 1
ATOM 3639 O O . PHE B 1 79 ? 11.586 10.859 2.037 1 82.69 79 PHE B O 1
ATOM 3646 N N . TYR B 1 80 ? 10.195 9.164 1.781 1 79.88 80 TYR B N 1
ATOM 3647 C CA . TYR B 1 80 ? 8.984 9.977 1.866 1 79.88 80 TYR B CA 1
ATOM 3648 C C . TYR B 1 80 ? 8.367 9.891 3.256 1 79.88 80 TYR B C 1
ATOM 3650 O O . TYR B 1 80 ? 8.039 8.805 3.729 1 79.88 80 TYR B O 1
ATOM 3658 N N . VAL B 1 81 ? 8.25 11.039 3.875 1 86.56 81 VAL B N 1
ATOM 3659 C CA . VAL B 1 81 ? 7.789 11.039 5.262 1 86.56 81 VAL B CA 1
ATOM 3660 C C . VAL B 1 81 ? 6.625 12.008 5.418 1 86.56 81 VAL B C 1
ATOM 3662 O O . VAL B 1 81 ? 6.406 12.867 4.562 1 86.56 81 VAL B O 1
ATOM 3665 N N . HIS B 1 82 ? 5.895 11.781 6.426 1 87.12 82 HIS B N 1
ATOM 3666 C CA . HIS B 1 82 ? 4.832 12.695 6.828 1 87.12 82 HIS B CA 1
ATOM 3667 C C . HIS B 1 82 ? 5.387 13.867 7.621 1 87.12 82 HIS B C 1
ATOM 3669 O O . HIS B 1 82 ? 5.941 13.688 8.703 1 87.12 82 HIS B O 1
ATOM 3675 N N . PHE B 1 83 ? 5.305 15.094 7.078 1 91.94 83 PHE B N 1
ATOM 3676 C CA . PHE B 1 83 ? 5.625 16.281 7.859 1 91.94 83 PHE B CA 1
ATOM 3677 C C . PHE B 1 83 ? 4.516 16.594 8.852 1 91.94 83 PHE B C 1
ATOM 3679 O O . PHE B 1 83 ? 3.455 17.094 8.469 1 91.94 83 PHE B O 1
ATOM 3686 N N . ASP B 1 84 ? 4.793 16.266 10.094 1 90.88 84 ASP B N 1
ATOM 3687 C CA . ASP B 1 84 ? 3.715 16.172 11.078 1 90.88 84 ASP B CA 1
ATOM 3688 C C . ASP B 1 84 ? 3.912 17.188 12.203 1 90.88 84 ASP B C 1
ATOM 3690 O O . ASP B 1 84 ? 4.773 17 13.07 1 90.88 84 ASP B O 1
ATOM 3694 N N . THR B 1 85 ? 3.078 18.203 12.273 1 93.75 85 THR B N 1
ATOM 3695 C CA . THR B 1 85 ? 3.154 19.203 13.336 1 93.75 85 THR B CA 1
ATOM 3696 C C . THR B 1 85 ? 2.525 18.672 14.625 1 93.75 85 THR B C 1
ATOM 3698 O O . THR B 1 85 ? 2.703 19.25 15.695 1 93.75 85 THR B O 1
ATOM 3701 N N . GLY B 1 86 ? 1.823 17.562 14.547 1 88.38 86 GLY B N 1
ATOM 3702 C CA . GLY B 1 86 ? 1.207 16.969 15.719 1 88.38 86 GLY B CA 1
ATOM 3703 C C . GLY B 1 86 ? 2.139 16.031 16.469 1 88.38 86 GLY B C 1
ATOM 3704 O O . GLY B 1 86 ? 1.801 15.539 17.547 1 88.38 86 GLY B O 1
ATOM 3705 N N . SER B 1 87 ? 3.262 15.766 15.914 1 85.94 87 SER B N 1
ATOM 3706 C CA . SER B 1 87 ? 4.273 14.93 16.547 1 85.94 87 SER B CA 1
ATOM 3707 C C . SER B 1 87 ? 5.602 15.664 16.672 1 85.94 87 SER B C 1
ATOM 3709 O O . SER B 1 87 ? 5.75 16.781 16.172 1 85.94 87 SER B O 1
ATOM 3711 N N . THR B 1 88 ? 6.547 15.008 17.438 1 88.12 88 THR B N 1
ATOM 3712 C CA . THR B 1 88 ? 7.797 15.719 17.703 1 88.12 88 THR B CA 1
ATOM 3713 C C . THR B 1 88 ? 8.984 14.93 17.156 1 88.12 88 THR B C 1
ATOM 3715 O O . THR B 1 88 ? 10.078 15.477 17 1 88.12 88 THR B O 1
ATOM 3718 N N . HIS B 1 89 ? 8.75 13.719 16.828 1 88.12 89 HIS B N 1
ATOM 3719 C CA . HIS B 1 89 ? 9.898 12.859 16.547 1 88.12 89 HIS B CA 1
ATOM 3720 C C . HIS B 1 89 ? 10.039 12.602 15.047 1 88.12 89 HIS B C 1
ATOM 3722 O O . HIS B 1 89 ? 9.039 12.445 14.344 1 88.12 89 HIS B O 1
ATOM 3728 N N . LEU B 1 90 ? 11.32 12.617 14.719 1 94 90 LEU B N 1
ATOM 3729 C CA . LEU B 1 90 ? 11.633 12.07 13.406 1 94 90 LEU B CA 1
ATOM 3730 C C . LEU B 1 90 ? 11.984 10.594 13.508 1 94 90 LEU B C 1
ATOM 3732 O O . LEU B 1 90 ? 12.852 10.203 14.297 1 94 90 LEU B O 1
ATOM 3736 N N . TRP B 1 91 ? 11.297 9.781 12.766 1 91.31 91 TRP B N 1
ATOM 3737 C CA . TRP B 1 91 ? 11.703 8.383 12.664 1 91.31 91 TRP B CA 1
ATOM 3738 C C . TRP B 1 91 ? 11.5 7.855 11.25 1 91.31 91 TRP B C 1
ATOM 3740 O O . TRP B 1 91 ? 10.641 8.352 10.516 1 91.31 91 TRP B O 1
ATOM 3750 N N . ILE B 1 92 ? 12.289 6.926 10.828 1 89.25 92 ILE B N 1
ATOM 3751 C CA . ILE B 1 92 ? 12.195 6.266 9.531 1 89.25 92 ILE B CA 1
ATOM 3752 C C . ILE B 1 92 ? 12.398 4.762 9.703 1 89.25 92 ILE B C 1
ATOM 3754 O O . ILE B 1 92 ? 12.953 4.312 10.703 1 89.25 92 ILE B O 1
ATOM 3758 N N . ASN B 1 93 ? 11.984 4.09 8.68 1 83 93 ASN B N 1
ATOM 3759 C CA . ASN B 1 93 ? 12.258 2.654 8.633 1 83 93 ASN B CA 1
ATOM 3760 C C . ASN B 1 93 ? 13.734 2.373 8.406 1 83 93 ASN B C 1
ATOM 3762 O O . ASN B 1 93 ? 14.422 3.139 7.723 1 83 93 ASN B O 1
ATOM 3766 N N . SER B 1 94 ? 14.156 1.35 9.047 1 86.81 94 SER B N 1
ATOM 3767 C CA . SER B 1 94 ? 15.562 0.995 8.891 1 86.81 94 SER B CA 1
ATOM 3768 C C . SER B 1 94 ? 15.734 -0.501 8.648 1 86.81 94 SER B C 1
ATOM 3770 O O . SER B 1 94 ? 14.797 -1.277 8.844 1 86.81 94 SER B O 1
ATOM 3772 N N . VAL B 1 95 ? 16.859 -0.819 8.227 1 82 95 VAL B N 1
ATOM 3773 C CA . VAL B 1 95 ? 17.188 -2.209 7.93 1 82 95 VAL B CA 1
ATOM 3774 C C . VAL B 1 95 ? 17.172 -3.033 9.211 1 82 95 VAL B C 1
ATOM 3776 O O . VAL B 1 95 ? 17.172 -4.266 9.164 1 82 95 VAL B O 1
ATOM 3779 N N . TYR B 1 96 ? 17.109 -2.316 10.352 1 82.94 96 TYR B N 1
ATOM 3780 C CA . TYR B 1 96 ? 17.062 -3.021 11.625 1 82.94 96 TYR B CA 1
ATOM 3781 C C . TYR B 1 96 ? 15.688 -3.645 11.844 1 82.94 96 TYR B C 1
ATOM 3783 O O . TYR B 1 96 ? 15.523 -4.5 12.719 1 82.94 96 TYR B O 1
ATOM 3791 N N . CYS B 1 97 ? 14.781 -3.072 11.102 1 77.25 97 CYS B N 1
ATOM 3792 C CA . CYS B 1 97 ? 13.43 -3.607 11.227 1 77.25 97 CYS B CA 1
ATOM 3793 C C . CYS B 1 97 ? 13.297 -4.934 10.492 1 77.25 97 CYS B C 1
ATOM 3795 O O . CYS B 1 97 ? 13.508 -5.004 9.281 1 77.25 97 CYS B O 1
ATOM 3797 N N . LYS B 1 98 ? 13.008 -6 11.227 1 64 98 LYS B N 1
ATOM 3798 C CA . LYS B 1 98 ? 12.969 -7.336 10.641 1 64 98 LYS B CA 1
ATOM 3799 C C . LYS B 1 98 ? 11.531 -7.84 10.516 1 64 98 LYS B C 1
ATOM 3801 O O . LYS B 1 98 ? 11.289 -8.922 9.984 1 64 98 LYS B O 1
ATOM 3806 N N . SER B 1 99 ? 10.656 -6.93 10.992 1 61.5 99 SER B N 1
ATOM 3807 C CA . SER B 1 99 ? 9.266 -7.363 10.898 1 61.5 99 SER B CA 1
ATOM 3808 C C . SER B 1 99 ? 8.781 -7.332 9.453 1 61.5 99 SER B C 1
ATOM 3810 O O . SER B 1 99 ? 9.391 -6.684 8.602 1 61.5 99 SER B O 1
ATOM 3812 N N . GLU B 1 100 ? 7.781 -8.078 9.141 1 56.91 100 GLU B N 1
ATOM 3813 C CA . GLU B 1 100 ? 7.199 -8.156 7.801 1 56.91 100 GLU B CA 1
ATOM 3814 C C . GLU B 1 100 ? 6.758 -6.781 7.309 1 56.91 100 GLU B C 1
ATOM 3816 O O . GLU B 1 100 ? 6.875 -6.48 6.117 1 56.91 100 GLU B O 1
ATOM 3821 N N . ALA B 1 101 ? 6.445 -5.922 8.281 1 58.31 101 ALA B N 1
ATOM 3822 C CA . ALA B 1 101 ? 5.953 -4.594 7.938 1 58.31 101 ALA B CA 1
ATOM 3823 C C . ALA B 1 101 ? 7.07 -3.719 7.383 1 58.31 101 ALA B C 1
ATOM 3825 O O . ALA B 1 101 ? 6.816 -2.768 6.641 1 58.31 101 ALA B O 1
ATOM 3826 N N . CYS B 1 102 ? 8.328 -4.168 7.633 1 61.53 102 CYS B N 1
ATOM 3827 C CA . CYS B 1 102 ? 9.445 -3.293 7.293 1 61.53 102 CYS B CA 1
ATOM 3828 C C . CYS B 1 102 ? 10 -3.631 5.918 1 61.53 102 CYS B C 1
ATOM 3830 O O . CYS B 1 102 ? 10.695 -2.816 5.305 1 61.53 102 CYS B O 1
ATOM 3832 N N . THR B 1 103 ? 9.656 -4.77 5.434 1 54.19 103 THR B N 1
ATOM 3833 C CA . THR B 1 103 ? 10.375 -5.227 4.25 1 54.19 103 THR B CA 1
ATOM 3834 C C . THR B 1 103 ? 9.852 -4.531 2.996 1 54.19 103 THR B C 1
ATOM 3836 O O . THR B 1 103 ? 10.477 -4.602 1.935 1 54.19 103 THR B O 1
ATOM 3839 N N . MET B 1 104 ? 8.766 -3.766 3.166 1 55.94 104 MET B N 1
ATOM 3840 C CA . MET B 1 104 ? 8.18 -3.211 1.95 1 55.94 104 MET B CA 1
ATOM 3841 C C . MET B 1 104 ? 8.445 -1.713 1.85 1 55.94 104 MET B C 1
ATOM 3843 O O . MET B 1 104 ? 7.922 -1.041 0.96 1 55.94 104 MET B O 1
ATOM 3847 N N . HIS B 1 105 ? 9.273 -1.231 2.73 1 62.47 105 HIS B N 1
ATOM 3848 C CA . HIS B 1 105 ? 9.625 0.185 2.734 1 62.47 105 HIS B CA 1
ATOM 3849 C C . HIS B 1 105 ? 11.086 0.394 2.375 1 62.47 105 HIS B C 1
ATOM 3851 O O . HIS B 1 105 ? 11.875 -0.554 2.393 1 62.47 105 HIS B O 1
ATOM 3857 N N . HIS B 1 106 ? 11.266 1.588 1.821 1 67.12 106 HIS B N 1
ATOM 3858 C CA . HIS B 1 106 ? 12.672 1.974 1.803 1 67.12 106 HIS B CA 1
ATOM 3859 C C . HIS B 1 106 ? 13.266 1.955 3.207 1 67.12 106 HIS B C 1
ATOM 3861 O O . HIS B 1 106 ? 12.664 2.467 4.148 1 67.12 106 HIS B O 1
ATOM 3867 N N . LEU B 1 107 ? 14.297 1.196 3.33 1 78.31 107 LEU B N 1
ATOM 3868 C CA . LEU B 1 107 ? 14.922 1.043 4.641 1 78.31 107 LEU B CA 1
ATOM 3869 C C . LEU B 1 107 ? 16.25 1.801 4.699 1 78.31 107 LEU B C 1
ATOM 3871 O O . LEU B 1 107 ? 17.062 1.708 3.783 1 78.31 107 LEU B O 1
ATOM 3875 N N . PHE B 1 108 ? 16.375 2.549 5.695 1 89.56 108 PHE B N 1
ATOM 3876 C CA . PHE B 1 108 ? 17.656 3.227 5.922 1 89.56 108 PHE B CA 1
ATOM 3877 C C . PHE B 1 108 ? 18.719 2.236 6.367 1 89.56 108 PHE B C 1
ATOM 3879 O O . PHE B 1 108 ? 18.484 1.426 7.266 1 89.56 108 PHE B O 1
ATOM 3886 N N . ASN B 1 109 ? 19.812 2.297 5.727 1 88.62 109 ASN B N 1
ATOM 3887 C CA . ASN B 1 109 ? 20.969 1.506 6.125 1 88.62 109 ASN B CA 1
ATOM 3888 C C . ASN B 1 109 ? 22.031 2.369 6.801 1 88.62 109 ASN B C 1
ATOM 3890 O O . ASN B 1 109 ? 22.812 3.045 6.129 1 88.62 109 ASN B O 1
ATOM 3894 N N . PRO B 1 110 ? 22.125 2.326 8.141 1 94 110 PRO B N 1
ATOM 3895 C CA . PRO B 1 110 ? 23.094 3.15 8.859 1 94 110 PRO B CA 1
ATOM 3896 C C . PRO B 1 110 ? 24.531 2.844 8.461 1 94 110 PRO B C 1
ATOM 3898 O O . PRO B 1 110 ? 25.391 3.73 8.484 1 94 110 PRO B O 1
ATOM 3901 N N . GLU B 1 111 ? 24.844 1.68 8.086 1 91.75 111 GLU B N 1
ATOM 3902 C CA . GLU B 1 111 ? 26.203 1.277 7.734 1 91.75 111 GLU B CA 1
ATOM 3903 C C . GLU B 1 111 ? 26.656 1.965 6.453 1 91.75 111 GLU B C 1
ATOM 3905 O O . GLU B 1 111 ? 27.859 2.078 6.207 1 91.75 111 GLU B O 1
ATOM 3910 N N . ALA B 1 112 ? 25.719 2.34 5.699 1 87.44 112 ALA B N 1
ATOM 3911 C CA . ALA B 1 112 ? 26.047 2.98 4.43 1 87.44 112 ALA B CA 1
ATOM 3912 C C . ALA B 1 112 ? 26.266 4.48 4.609 1 87.44 112 ALA B C 1
ATOM 3914 O O . ALA B 1 112 ? 26.578 5.188 3.652 1 87.44 112 ALA B O 1
ATOM 3915 N N . SER B 1 113 ? 26.062 4.996 5.805 1 94.44 113 SER B N 1
ATOM 3916 C CA . SER B 1 113 ? 26.219 6.422 6.078 1 94.44 113 SER B CA 1
ATOM 3917 C C . SER B 1 113 ? 27.469 6.684 6.914 1 94.44 113 SER B C 1
ATOM 3919 O O . SER B 1 113 ? 27.594 6.18 8.031 1 94.44 113 SER B O 1
ATOM 3921 N N . SER B 1 114 ? 28.359 7.465 6.457 1 97.19 114 SER B N 1
ATOM 3922 C CA . SER B 1 114 ? 29.594 7.797 7.164 1 97.19 114 SER B CA 1
ATOM 3923 C C . SER B 1 114 ? 29.328 8.758 8.32 1 97.19 114 SER B C 1
ATOM 3925 O O . SER B 1 114 ? 30.172 8.953 9.188 1 97.19 114 SER B O 1
ATOM 3927 N N . THR B 1 115 ? 28.188 9.383 8.422 1 97.69 115 THR B N 1
ATOM 3928 C CA . THR B 1 115 ? 27.906 10.375 9.453 1 97.69 115 THR B CA 1
ATOM 3929 C C . THR B 1 115 ? 26.984 9.797 10.531 1 97.69 115 THR B C 1
ATOM 3931 O O . THR B 1 115 ? 26.609 10.484 11.477 1 97.69 115 THR B O 1
ATOM 3934 N N . TYR B 1 116 ? 26.672 8.555 10.367 1 97.69 116 TYR B N 1
ATOM 3935 C CA . TYR B 1 116 ? 25.766 7.922 11.32 1 97.69 116 TYR B CA 1
ATOM 3936 C C . TYR B 1 116 ? 26.5 7.543 12.594 1 97.69 116 TYR B C 1
ATOM 3938 O O . TYR B 1 116 ? 27.641 7.07 12.547 1 97.69 116 TYR B O 1
ATOM 3946 N N . TYR B 1 117 ? 25.859 7.758 13.703 1 97.06 117 TYR B N 1
ATOM 3947 C CA . TYR B 1 117 ? 26.266 7.137 14.961 1 97.06 117 TYR B CA 1
ATOM 3948 C C . TYR B 1 117 ? 25.078 6.977 15.898 1 97.06 117 TYR B C 1
ATOM 3950 O O . TYR B 1 117 ? 24.031 7.598 15.703 1 97.06 117 TYR B O 1
ATOM 3958 N N . SER B 1 118 ? 25.156 6.066 16.797 1 95.88 118 SER B N 1
ATOM 3959 C CA . SER B 1 118 ? 24.125 5.797 17.797 1 95.88 118 SER B CA 1
ATOM 3960 C C . SER B 1 118 ? 24.75 5.418 19.141 1 95.88 118 SER B C 1
ATOM 3962 O O . SER B 1 118 ? 25.828 4.828 19.188 1 95.88 118 SER B O 1
ATOM 3964 N N . ASN B 1 119 ? 24.078 5.809 20.172 1 93 119 ASN B N 1
ATOM 3965 C CA . ASN B 1 119 ? 24.484 5.379 21.516 1 93 119 ASN B CA 1
ATOM 3966 C C . ASN B 1 119 ? 23.609 4.238 22.016 1 93 119 ASN B C 1
ATOM 3968 O O . ASN B 1 119 ? 23.656 3.895 23.203 1 93 119 ASN B O 1
ATOM 3972 N N . GLY B 1 120 ? 22.719 3.771 21.188 1 90.88 120 GLY B N 1
ATOM 3973 C CA . GLY B 1 120 ? 21.906 2.611 21.531 1 90.88 120 GLY B CA 1
ATOM 3974 C C . GLY B 1 120 ? 20.672 2.961 22.328 1 90.88 120 GLY B C 1
ATOM 3975 O O . GLY B 1 120 ? 19.969 2.072 22.812 1 90.88 120 GLY B O 1
ATOM 3976 N N . GLN B 1 121 ? 20.344 4.223 22.469 1 92.25 121 GLN B N 1
ATOM 3977 C CA . GLN B 1 121 ? 19.172 4.633 23.219 1 92.25 121 GLN B CA 1
ATOM 3978 C C . GLN B 1 121 ? 17.891 4.129 22.547 1 92.25 121 GLN B C 1
ATOM 3980 O O . GLN B 1 121 ? 17.719 4.281 21.344 1 92.25 121 GLN B O 1
ATOM 3985 N N . PRO B 1 122 ? 17 3.508 23.391 1 90.25 122 PRO B N 1
ATOM 3986 C CA . PRO B 1 122 ? 15.75 3.012 22.812 1 90.25 122 PRO B CA 1
ATOM 3987 C C . PRO B 1 122 ? 14.766 4.133 22.469 1 90.25 122 PRO B C 1
ATOM 3989 O O . PRO B 1 122 ? 14.836 5.215 23.062 1 90.25 122 PRO B O 1
ATOM 3992 N N . PHE B 1 123 ? 13.984 3.865 21.5 1 86.25 123 PHE B N 1
ATOM 3993 C CA . PHE B 1 123 ? 12.938 4.754 21 1 86.25 123 PHE B CA 1
ATOM 3994 C C . PHE B 1 123 ? 11.609 4.016 20.891 1 86.25 123 PHE B C 1
ATOM 3996 O O . PHE B 1 123 ? 11.578 2.828 20.547 1 86.25 123 PHE B O 1
ATOM 4003 N N . SER B 1 124 ? 10.508 4.66 21.359 1 83.38 124 SER B N 1
ATOM 4004 C CA . SER B 1 124 ? 9.195 4.051 21.172 1 83.38 124 SER B CA 1
ATOM 4005 C C . SER B 1 124 ? 8.133 5.105 20.906 1 83.38 124 SER B C 1
ATOM 4007 O O . SER B 1 124 ? 8.156 6.188 21.484 1 83.38 124 SER B O 1
ATOM 4009 N N . VAL B 1 125 ? 7.352 4.848 19.938 1 76.81 125 VAL B N 1
ATOM 4010 C CA . VAL B 1 125 ? 6.164 5.648 19.656 1 76.81 125 VAL B CA 1
ATOM 4011 C C . VAL B 1 125 ? 4.922 4.762 19.703 1 76.81 125 VAL B C 1
ATOM 4013 O O . VAL B 1 125 ? 4.895 3.682 19.109 1 76.81 125 VAL B O 1
ATOM 4016 N N . HIS B 1 126 ? 3.979 5.203 20.359 1 67.25 126 HIS B N 1
ATOM 4017 C CA . HIS B 1 126 ? 2.768 4.41 20.531 1 67.25 126 HIS B CA 1
ATOM 4018 C C . HIS B 1 126 ? 1.648 4.906 19.625 1 67.25 126 HIS B C 1
ATOM 4020 O O . HIS B 1 126 ? 1.425 6.117 19.516 1 67.25 126 HIS B O 1
ATOM 4026 N N . TYR B 1 127 ? 1.219 3.938 18.891 1 61.12 127 TYR B N 1
ATOM 4027 C CA . TYR B 1 127 ? 0.04 4.168 18.062 1 61.12 127 TYR B CA 1
ATOM 4028 C C . TYR B 1 127 ? -1.138 3.33 18.547 1 61.12 127 TYR B C 1
ATOM 4030 O O . TYR B 1 127 ? -0.983 2.479 19.422 1 61.12 127 TYR B O 1
ATOM 4038 N N . GLY B 1 128 ? -2.402 3.719 18.156 1 55.5 128 GLY B N 1
ATOM 4039 C CA . GLY B 1 128 ? -3.574 2.939 18.516 1 55.5 128 GLY B CA 1
ATOM 4040 C C . GLY B 1 128 ? -3.438 1.466 18.188 1 55.5 128 GLY B C 1
ATOM 4041 O O . GLY B 1 128 ? -3.955 0.61 18.906 1 55.5 128 GLY B O 1
ATOM 4042 N N . THR B 1 129 ? -2.709 1.093 17.094 1 53.12 129 THR B N 1
ATOM 4043 C CA . THR B 1 129 ? -2.627 -0.275 16.594 1 53.12 129 THR B CA 1
ATOM 4044 C C . THR B 1 129 ? -1.392 -0.979 17.141 1 53.12 129 THR B C 1
ATOM 4046 O O . THR B 1 129 ? -1.189 -2.172 16.906 1 53.12 129 THR B O 1
ATOM 4049 N N . GLY B 1 130 ? -0.532 -0.198 17.859 1 61.66 130 GLY B N 1
ATOM 4050 C CA . GLY B 1 130 ? 0.686 -0.78 18.406 1 61.66 130 GLY B CA 1
ATOM 4051 C C . GLY B 1 130 ? 1.805 0.229 18.578 1 61.66 130 GLY B C 1
ATOM 4052 O O . GLY B 1 130 ? 1.554 1.432 18.672 1 61.66 130 GLY B O 1
ATOM 4053 N N . SER B 1 131 ? 2.863 -0.419 18.938 1 65.94 131 SER B N 1
ATOM 4054 C CA . SER B 1 131 ? 3.998 0.457 19.203 1 65.94 131 SER B CA 1
ATOM 4055 C C . SER B 1 131 ? 5.094 0.273 18.172 1 65.94 131 SER B C 1
ATOM 4057 O O . SER B 1 131 ? 5.363 -0.848 17.734 1 65.94 131 SER B O 1
ATOM 4059 N N . LEU B 1 132 ? 5.535 1.39 17.688 1 75.5 132 LEU B N 1
ATOM 4060 C CA . LEU B 1 132 ? 6.777 1.405 16.922 1 75.5 132 LEU B CA 1
ATOM 4061 C C . LEU B 1 132 ? 7.98 1.563 17.844 1 75.5 132 LEU B C 1
ATOM 4063 O O . LEU B 1 132 ? 8.008 2.463 18.688 1 75.5 132 LEU B O 1
ATOM 4067 N N . THR B 1 133 ? 8.781 0.524 17.828 1 82.88 133 THR B N 1
ATOM 4068 C CA . THR B 1 133 ? 9.992 0.61 18.641 1 82.88 133 THR B CA 1
ATOM 4069 C C . THR B 1 133 ? 11.234 0.689 17.766 1 82.88 133 THR B C 1
ATOM 4071 O O . THR B 1 133 ? 11.195 0.299 16.594 1 82.88 133 THR B O 1
ATOM 4074 N N . GLY B 1 134 ? 12.312 1.248 18.359 1 89.25 134 GLY B N 1
ATOM 4075 C CA . GLY B 1 134 ? 13.57 1.352 17.625 1 89.25 134 GLY B CA 1
ATOM 4076 C C . GLY B 1 134 ? 14.695 1.94 18.453 1 89.25 134 GLY B C 1
ATOM 4077 O O . GLY B 1 134 ? 14.68 1.841 19.688 1 89.25 134 GLY B O 1
ATOM 4078 N N . VAL B 1 135 ? 15.727 2.361 17.75 1 93.25 135 VAL B N 1
ATOM 4079 C CA . VAL B 1 135 ? 16.891 2.957 18.375 1 93.25 135 VAL B CA 1
ATOM 4080 C C . VAL B 1 135 ? 17.094 4.379 17.859 1 93.25 135 VAL B C 1
ATOM 4082 O O . VAL B 1 135 ? 16.859 4.652 16.672 1 93.25 135 VAL B O 1
ATOM 4085 N N . ILE B 1 136 ? 17.516 5.215 18.766 1 95.31 136 ILE B N 1
ATOM 4086 C CA . ILE B 1 136 ? 17.828 6.582 18.359 1 95.31 136 ILE B CA 1
ATOM 4087 C C . ILE B 1 136 ? 19.219 6.633 17.703 1 95.31 136 ILE B C 1
ATOM 4089 O O . ILE B 1 136 ? 20.172 6.086 18.25 1 95.31 136 ILE B O 1
ATOM 4093 N N . GLY B 1 137 ? 19.266 7.121 16.547 1 97.06 137 GLY B N 1
ATOM 4094 C CA . GLY B 1 137 ? 20.516 7.434 15.852 1 97.06 137 GLY B CA 1
ATOM 4095 C C . GLY B 1 137 ? 20.672 8.906 15.531 1 97.06 137 GLY B C 1
ATOM 4096 O O . GLY B 1 137 ? 19.75 9.695 15.758 1 97.06 137 GLY B O 1
ATOM 4097 N N . TYR B 1 138 ? 21.875 9.234 15.125 1 97.88 138 TYR B N 1
ATOM 4098 C CA . TYR B 1 138 ? 22.219 10.586 14.688 1 97.88 138 TYR B CA 1
ATOM 4099 C C . TYR B 1 138 ? 22.797 10.578 13.281 1 97.88 138 TYR B C 1
ATOM 4101 O O . TYR B 1 138 ? 23.609 9.711 12.945 1 97.88 138 TYR B O 1
ATOM 4109 N N . ASP B 1 139 ? 22.266 11.469 12.445 1 98.44 139 ASP B N 1
ATOM 4110 C CA . ASP B 1 139 ? 22.781 11.531 11.078 1 98.44 139 ASP B CA 1
ATOM 4111 C C . ASP B 1 139 ? 22.438 12.867 10.43 1 98.44 139 ASP B C 1
ATOM 4113 O O . ASP B 1 139 ? 21.844 13.742 11.07 1 98.44 139 ASP B O 1
ATOM 4117 N N . THR B 1 140 ? 22.984 13.039 9.266 1 98 140 THR B N 1
ATOM 4118 C CA . THR B 1 140 ? 22.641 14.203 8.461 1 98 140 THR B CA 1
ATOM 4119 C C . THR B 1 140 ? 21.312 13.984 7.734 1 98 140 THR B C 1
ATOM 4121 O O . THR B 1 140 ? 21.109 12.953 7.09 1 98 140 THR B O 1
ATOM 4124 N N . VAL B 1 141 ? 20.375 14.891 7.938 1 97.19 141 VAL B N 1
ATOM 4125 C CA . VAL B 1 141 ? 19.109 14.875 7.219 1 97.19 141 VAL B CA 1
ATOM 4126 C C . VAL B 1 141 ? 19.078 16.016 6.207 1 97.19 141 VAL B C 1
ATOM 4128 O O . VAL B 1 141 ? 19.359 17.172 6.551 1 97.19 141 VAL B O 1
ATOM 4131 N N . SER B 1 142 ? 18.766 15.68 5.016 1 93.19 142 SER B N 1
ATOM 4132 C CA . SER B 1 142 ? 18.734 16.688 3.963 1 93.19 142 SER B CA 1
ATOM 4133 C C . SER B 1 142 ? 17.312 16.891 3.443 1 93.19 142 SER B C 1
ATOM 4135 O O . SER B 1 142 ? 16.547 15.93 3.287 1 93.19 142 SER B O 1
ATOM 4137 N N . LEU B 1 143 ? 16.953 18.156 3.338 1 90.31 143 LEU B N 1
ATOM 4138 C CA . LEU B 1 143 ? 15.711 18.594 2.707 1 90.31 143 LEU B CA 1
ATOM 4139 C C . LEU B 1 143 ? 16 19.562 1.564 1 90.31 143 LEU B C 1
ATOM 4141 O O . LEU B 1 143 ? 16.328 20.734 1.801 1 90.31 143 LEU B O 1
ATOM 4145 N N . GLN B 1 144 ? 15.75 19.281 0.316 1 79.75 144 GLN B N 1
ATOM 4146 C CA . GLN B 1 144 ? 15.953 20.141 -0.842 1 79.75 144 GLN B CA 1
ATOM 4147 C C . GLN B 1 144 ? 17.219 20.969 -0.694 1 79.75 144 GLN B C 1
ATOM 4149 O O . GLN B 1 144 ? 17.188 22.203 -0.817 1 79.75 144 GLN B O 1
ATOM 4154 N N . GLY B 1 145 ? 18.359 20.469 -0.326 1 75.44 145 GLY B N 1
ATOM 4155 C CA . GLY B 1 145 ? 19.656 21.125 -0.257 1 75.44 145 GLY B CA 1
ATOM 4156 C C . GLY B 1 145 ? 20.047 21.531 1.152 1 75.44 145 GLY B C 1
ATOM 4157 O O . GLY B 1 145 ? 21.219 21.797 1.426 1 75.44 145 GLY B O 1
ATOM 4158 N N . LEU B 1 146 ? 19.016 21.703 1.996 1 88.81 146 LEU B N 1
ATOM 4159 C CA . LEU B 1 146 ? 19.312 21.953 3.402 1 88.81 146 LEU B CA 1
ATOM 4160 C C . LEU B 1 146 ? 19.859 20.688 4.078 1 88.81 146 LEU B C 1
ATOM 4162 O O . LEU B 1 146 ? 19.281 19.609 3.932 1 88.81 146 LEU B O 1
ATOM 4166 N N . LYS B 1 147 ? 20.984 20.891 4.703 1 94.12 147 LYS B N 1
ATOM 4167 C CA . LYS B 1 147 ? 21.594 19.781 5.438 1 94.12 147 LYS B CA 1
ATOM 4168 C C . LYS B 1 147 ? 21.531 20.031 6.941 1 94.12 147 LYS B C 1
ATOM 4170 O O . LYS B 1 147 ? 22.109 21 7.441 1 94.12 147 LYS B O 1
ATOM 4175 N N . VAL B 1 148 ? 20.828 19.281 7.617 1 97.12 148 VAL B N 1
ATOM 4176 C CA . VAL B 1 148 ? 20.75 19.312 9.07 1 97.12 148 VAL B CA 1
ATOM 4177 C C . VAL B 1 148 ? 21.656 18.234 9.664 1 97.12 148 VAL B C 1
ATOM 4179 O O . VAL B 1 148 ? 21.391 17.031 9.5 1 97.12 148 VAL B O 1
ATOM 4182 N N . THR B 1 149 ? 22.625 18.656 10.367 1 97.62 149 THR B N 1
ATOM 4183 C CA . THR B 1 149 ? 23.625 17.703 10.828 1 97.62 149 THR B CA 1
ATOM 4184 C C . THR B 1 149 ? 23.312 17.219 12.242 1 97.62 149 THR B C 1
ATOM 4186 O O . THR B 1 149 ? 22.594 17.875 12.984 1 97.62 149 THR B O 1
ATOM 4189 N N . ASN B 1 150 ? 23.703 16.047 12.547 1 96.94 150 ASN B N 1
ATOM 4190 C CA . ASN B 1 150 ? 23.609 15.461 13.875 1 96.94 150 ASN B CA 1
ATOM 4191 C C . ASN B 1 150 ? 22.156 15.406 14.352 1 96.94 150 ASN B C 1
ATOM 4193 O O . ASN B 1 150 ? 21.875 15.633 15.531 1 96.94 150 ASN B O 1
ATOM 4197 N N . GLN B 1 151 ? 21.25 15.234 13.453 1 97.94 151 GLN B N 1
ATOM 4198 C CA . GLN B 1 151 ? 19.828 15.156 13.797 1 97.94 151 GLN B CA 1
ATOM 4199 C C . GLN B 1 151 ? 19.484 13.812 14.43 1 97.94 151 GLN B C 1
ATOM 4201 O O . GLN B 1 151 ? 19.906 12.766 13.922 1 97.94 151 GLN B O 1
ATOM 4206 N N . GLU B 1 152 ? 18.797 13.867 15.539 1 96.88 152 GLU B N 1
ATOM 4207 C CA . GLU B 1 152 ? 18.25 12.656 16.156 1 96.88 152 GLU B CA 1
ATOM 4208 C C . GLU B 1 152 ? 17.172 12.023 15.273 1 96.88 152 GLU B C 1
ATOM 4210 O O . GLU B 1 152 ? 16.25 12.703 14.82 1 96.88 152 GLU B O 1
ATOM 4215 N N . ILE B 1 153 ? 17.328 10.727 15.047 1 97.12 153 ILE B N 1
ATOM 4216 C CA . ILE B 1 153 ? 16.391 9.969 14.211 1 97.12 153 ILE B CA 1
ATOM 4217 C C . ILE B 1 153 ? 16.047 8.648 14.883 1 97.12 153 ILE B C 1
ATOM 4219 O O . ILE B 1 153 ? 16.938 7.898 15.289 1 97.12 153 ILE B O 1
ATOM 4223 N N . GLY B 1 154 ? 14.781 8.43 15.086 1 94.25 154 GLY B N 1
ATOM 4224 C CA . GLY B 1 154 ? 14.383 7.078 15.453 1 94.25 154 GLY B CA 1
ATOM 4225 C C . GLY B 1 154 ? 14.461 6.094 14.305 1 94.25 154 GLY B C 1
ATOM 4226 O O . GLY B 1 154 ? 13.883 6.332 13.242 1 94.25 154 GLY B O 1
ATOM 4227 N N . LEU B 1 155 ? 15.203 5.039 14.461 1 92.38 155 LEU B N 1
ATOM 4228 C CA . LEU B 1 155 ? 15.266 3.951 13.492 1 92.38 155 LEU B CA 1
ATOM 4229 C C . LEU B 1 155 ? 14.438 2.758 13.953 1 92.38 155 LEU B C 1
ATOM 4231 O O . LEU B 1 155 ? 14.711 2.18 15.008 1 92.38 155 LEU B O 1
ATOM 4235 N N . SER B 1 156 ? 13.453 2.504 13.133 1 85.31 156 SER B N 1
ATOM 4236 C CA . SER B 1 156 ? 12.539 1.447 13.539 1 85.31 156 SER B CA 1
ATOM 4237 C C . SER B 1 156 ? 13.227 0.09 13.562 1 85.31 156 SER B C 1
ATOM 4239 O O . SER B 1 156 ? 14.039 -0.215 12.688 1 85.31 156 SER B O 1
ATOM 4241 N N . THR B 1 157 ? 12.953 -0.658 14.586 1 83.12 157 THR B N 1
ATOM 4242 C CA . THR B 1 157 ? 13.383 -2.049 14.672 1 83.12 157 THR B CA 1
ATOM 4243 C C . THR B 1 157 ? 12.18 -2.988 14.688 1 83.12 157 THR B C 1
ATOM 4245 O O . THR B 1 157 ? 12.312 -4.172 14.375 1 83.12 157 THR B O 1
ATOM 4248 N N . ASN B 1 158 ? 11.023 -2.355 15.094 1 75.12 158 ASN B N 1
ATOM 4249 C CA . ASN B 1 158 ? 9.758 -3.076 15.109 1 75.12 158 ASN B CA 1
ATOM 4250 C C . ASN B 1 158 ? 8.578 -2.15 14.812 1 75.12 158 ASN B C 1
ATOM 4252 O O . ASN B 1 158 ? 8.531 -1.026 15.312 1 75.12 158 ASN B O 1
ATOM 4256 N N . GLU B 1 159 ? 7.859 -2.488 13.898 1 68 159 GLU B N 1
ATOM 4257 C CA . GLU B 1 159 ? 6.637 -1.74 13.609 1 68 159 GLU B CA 1
ATOM 4258 C C . GLU B 1 159 ? 5.395 -2.576 13.906 1 68 159 GLU B C 1
ATOM 4260 O O . GLU B 1 159 ? 5.402 -3.793 13.703 1 68 159 GLU B O 1
ATOM 4265 N N . PRO B 1 160 ? 4.539 -1.747 14.539 1 58.5 160 PRO B N 1
ATOM 4266 C CA . PRO B 1 160 ? 3.322 -2.512 14.828 1 58.5 160 PRO B CA 1
ATOM 4267 C C . PRO B 1 160 ? 2.619 -3.002 13.57 1 58.5 160 PRO B C 1
ATOM 4269 O O . PRO B 1 160 ? 2.605 -2.303 12.555 1 58.5 160 PRO B O 1
ATOM 4272 N N . GLY B 1 161 ? 2.01 -4.168 13.766 1 51.47 161 GLY B N 1
ATOM 4273 C CA . GLY B 1 161 ? 1.152 -4.719 12.727 1 51.47 161 GLY B CA 1
ATOM 4274 C C . GLY B 1 161 ? 1.864 -5.719 11.836 1 51.47 161 GLY B C 1
ATOM 4275 O O . GLY B 1 161 ? 3.096 -5.754 11.797 1 51.47 161 GLY B O 1
ATOM 4276 N N . ASN B 1 162 ? 1.493 -6.762 11.867 1 44.69 162 ASN B N 1
ATOM 4277 C CA . ASN B 1 162 ? 1.952 -7.754 10.898 1 44.69 162 ASN B CA 1
ATOM 4278 C C . ASN B 1 162 ? 1.694 -7.297 9.461 1 44.69 162 ASN B C 1
ATOM 4280 O O . ASN B 1 162 ? 1.691 -8.109 8.539 1 44.69 162 ASN B O 1
ATOM 4284 N N . ASN B 1 163 ? 1.352 -5.992 9.469 1 42.53 163 ASN B N 1
ATOM 4285 C CA . ASN B 1 163 ? 0.623 -5.578 8.273 1 42.53 163 ASN B CA 1
ATOM 4286 C C . ASN B 1 163 ? 1.57 -5.121 7.164 1 42.53 163 ASN B C 1
ATOM 4288 O O . ASN B 1 163 ? 2.531 -4.398 7.426 1 42.53 163 ASN B O 1
ATOM 4292 N N . PHE B 1 164 ? 1.729 -6.004 6.285 1 41.53 164 PHE B N 1
ATOM 4293 C CA . PHE B 1 164 ? 2.42 -5.727 5.031 1 41.53 164 PHE B CA 1
ATOM 4294 C C . PHE B 1 164 ? 1.872 -4.465 4.375 1 41.53 164 PHE B C 1
ATOM 4296 O O . PHE B 1 164 ? 2.24 -4.137 3.246 1 41.53 164 PHE B O 1
ATOM 4303 N N . ALA B 1 165 ? 0.701 -3.898 4.906 1 45.75 165 ALA B N 1
ATOM 4304 C CA . ALA B 1 165 ? 0.255 -2.801 4.051 1 45.75 165 ALA B CA 1
ATOM 4305 C C . ALA B 1 165 ? 1.312 -1.704 3.969 1 45.75 165 ALA B C 1
ATOM 4307 O O . ALA B 1 165 ? 1.89 -1.313 4.984 1 45.75 165 ALA B O 1
ATOM 4308 N N . ARG B 1 166 ? 1.905 -1.734 2.842 1 50.84 166 ARG B N 1
ATOM 4309 C CA . ARG B 1 166 ? 2.869 -0.671 2.574 1 50.84 166 ARG B CA 1
ATOM 4310 C C . ARG B 1 166 ? 2.322 0.684 3.01 1 50.84 166 ARG B C 1
ATOM 4312 O O . ARG B 1 166 ? 1.322 1.159 2.469 1 50.84 166 ARG B O 1
ATOM 4319 N N . PRO B 1 167 ? 2.74 0.979 4.34 1 56.53 167 PRO B N 1
ATOM 4320 C CA . PRO B 1 167 ? 2.371 2.377 4.562 1 56.53 167 PRO B CA 1
ATOM 4321 C C . PRO B 1 167 ? 2.797 3.291 3.416 1 56.53 167 PRO B C 1
ATOM 4323 O O . PRO B 1 167 ? 3.758 2.988 2.705 1 56.53 167 PRO B O 1
ATOM 4326 N N . LEU B 1 168 ? 1.913 4.254 3.102 1 59.59 168 LEU B N 1
ATOM 4327 C CA . LEU B 1 168 ? 2.188 5.223 2.047 1 59.59 168 LEU B CA 1
ATOM 4328 C C . LEU B 1 168 ? 3.457 6.012 2.348 1 59.59 168 LEU B C 1
ATOM 4330 O O . LEU B 1 168 ? 4.051 6.605 1.447 1 59.59 168 LEU B O 1
ATOM 4334 N N . HIS B 1 169 ? 3.938 5.879 3.646 1 69.25 169 HIS B N 1
ATOM 4335 C CA . HIS B 1 169 ? 5.105 6.695 3.969 1 69.25 169 HIS B CA 1
ATOM 4336 C C . HIS B 1 169 ? 6.207 5.852 4.602 1 69.25 169 HIS B C 1
ATOM 4338 O O . HIS B 1 169 ? 5.953 4.738 5.066 1 69.25 169 HIS B O 1
ATOM 4344 N N . ASP B 1 170 ? 7.43 6.363 4.598 1 76.88 170 ASP B N 1
ATOM 4345 C CA . ASP B 1 170 ? 8.625 5.699 5.117 1 76.88 170 ASP B CA 1
ATOM 4346 C C . ASP B 1 170 ? 8.93 6.148 6.543 1 76.88 170 ASP B C 1
ATOM 4348 O O . ASP B 1 170 ? 9.922 5.73 7.133 1 76.88 170 ASP B O 1
ATOM 4352 N N . GLY B 1 171 ? 8.117 7.031 7.035 1 81.81 171 GLY B N 1
ATOM 4353 C CA . GLY B 1 171 ? 8.359 7.59 8.352 1 81.81 171 GLY B CA 1
ATOM 4354 C C . GLY B 1 171 ? 7.617 8.883 8.602 1 81.81 171 GLY B C 1
ATOM 4355 O O . GLY B 1 171 ? 6.75 9.273 7.82 1 81.81 171 GLY B O 1
ATOM 4356 N N . ILE B 1 172 ? 7.949 9.438 9.781 1 87.38 172 ILE B N 1
ATOM 4357 C CA . ILE B 1 172 ? 7.328 10.695 10.195 1 87.38 172 ILE B CA 1
ATOM 4358 C C . ILE B 1 172 ? 8.406 11.703 10.57 1 87.38 172 ILE B C 1
ATOM 4360 O O . ILE B 1 172 ? 9.422 11.352 11.172 1 87.38 172 ILE B O 1
ATOM 4364 N N . MET B 1 173 ? 8.18 12.883 10.125 1 93 173 MET B N 1
ATOM 4365 C CA . MET B 1 173 ? 8.992 14 10.594 1 93 173 MET B CA 1
ATOM 4366 C C . MET B 1 173 ? 8.164 14.945 11.469 1 93 173 MET B C 1
ATOM 4368 O O . MET B 1 173 ? 7.48 15.828 10.961 1 93 173 MET B O 1
ATOM 4372 N N . GLY B 1 174 ? 8.359 14.711 12.75 1 92.5 174 GLY B N 1
ATOM 4373 C CA . GLY B 1 174 ? 7.652 15.547 13.703 1 92.5 174 GLY B CA 1
ATOM 4374 C C . GLY B 1 174 ? 8.164 16.984 13.734 1 92.5 174 GLY B C 1
ATOM 4375 O O . GLY B 1 174 ? 9.375 17.219 13.734 1 92.5 174 GLY B O 1
ATOM 4376 N N . MET B 1 175 ? 7.238 17.906 13.773 1 94.06 175 MET B N 1
ATOM 4377 C CA . MET B 1 175 ? 7.594 19.328 13.719 1 94.06 175 MET B CA 1
ATOM 4378 C C . MET B 1 175 ? 6.93 20.094 14.859 1 94.06 175 MET B C 1
ATOM 4380 O O . MET B 1 175 ? 6.703 21.297 14.75 1 94.06 175 MET B O 1
ATOM 4384 N N . GLY B 1 176 ? 6.582 19.375 15.898 1 92.44 176 GLY B N 1
ATOM 4385 C CA . GLY B 1 176 ? 6.082 20.016 17.094 1 92.44 176 GLY B CA 1
ATOM 4386 C C . GLY B 1 176 ? 7.184 20.516 18.016 1 92.44 176 GLY B C 1
ATOM 4387 O O . GLY B 1 176 ? 8.367 20.469 17.656 1 92.44 176 GLY B O 1
ATOM 4388 N N . PHE B 1 177 ? 6.754 21.047 19.156 1 91.38 177 PHE B N 1
ATOM 4389 C CA . PHE B 1 177 ? 7.707 21.531 20.141 1 91.38 177 PHE B CA 1
ATOM 4390 C C . PHE B 1 177 ? 8.375 20.375 20.875 1 91.38 177 PHE B C 1
ATOM 4392 O O . PHE B 1 177 ? 7.73 19.359 21.172 1 91.38 177 PHE B O 1
ATOM 4399 N N . LYS B 1 178 ? 9.562 20.562 21.125 1 90.25 178 LYS B N 1
ATOM 4400 C CA . LYS B 1 178 ? 10.312 19.547 21.859 1 90.25 178 LYS B CA 1
ATOM 4401 C C . LYS B 1 178 ? 9.656 19.25 23.203 1 90.25 178 LYS B C 1
ATOM 4403 O O . LYS B 1 178 ? 9.273 20.172 23.938 1 90.25 178 LYS B O 1
ATOM 4408 N N . GLN B 1 179 ? 9.531 18 23.469 1 84.44 179 GLN B N 1
ATOM 4409 C CA . GLN B 1 179 ? 9.062 17.562 24.781 1 84.44 179 GLN B CA 1
ATOM 4410 C C . GLN B 1 179 ? 10.227 17.375 25.75 1 84.44 179 GLN B C 1
ATOM 4412 O O . GLN B 1 179 ? 11.328 17.031 25.344 1 84.44 179 GLN B O 1
ATOM 4417 N N . PRO B 1 180 ? 9.906 17.641 27.031 1 82.38 180 PRO B N 1
ATOM 4418 C CA . PRO B 1 180 ? 10.961 17.391 28.016 1 82.38 180 PRO B CA 1
ATOM 4419 C C . PRO B 1 180 ? 11.484 15.953 27.953 1 82.38 180 PRO B C 1
ATOM 4421 O O . PRO B 1 180 ? 10.703 15 28 1 82.38 180 PRO B O 1
ATOM 4424 N N . GLY B 1 181 ? 12.703 15.812 27.766 1 80.25 181 GLY B N 1
ATOM 4425 C CA . GLY B 1 181 ? 13.328 14.508 27.734 1 80.25 181 GLY B CA 1
ATOM 4426 C C . GLY B 1 181 ? 13.172 13.797 26.406 1 80.25 181 GLY B C 1
ATOM 4427 O O . GLY B 1 181 ? 13.656 12.68 26.234 1 80.25 181 GLY B O 1
ATOM 4428 N N . GLY B 1 182 ? 12.516 14.469 25.516 1 85.81 182 GLY B N 1
ATOM 4429 C CA . GLY B 1 182 ? 12.281 13.828 24.234 1 85.81 182 GLY B CA 1
ATOM 4430 C C . GLY B 1 182 ? 13.352 14.133 23.203 1 85.81 182 GLY B C 1
ATOM 4431 O O . GLY B 1 182 ? 14.305 14.859 23.484 1 85.81 182 GLY B O 1
ATOM 4432 N N . MET B 1 183 ? 13.227 13.531 22.047 1 89.62 183 MET B N 1
ATOM 4433 C CA . MET B 1 183 ? 14.125 13.797 20.938 1 89.62 183 MET B CA 1
ATOM 4434 C C . MET B 1 183 ? 14.016 15.242 20.469 1 89.62 183 MET B C 1
ATOM 4436 O O . MET B 1 183 ? 12.953 15.859 20.609 1 89.62 183 MET B O 1
ATOM 4440 N N . THR B 1 184 ? 15.047 15.742 20.016 1 94.5 184 THR B N 1
ATOM 4441 C CA . THR B 1 184 ? 15.023 17.094 19.469 1 94.5 184 THR B CA 1
ATOM 4442 C C . THR B 1 184 ? 14.336 17.109 18.109 1 94.5 184 THR B C 1
ATOM 4444 O O . THR B 1 184 ? 14.789 16.453 17.172 1 94.5 184 THR B O 1
ATOM 4447 N N . PRO B 1 185 ? 13.266 17.859 17.984 1 95.06 185 PRO B N 1
ATOM 4448 C CA . PRO B 1 185 ? 12.641 17.969 16.656 1 95.06 185 PRO B CA 1
ATOM 4449 C C . PRO B 1 185 ? 13.57 18.578 15.617 1 95.06 185 PRO B C 1
ATOM 4451 O O . PRO B 1 185 ? 14.438 19.391 15.961 1 95.06 185 PRO B O 1
ATOM 4454 N N . ILE B 1 186 ? 13.414 18.281 14.438 1 96.75 186 ILE B N 1
ATOM 4455 C CA . ILE B 1 186 ? 14.352 18.656 13.383 1 96.75 186 ILE B CA 1
ATOM 4456 C C . ILE B 1 186 ? 14.352 20.172 13.219 1 96.75 186 ILE B C 1
ATOM 4458 O O . ILE B 1 186 ? 15.391 20.766 12.922 1 96.75 186 ILE B O 1
ATOM 4462 N N . VAL B 1 187 ? 13.211 20.844 13.414 1 96.5 187 VAL B N 1
ATOM 4463 C CA . VAL B 1 187 ? 13.156 22.297 13.273 1 96.5 187 VAL B CA 1
ATOM 4464 C C . VAL B 1 187 ? 14.031 22.953 14.344 1 96.5 187 VAL B C 1
ATOM 4466 O O . VAL B 1 187 ? 14.68 23.969 14.078 1 96.5 187 VAL B O 1
ATOM 4469 N N . ASP B 1 188 ? 14 22.359 15.562 1 96.69 188 ASP B N 1
ATOM 4470 C CA . ASP B 1 188 ? 14.891 22.859 16.609 1 96.69 188 ASP B CA 1
ATOM 4471 C C . ASP B 1 188 ? 16.344 22.781 16.172 1 96.69 188 ASP B C 1
ATOM 4473 O O . ASP B 1 188 ? 17.125 23.719 16.391 1 96.69 188 ASP B O 1
ATOM 4477 N N . THR B 1 189 ? 16.703 21.688 15.602 1 97.31 189 THR B N 1
ATOM 4478 C CA . THR B 1 189 ? 18.078 21.516 15.125 1 97.31 189 THR B CA 1
ATOM 4479 C C . THR B 1 189 ? 18.391 22.531 14.023 1 97.31 189 THR B C 1
ATOM 4481 O O . THR B 1 189 ? 19.469 23.125 14.008 1 97.31 189 THR B O 1
ATOM 4484 N N . MET B 1 190 ? 17.5 22.766 13.133 1 96.56 190 MET B N 1
ATOM 4485 C CA . MET B 1 190 ? 17.672 23.75 12.078 1 96.56 190 MET B CA 1
ATOM 4486 C C . MET B 1 190 ? 17.953 25.141 12.672 1 96.56 190 MET B C 1
ATOM 4488 O O . MET B 1 190 ? 18.812 25.859 12.188 1 96.56 190 MET B O 1
ATOM 4492 N N . ILE B 1 191 ? 17.172 25.469 13.648 1 96.5 191 ILE B N 1
ATOM 4493 C CA . ILE B 1 191 ? 17.312 26.766 14.297 1 96.5 191 ILE B CA 1
ATOM 4494 C C . ILE B 1 191 ? 18.656 26.844 15.008 1 96.5 191 ILE B C 1
ATOM 4496 O O . ILE B 1 191 ? 19.391 27.828 14.875 1 96.5 191 ILE B O 1
ATOM 4500 N N . GLN B 1 192 ? 19 25.797 15.742 1 96.62 192 GLN B N 1
ATOM 4501 C CA . GLN B 1 192 ? 20.25 25.75 16.484 1 96.62 192 GLN B CA 1
ATOM 4502 C C . GLN B 1 192 ? 21.453 25.875 15.547 1 96.62 192 GLN B C 1
ATOM 4504 O O . GLN B 1 192 ? 22.453 26.5 15.898 1 96.62 192 GLN B O 1
ATOM 4509 N N . GLU B 1 193 ? 21.328 25.297 14.352 1 96.81 193 GLU B N 1
ATOM 4510 C CA . GLU B 1 193 ? 22.422 25.312 13.391 1 96.81 193 GLU B CA 1
ATOM 4511 C C . GLU B 1 193 ? 22.359 26.562 12.508 1 96.81 193 GLU B C 1
ATOM 4513 O O . GLU B 1 193 ? 23.109 26.688 11.547 1 96.81 193 GLU B O 1
ATOM 4518 N N . ASN B 1 194 ? 21.438 27.484 12.781 1 96.19 194 ASN B N 1
ATOM 4519 C CA . ASN B 1 194 ? 21.266 28.75 12.062 1 96.19 194 ASN B CA 1
ATOM 4520 C C . ASN B 1 194 ? 21.031 28.516 10.57 1 96.19 194 ASN B C 1
ATOM 4522 O O . ASN B 1 194 ? 21.625 29.188 9.734 1 96.19 194 ASN B O 1
ATOM 4526 N N . LEU B 1 195 ? 20.172 27.531 10.312 1 94.38 195 LEU B N 1
ATOM 4527 C CA . LEU B 1 195 ? 19.922 27.188 8.922 1 94.38 195 LEU B CA 1
ATOM 4528 C C . LEU B 1 195 ? 18.703 27.938 8.383 1 94.38 195 LEU B C 1
ATOM 4530 O O . LEU B 1 195 ? 18.469 27.953 7.172 1 94.38 195 LEU B O 1
ATOM 4534 N N . LEU B 1 196 ? 17.969 28.594 9.266 1 95.19 196 LEU B N 1
ATOM 4535 C CA . LEU B 1 196 ? 16.734 29.281 8.883 1 95.19 196 LEU B CA 1
ATOM 4536 C C . LEU B 1 196 ? 16.891 30.797 9.062 1 95.19 196 LEU B C 1
ATOM 4538 O O . LEU B 1 196 ? 17.344 31.25 10.102 1 95.19 196 LEU B O 1
ATOM 4542 N N . GLU B 1 197 ? 16.484 31.547 8.07 1 94.81 197 GLU B N 1
ATOM 4543 C CA . GLU B 1 197 ? 16.484 33 8.219 1 94.81 197 GLU B CA 1
ATOM 4544 C C . GLU B 1 197 ? 15.57 33.438 9.352 1 94.81 197 GLU B C 1
ATOM 4546 O O . GLU B 1 197 ? 15.922 34.312 10.133 1 94.81 197 GLU B O 1
ATOM 4551 N N . GLU B 1 198 ? 14.414 32.875 9.391 1 96.31 198 GLU B N 1
ATOM 4552 C CA . GLU B 1 198 ? 13.453 33.031 10.484 1 96.31 198 GLU B CA 1
ATOM 4553 C C . GLU B 1 198 ? 13.023 31.672 11.031 1 96.31 198 GLU B C 1
ATOM 4555 O O . GLU B 1 198 ? 12.945 30.688 10.289 1 96.31 198 GLU B O 1
ATOM 4560 N N . PRO B 1 199 ? 12.758 31.594 12.289 1 97.06 199 PRO B N 1
ATOM 4561 C CA . PRO B 1 199 ? 12.344 30.312 12.883 1 97.06 199 PRO B CA 1
ATOM 4562 C C . PRO B 1 199 ? 10.891 29.969 12.578 1 97.06 199 PRO B C 1
ATOM 4564 O O . PRO B 1 199 ? 10.102 29.719 13.492 1 97.06 199 PRO B O 1
ATOM 4567 N N . ILE B 1 200 ? 10.547 30.031 11.297 1 97.25 200 ILE B N 1
ATOM 4568 C CA . ILE B 1 200 ? 9.172 29.75 10.883 1 97.25 200 ILE B CA 1
ATOM 4569 C C . ILE B 1 200 ? 9.172 28.719 9.766 1 97.25 200 ILE B C 1
ATOM 4571 O O . ILE B 1 200 ? 10.18 28.531 9.078 1 97.25 200 ILE B O 1
ATOM 4575 N N . PHE B 1 201 ? 8.164 27.984 9.641 1 97.38 201 PHE B N 1
ATOM 4576 C CA . PHE B 1 201 ? 7.852 27.141 8.492 1 97.38 201 PHE B CA 1
ATOM 4577 C C . PHE B 1 201 ? 6.379 27.266 8.117 1 97.38 201 PHE B C 1
ATOM 4579 O O . PHE B 1 201 ? 5.543 27.562 8.969 1 97.38 201 PHE B O 1
ATOM 4586 N N . ALA B 1 202 ? 6.086 27.109 6.871 1 97.88 202 ALA B N 1
ATOM 4587 C CA . ALA B 1 202 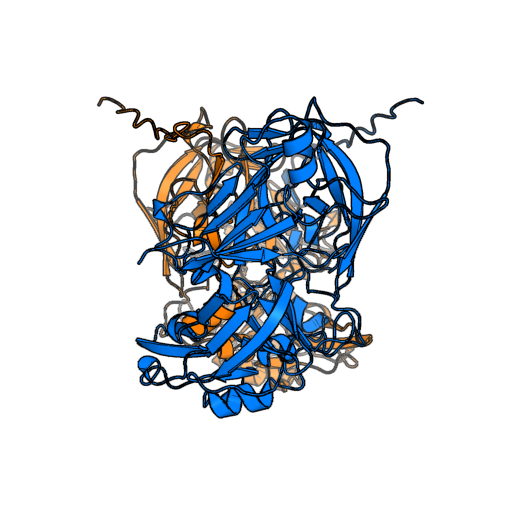? 4.738 27.375 6.379 1 97.88 202 ALA B CA 1
ATOM 4588 C C . ALA B 1 202 ? 4.273 26.297 5.414 1 97.88 202 ALA B C 1
ATOM 4590 O O . ALA B 1 202 ? 5.062 25.797 4.609 1 97.88 202 ALA B O 1
ATOM 4591 N N . PHE B 1 203 ? 3.021 25.938 5.52 1 96.75 203 PHE B N 1
ATOM 4592 C CA . PHE B 1 203 ? 2.422 24.922 4.664 1 96.75 203 PHE B CA 1
ATOM 4593 C C . PHE B 1 203 ? 1.481 25.562 3.646 1 96.75 203 PHE B C 1
ATOM 4595 O O . PHE B 1 203 ? 0.671 26.422 3.996 1 96.75 203 PHE B O 1
ATOM 4602 N N . TYR B 1 204 ? 1.647 25.234 2.445 1 95.12 204 TYR B N 1
ATOM 4603 C CA . TYR B 1 204 ? 0.72 25.453 1.342 1 95.12 204 TYR B CA 1
ATOM 4604 C C . TYR B 1 204 ? 0.248 24.125 0.752 1 95.12 204 TYR B C 1
ATOM 4606 O O . TYR B 1 204 ? 1.03 23.406 0.132 1 95.12 204 TYR B O 1
ATOM 4614 N N . LEU B 1 205 ? -0.99 23.766 0.97 1 93.12 205 LEU B N 1
ATOM 4615 C CA . LEU B 1 205 ? -1.526 22.469 0.525 1 93.12 205 LEU B CA 1
ATOM 4616 C C . LEU B 1 205 ? -2.6 22.672 -0.54 1 93.12 205 LEU B C 1
ATOM 4618 O O . LEU B 1 205 ? -3.471 23.531 -0.396 1 93.12 205 LEU B O 1
ATOM 4622 N N . THR B 1 206 ? -2.496 21.969 -1.566 1 87.81 206 THR B N 1
ATOM 4623 C CA . THR B 1 206 ? -3.496 22 -2.629 1 87.81 206 THR B CA 1
ATOM 4624 C C . THR B 1 206 ? -4.203 20.656 -2.734 1 87.81 206 THR B C 1
ATOM 4626 O O . THR B 1 206 ? -3.758 19.656 -2.15 1 87.81 206 THR B O 1
ATOM 4629 N N . ASN B 1 207 ? -5.316 20.672 -3.422 1 80.94 207 ASN B N 1
ATOM 4630 C CA . ASN B 1 207 ? -6.055 19.438 -3.641 1 80.94 207 ASN B CA 1
ATOM 4631 C C . ASN B 1 207 ? -5.543 18.688 -4.871 1 80.94 207 ASN B C 1
ATOM 4633 O O . ASN B 1 207 ? -6.051 17.609 -5.207 1 80.94 207 ASN B O 1
ATOM 4637 N N . SER B 1 208 ? -4.582 19.234 -5.445 1 66.38 208 SER B N 1
ATOM 4638 C CA . SER B 1 208 ? -4.031 18.594 -6.637 1 66.38 208 SER B CA 1
ATOM 4639 C C . SER B 1 208 ? -3.088 17.453 -6.266 1 66.38 208 SER B C 1
ATOM 4641 O O . SER B 1 208 ? -2.17 17.641 -5.465 1 66.38 208 SER B O 1
ATOM 4643 N N . PRO B 1 209 ? -3.389 16.375 -6.844 1 60.47 209 PRO B N 1
ATOM 4644 C CA . PRO B 1 209 ? -2.496 15.258 -6.527 1 60.47 209 PRO B CA 1
ATOM 4645 C C . PRO B 1 209 ? -1.095 15.438 -7.105 1 60.47 209 PRO B C 1
ATOM 4647 O O . PRO B 1 209 ? -0.945 15.914 -8.234 1 60.47 209 PRO B O 1
ATOM 4650 N N . GLY B 1 210 ? -0.163 15.227 -6.359 1 55.47 210 GLY B N 1
ATOM 4651 C CA . GLY B 1 210 ? 1.21 15.062 -6.809 1 55.47 210 GLY B CA 1
ATOM 4652 C C . GLY B 1 210 ? 1.938 16.391 -6.992 1 55.47 210 GLY B C 1
ATOM 4653 O O . GLY B 1 210 ? 3.154 16.406 -7.195 1 55.47 210 GLY B O 1
ATOM 4654 N N . HIS B 1 211 ? 1.148 17.531 -6.969 1 59.5 211 HIS B N 1
ATOM 4655 C CA . HIS B 1 211 ? 1.89 18.766 -7.199 1 59.5 211 HIS B CA 1
ATOM 4656 C C . HIS B 1 211 ? 1.216 19.953 -6.52 1 59.5 211 HIS B C 1
ATOM 4658 O O . HIS B 1 211 ? 0.079 19.828 -6.055 1 59.5 211 HIS B O 1
ATOM 4664 N N . GLY B 1 212 ? 2.105 20.906 -6.242 1 76.81 212 GLY B N 1
ATOM 4665 C CA . GLY B 1 212 ? 1.581 22.219 -5.863 1 76.81 212 GLY B CA 1
ATOM 4666 C C . GLY B 1 212 ? 1.647 22.469 -4.371 1 76.81 212 GLY B C 1
ATOM 4667 O O . GLY B 1 212 ? 1.559 23.6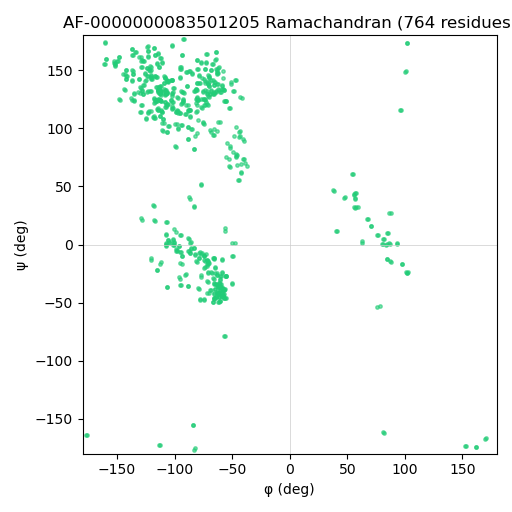25 -3.928 1 76.81 212 GLY B O 1
ATOM 4668 N N . SER B 1 213 ? 1.679 21.422 -3.586 1 88.31 213 SER B N 1
ATOM 4669 C CA . SER B 1 213 ? 1.798 21.594 -2.143 1 88.31 213 SER B CA 1
ATOM 4670 C C . SER B 1 213 ? 3.258 21.688 -1.716 1 88.31 213 SER B C 1
ATOM 4672 O O . SER B 1 213 ? 4.137 21.109 -2.363 1 88.31 213 SER B O 1
ATOM 4674 N N . GLU B 1 214 ? 3.48 22.406 -0.696 1 90.62 214 GLU B N 1
ATOM 4675 C CA . GLU B 1 214 ? 4.855 22.531 -0.223 1 90.62 214 GLU B CA 1
ATOM 4676 C C . GLU B 1 214 ? 4.898 23 1.229 1 90.62 214 GLU B C 1
ATOM 4678 O O . GLU B 1 214 ? 3.916 23.531 1.744 1 90.62 214 GLU B O 1
ATOM 4683 N N . VAL B 1 215 ? 5.957 22.672 1.878 1 94.94 215 VAL B N 1
ATOM 4684 C CA . VAL B 1 215 ? 6.352 23.312 3.121 1 94.94 215 VAL B CA 1
ATOM 4685 C C . VAL B 1 215 ? 7.574 24.203 2.877 1 94.94 215 VAL B C 1
ATOM 4687 O O . VAL B 1 215 ? 8.484 23.828 2.137 1 94.94 215 VAL B O 1
ATOM 4690 N N . VAL B 1 216 ? 7.527 25.406 3.357 1 94.31 216 VAL B N 1
ATOM 4691 C CA . VAL B 1 216 ? 8.617 26.375 3.232 1 94.31 216 VAL B CA 1
ATOM 4692 C C . VAL B 1 216 ? 9.234 26.641 4.605 1 94.31 216 VAL B C 1
ATOM 4694 O O . VAL B 1 216 ? 8.523 26.875 5.578 1 94.31 216 VAL B O 1
ATOM 4697 N N . PHE B 1 217 ? 10.523 26.531 4.668 1 94.81 217 PHE B N 1
ATOM 4698 C CA . PHE B 1 217 ? 11.25 26.812 5.902 1 94.81 217 PHE B CA 1
ATOM 4699 C C . PHE B 1 217 ? 11.977 28.141 5.801 1 94.81 217 PHE B C 1
ATOM 4701 O O . PHE B 1 217 ? 12.539 28.469 4.75 1 94.81 217 PHE B O 1
ATOM 4708 N N . GLY B 1 218 ? 11.984 28.906 6.852 1 95.69 218 GLY B N 1
ATOM 4709 C CA . GLY B 1 218 ? 12.789 30.109 6.938 1 95.69 218 GLY B CA 1
ATOM 4710 C C . GLY B 1 218 ? 12.031 31.359 6.516 1 95.69 218 GLY B C 1
ATOM 4711 O O . GLY B 1 218 ? 12.602 32.438 6.465 1 95.69 218 GLY B O 1
ATOM 4712 N N . GLY B 1 219 ? 10.789 31.156 6.164 1 95.56 219 GLY B N 1
ATOM 4713 C CA . GLY B 1 219 ? 9.969 32.281 5.742 1 95.56 219 GLY B CA 1
ATOM 4714 C C . GLY B 1 219 ? 8.641 31.875 5.145 1 95.56 219 GLY B C 1
ATOM 4715 O O . GLY B 1 219 ? 8.148 30.781 5.418 1 95.56 219 GLY B O 1
ATOM 4716 N N . VAL B 1 220 ? 8.031 32.875 4.516 1 96.25 220 VAL B N 1
ATOM 4717 C CA . VAL B 1 220 ? 6.75 32.625 3.859 1 96.25 220 VAL B CA 1
ATOM 4718 C C . VAL B 1 220 ? 6.863 32.969 2.375 1 96.25 220 VAL B C 1
ATOM 4720 O O . VAL B 1 220 ? 7.719 33.75 1.972 1 96.25 220 VAL B O 1
ATOM 4723 N N . ASP B 1 221 ? 6.145 32.312 1.556 1 93.69 221 ASP B N 1
ATOM 4724 C CA . ASP B 1 221 ? 6.008 32.625 0.138 1 93.69 221 ASP B CA 1
ATOM 4725 C C . ASP B 1 221 ? 4.73 33.438 -0.125 1 93.69 221 ASP B C 1
ATOM 4727 O O . ASP B 1 221 ? 3.639 32.875 -0.179 1 93.69 221 ASP B O 1
ATOM 4731 N N . PRO B 1 222 ? 4.836 34.688 -0.344 1 94.62 222 PRO B N 1
ATOM 4732 C CA . PRO B 1 222 ? 3.645 35.531 -0.465 1 94.62 222 PRO B CA 1
ATOM 4733 C C . PRO B 1 222 ? 2.812 35.219 -1.702 1 94.62 222 PRO B C 1
ATOM 4735 O O . PRO B 1 222 ? 1.671 35.656 -1.821 1 94.62 222 PRO B O 1
ATOM 4738 N N . THR B 1 223 ? 3.312 34.438 -2.654 1 92.69 223 THR B N 1
ATOM 4739 C CA . THR B 1 223 ? 2.549 34.094 -3.848 1 92.69 223 THR B CA 1
ATOM 4740 C C . THR B 1 223 ? 1.468 33.062 -3.521 1 92.69 223 THR B C 1
ATOM 4742 O O . THR B 1 223 ? 0.563 32.844 -4.324 1 92.69 223 THR B O 1
ATOM 4745 N N . HIS B 1 224 ? 1.539 32.531 -2.316 1 94.38 224 HIS B N 1
ATOM 4746 C CA . HIS B 1 224 ? 0.636 31.422 -1.985 1 94.38 224 HIS B CA 1
ATOM 4747 C C . HIS B 1 224 ? -0.545 31.906 -1.154 1 94.38 224 HIS B C 1
ATOM 4749 O O . HIS B 1 224 ? -1.436 31.125 -0.812 1 94.38 224 HIS B O 1
ATOM 4755 N N . TYR B 1 225 ? -0.574 33.188 -0.86 1 96.44 225 TYR B N 1
ATOM 4756 C CA . TYR B 1 225 ? -1.695 33.688 -0.06 1 96.44 225 TYR B CA 1
ATOM 4757 C C . TYR B 1 225 ? -2.049 35.125 -0.423 1 96.44 225 TYR B C 1
ATOM 4759 O O . TYR B 1 225 ? -1.3 35.781 -1.141 1 96.44 225 TYR B O 1
ATOM 4767 N N . THR B 1 226 ? -3.223 35.469 -0.053 1 96.88 226 THR B N 1
ATOM 4768 C CA . THR B 1 226 ? -3.723 36.812 -0.237 1 96.88 226 THR B CA 1
ATOM 4769 C C . THR B 1 226 ? -4.02 37.469 1.109 1 96.88 226 THR B C 1
ATOM 4771 O O . THR B 1 226 ? -4.344 36.781 2.08 1 96.88 226 THR B O 1
ATOM 4774 N N . GLY B 1 227 ? -3.76 38.812 1.153 1 94.94 227 GLY B N 1
ATOM 4775 C CA . GLY B 1 227 ? -4.043 39.531 2.377 1 94.94 227 GLY B CA 1
ATOM 4776 C C . GLY B 1 227 ? -2.963 39.406 3.43 1 94.94 227 GLY B C 1
ATOM 4777 O O . GLY B 1 227 ? -1.813 39.094 3.107 1 94.94 227 GLY B O 1
ATOM 4778 N N . GLU B 1 228 ? -3.309 39.719 4.637 1 96.25 228 GLU B N 1
ATOM 4779 C CA . GLU B 1 228 ? -2.35 39.656 5.738 1 96.25 228 GLU B CA 1
ATOM 4780 C C . GLU B 1 228 ? -2.418 38.344 6.48 1 96.25 228 GLU B C 1
ATOM 4782 O O . GLU B 1 228 ? -3.461 37.688 6.492 1 96.25 228 GLU B O 1
ATOM 4787 N N . ILE B 1 229 ? -1.326 38 7.047 1 97.94 229 ILE B N 1
ATOM 4788 C CA . ILE B 1 229 ? -1.288 36.844 7.922 1 97.94 229 ILE B CA 1
ATOM 4789 C C . ILE B 1 229 ? -1.819 37.219 9.305 1 97.94 229 ILE B C 1
ATOM 4791 O O . ILE B 1 229 ? -1.322 38.156 9.93 1 97.94 229 ILE B O 1
ATOM 4795 N N . HIS B 1 230 ? -2.85 36.562 9.719 1 98.19 230 HIS B N 1
ATOM 4796 C CA . HIS B 1 230 ? -3.395 36.719 11.062 1 98.19 230 HIS B CA 1
ATOM 4797 C C . HIS B 1 230 ? -2.727 35.781 12.055 1 98.19 230 HIS B C 1
ATOM 4799 O O . HIS B 1 230 ? -2.82 34.562 11.914 1 98.19 230 HIS B O 1
ATOM 4805 N N . TRP B 1 231 ? -2.143 36.344 13.008 1 98.06 231 TRP B N 1
ATOM 4806 C CA . TRP B 1 231 ? -1.365 35.562 13.969 1 98.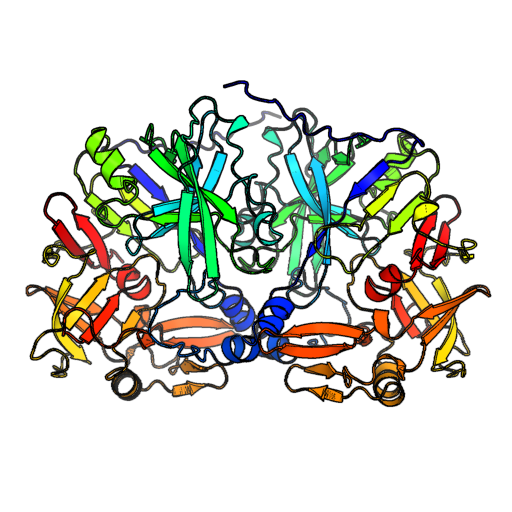06 231 TRP B CA 1
ATOM 4807 C C . TRP B 1 231 ? -2.205 35.188 15.188 1 98.06 231 TRP B C 1
ATOM 4809 O O . TRP B 1 231 ? -2.896 36.062 15.742 1 98.06 231 TRP B O 1
ATOM 4819 N N . VAL B 1 232 ? -2.17 34 15.555 1 97.75 232 VAL B N 1
ATOM 4820 C CA . VAL B 1 232 ? -2.842 33.469 16.734 1 97.75 232 VAL B CA 1
ATOM 4821 C C . VAL B 1 232 ? -1.809 32.906 17.719 1 97.75 232 VAL B C 1
ATOM 4823 O O . VAL B 1 232 ? -1.061 31.984 17.375 1 97.75 232 VAL B O 1
ATOM 4826 N N . PRO B 1 233 ? -1.797 33.406 18.906 1 96.5 233 PRO B N 1
ATOM 4827 C CA . PRO B 1 233 ? -0.819 32.875 19.875 1 96.5 233 PRO B CA 1
ATOM 4828 C C . PRO B 1 233 ? -1.088 31.422 20.266 1 96.5 233 PRO B C 1
ATOM 4830 O O . PRO B 1 233 ? -2.246 31.016 20.406 1 96.5 233 PRO B O 1
ATOM 4833 N N . VAL B 1 234 ? -0.022 30.656 20.422 1 95.75 234 VAL B N 1
ATOM 4834 C CA . VAL B 1 234 ? -0.079 29.297 20.938 1 95.75 234 VAL B CA 1
ATOM 4835 C C . VAL B 1 234 ? -0.165 29.312 22.453 1 95.75 234 VAL B C 1
ATOM 4837 O O . VAL B 1 234 ? 0.515 30.109 23.109 1 95.75 234 VAL B O 1
ATOM 4840 N N . ALA B 1 235 ? -1.008 28.422 22.953 1 91.62 235 ALA B N 1
ATOM 4841 C CA . ALA B 1 235 ? -1.118 28.328 24.406 1 91.62 235 ALA B CA 1
ATOM 4842 C C . ALA B 1 235 ? 0.209 27.906 25.031 1 91.62 235 ALA B C 1
ATOM 4844 O O . ALA B 1 235 ? 0.891 27.016 24.516 1 91.62 235 ALA B O 1
ATOM 4845 N N . PRO B 1 236 ? 0.526 28.547 26.109 1 84.69 236 PRO B N 1
ATOM 4846 C CA . PRO B 1 236 ? 1.812 28.25 26.734 1 84.69 236 PRO B CA 1
ATOM 4847 C C . PRO B 1 236 ? 1.946 26.766 27.125 1 84.69 236 PRO B C 1
ATOM 4849 O O . PRO B 1 236 ? 1.004 26.188 27.656 1 84.69 236 PRO B O 1
ATOM 4852 N N . GLY B 1 237 ? 3.08 26.234 26.781 1 80.75 237 GLY B N 1
ATOM 4853 C CA . GLY B 1 237 ? 3.402 24.875 27.172 1 80.75 237 GLY B CA 1
ATOM 4854 C C . GLY B 1 237 ? 2.68 23.828 26.344 1 80.75 237 GLY B C 1
ATOM 4855 O O . GLY B 1 237 ? 2.758 22.641 26.641 1 80.75 237 GLY B O 1
ATOM 4856 N N . SER B 1 238 ? 2.043 24.281 25.359 1 84.38 238 SER B N 1
ATOM 4857 C CA . SER B 1 238 ? 1.253 23.344 24.562 1 84.38 238 SER B CA 1
ATOM 4858 C C . SER B 1 238 ? 1.976 22.984 23.266 1 84.38 238 SER B C 1
ATOM 4860 O O . SER B 1 238 ? 3.068 23.484 23 1 84.38 238 SER B O 1
ATOM 4862 N N . HIS B 1 239 ? 1.367 21.984 22.609 1 86 239 HIS B N 1
ATOM 4863 C CA . HIS B 1 239 ? 1.836 21.578 21.297 1 86 239 HIS B CA 1
ATOM 4864 C C . HIS B 1 239 ? 0.982 22.203 20.188 1 86 239 HIS B C 1
ATOM 4866 O O . HIS B 1 239 ? 0.044 21.562 19.703 1 86 239 HIS B O 1
ATOM 4872 N N . TRP B 1 240 ? 1.331 23.453 19.828 1 93.38 240 TRP B N 1
ATOM 4873 C CA . TRP B 1 240 ? 0.668 24.234 18.797 1 93.38 240 TRP B CA 1
ATOM 4874 C C . TRP B 1 240 ? -0.822 24.375 19.094 1 93.38 240 TRP B C 1
ATOM 4876 O O . TRP B 1 240 ? -1.644 24.375 18.172 1 93.38 240 TRP B O 1
ATOM 4886 N N . GLN B 1 241 ? -1.169 24.406 20.281 1 94.31 241 GLN B N 1
ATOM 4887 C CA . GLN B 1 241 ? -2.568 24.562 20.656 1 94.31 241 GLN B CA 1
ATOM 4888 C C . GLN B 1 241 ? -2.996 26.031 20.609 1 94.31 241 GLN B C 1
ATOM 4890 O O . GLN B 1 241 ? -2.281 26.906 21.094 1 94.31 241 GLN B O 1
ATOM 4895 N N . LEU B 1 242 ? -4.133 26.234 20.016 1 96.25 242 LEU B N 1
ATOM 4896 C CA . LEU B 1 242 ? -4.719 27.562 19.875 1 96.25 242 LEU B CA 1
ATOM 4897 C C . LEU B 1 242 ? -6.02 27.672 20.656 1 96.25 242 LEU B C 1
ATOM 4899 O O . LEU B 1 242 ? -6.641 26.656 20.969 1 96.25 242 LEU B O 1
ATOM 4903 N N . VAL B 1 243 ? -6.266 28.891 20.953 1 91 243 VAL B N 1
ATOM 4904 C CA . VAL B 1 243 ? -7.551 29.156 21.594 1 91 243 VAL B CA 1
ATOM 4905 C C . VAL B 1 243 ? -8.531 29.734 20.578 1 91 243 VAL B C 1
ATOM 4907 O O . VAL B 1 243 ? -8.211 30.688 19.875 1 91 243 VAL B O 1
ATOM 4910 N N . MET B 1 244 ? -9.641 29.141 20.5 1 94.69 244 MET B N 1
ATOM 4911 C CA . MET B 1 244 ? -10.742 29.594 19.656 1 94.69 244 MET B CA 1
ATOM 4912 C C . MET B 1 244 ? -11.797 30.328 20.484 1 94.69 244 MET B C 1
ATOM 4914 O O . MET B 1 244 ? -12.305 29.781 21.469 1 94.69 244 MET B O 1
ATOM 4918 N N . GLU B 1 245 ? -12.164 31.453 20 1 96.06 245 GLU B N 1
ATOM 4919 C CA . GLU B 1 245 ? -13.102 32.312 20.719 1 96.06 245 GLU B CA 1
ATOM 4920 C C . GLU B 1 245 ? -14.547 31.984 20.375 1 96.06 245 GLU B C 1
ATOM 4922 O O . GLU B 1 245 ? -15.438 32.094 21.203 1 96.06 245 GLU B O 1
ATOM 4927 N N . SER B 1 246 ? -14.68 31.656 19.188 1 96.88 246 SER B N 1
ATOM 4928 C CA . SER B 1 246 ? -16.031 31.406 18.703 1 96.88 246 SER B CA 1
ATOM 4929 C C . SER B 1 246 ? -16.031 30.547 17.438 1 96.88 246 SER B C 1
ATOM 4931 O O . SER B 1 246 ? -14.977 30.391 16.797 1 96.88 246 SER B O 1
ATOM 4933 N N . PHE B 1 247 ? -17.156 29.953 17.203 1 98.19 247 PHE B N 1
ATOM 4934 C CA . PHE B 1 247 ? -17.406 29.172 15.992 1 98.19 247 PHE B CA 1
ATOM 4935 C C . PHE B 1 247 ? -18.781 29.516 15.406 1 98.19 247 PHE B C 1
ATOM 4937 O O . PHE B 1 247 ? -19.766 29.562 16.125 1 98.19 247 PHE B O 1
ATOM 4944 N N . GLU B 1 248 ? -18.781 29.797 14.102 1 98.31 248 GLU B N 1
ATOM 4945 C CA . GLU B 1 248 ? -20.031 30.156 13.445 1 98.31 248 GLU B CA 1
ATOM 4946 C C . GLU B 1 248 ? -20.359 29.188 12.32 1 98.31 248 GLU B C 1
ATOM 4948 O O . GLU B 1 248 ? -19.453 28.656 11.664 1 98.31 248 GLU B O 1
ATOM 4953 N N . ILE B 1 249 ? -21.594 28.938 12.141 1 98.31 249 ILE B N 1
ATOM 4954 C CA . ILE B 1 249 ? -22.141 28.25 10.984 1 98.31 249 ILE B CA 1
ATOM 4955 C C . ILE B 1 249 ? -23.031 29.203 10.188 1 98.31 249 ILE B C 1
ATOM 4957 O O . ILE B 1 249 ? -24.016 29.734 10.719 1 98.31 249 ILE B O 1
ATOM 4961 N N . ASP B 1 250 ? -22.641 29.453 8.984 1 97.38 250 ASP B N 1
ATOM 4962 C CA . ASP B 1 250 ? -23.344 30.391 8.117 1 97.38 250 ASP B CA 1
ATOM 4963 C C . ASP B 1 250 ? -23.469 31.766 8.781 1 97.38 250 ASP B C 1
ATOM 4965 O O . ASP B 1 250 ? -24.547 32.344 8.844 1 97.38 250 ASP B O 1
ATOM 4969 N N . HIS B 1 251 ? -22.438 32.188 9.367 1 95.62 251 HIS B N 1
ATOM 4970 C CA . HIS B 1 251 ? -22.266 33.5 9.938 1 95.62 251 HIS B CA 1
ATOM 4971 C C . HIS B 1 251 ? -23.125 33.688 11.188 1 95.62 251 HIS B C 1
ATOM 4973 O O . HIS B 1 251 ? -23.375 34.812 11.609 1 95.62 251 HIS B O 1
ATOM 4979 N N . GLN B 1 252 ? -23.578 32.594 11.68 1 97.31 252 GLN B N 1
ATOM 4980 C CA . GLN B 1 252 ? -24.312 32.625 12.938 1 97.31 252 GLN B CA 1
ATOM 4981 C C . GLN B 1 252 ? -23.531 31.922 14.047 1 97.31 252 GLN B C 1
ATOM 4983 O O . GLN B 1 252 ? -23.078 30.797 13.875 1 97.31 252 GLN B O 1
ATOM 4988 N N . GLU B 1 253 ? -23.453 32.594 15.133 1 97.12 253 GLU B N 1
ATOM 4989 C CA . GLU B 1 253 ? -22.734 32.031 16.281 1 97.12 253 GLU B CA 1
ATOM 4990 C C . GLU B 1 253 ? -23.453 30.797 16.812 1 97.12 253 GLU B C 1
ATOM 4992 O O . GLU B 1 253 ? -24.672 30.766 16.906 1 97.12 253 GLU B O 1
ATOM 4997 N N . THR B 1 254 ? -22.656 29.797 17.172 1 97.56 254 THR B N 1
ATOM 4998 C CA . THR B 1 254 ? -23.25 28.547 17.625 1 97.56 254 THR B CA 1
ATOM 4999 C C . THR B 1 254 ? -23.344 28.531 19.156 1 97.56 254 THR B C 1
ATOM 5001 O O . THR B 1 254 ? -24.141 27.781 19.719 1 97.56 254 THR B O 1
ATOM 5004 N N . GLY B 1 255 ? -22.391 29.25 19.844 1 97.25 255 GLY B N 1
ATOM 5005 C CA . GLY B 1 255 ? -22.266 29.188 21.297 1 97.25 255 GLY B CA 1
ATOM 5006 C C . GLY B 1 255 ? -21.438 28.016 21.781 1 97.25 255 GLY B C 1
ATOM 5007 O O . GLY B 1 255 ? -21.203 27.875 22.984 1 97.25 255 GLY B O 1
ATOM 5008 N N . TRP B 1 256 ? -20.938 27.219 20.875 1 97.25 256 TRP B N 1
ATOM 5009 C CA . TRP B 1 256 ? -20.203 26.016 21.219 1 97.25 256 TRP B CA 1
ATOM 5010 C C . TRP B 1 256 ? -18.922 26.359 21.984 1 97.25 256 TRP B C 1
ATOM 5012 O O . TRP B 1 256 ? -18.453 25.578 22.812 1 97.25 256 TRP B O 1
ATOM 5022 N N . CYS B 1 257 ? -18.422 27.625 21.703 1 96.38 257 CYS B N 1
ATOM 5023 C CA . CYS B 1 257 ? -17.156 28.047 22.297 1 96.38 257 CYS B CA 1
ATOM 5024 C C . CYS B 1 257 ? -17.344 29.25 23.203 1 96.38 257 CYS B C 1
ATOM 5026 O O . CYS B 1 257 ? -16.484 30.125 23.266 1 96.38 257 CYS B O 1
ATOM 5028 N N . SER B 1 258 ? -18.453 29.281 23.812 1 93.56 258 SER B N 1
ATOM 5029 C CA . SER B 1 258 ? -18.75 30.406 24.688 1 93.56 258 SER B CA 1
ATOM 5030 C C . SER B 1 258 ? -17.703 30.547 25.797 1 93.56 258 SER B C 1
ATOM 5032 O O . SER B 1 258 ? -17.359 31.656 26.203 1 93.56 258 SER B O 1
ATOM 5034 N N . ASP B 1 259 ? -17.219 29.391 26.344 1 92.44 259 ASP B N 1
ATOM 5035 C CA . ASP B 1 259 ? -16.172 29.406 27.359 1 92.44 259 ASP B CA 1
ATOM 5036 C C . ASP B 1 259 ? -14.812 29.078 26.75 1 92.44 259 ASP B C 1
ATOM 5038 O O . ASP B 1 259 ? -13.875 28.703 27.453 1 92.44 259 ASP B O 1
ATOM 5042 N N . GLY B 1 260 ? -14.781 29.125 25.469 1 94.06 260 GLY B N 1
ATOM 5043 C CA . GLY B 1 260 ? -13.547 28.844 24.75 1 94.06 260 GLY B CA 1
ATOM 5044 C C . GLY B 1 260 ? -13.5 27.438 24.188 1 94.06 260 GLY B C 1
ATOM 5045 O O . GLY B 1 260 ? -14.172 26.531 24.688 1 94.06 260 GLY B O 1
ATOM 5046 N N . CYS B 1 261 ? -12.828 27.281 23.078 1 96.25 261 CYS B N 1
ATOM 5047 C CA . CYS B 1 261 ? -12.453 26 22.5 1 96.25 261 CYS B CA 1
ATOM 5048 C C . CYS B 1 261 ? -10.945 25.922 22.281 1 96.25 261 CYS B C 1
ATOM 5050 O O . CYS B 1 261 ? -10.266 26.938 22.266 1 96.25 261 CYS B O 1
ATOM 5052 N N . SER B 1 262 ? -10.492 24.734 22.328 1 94.81 262 SER B N 1
ATOM 5053 C CA . SER B 1 262 ? -9.086 24.5 22.016 1 94.81 262 SER B CA 1
ATOM 5054 C C . SER B 1 262 ? -8.945 23.828 20.641 1 94.81 262 SER B C 1
ATOM 5056 O O . SER B 1 262 ? -9.797 23.016 20.25 1 94.81 262 SER B O 1
ATOM 5058 N N . ALA B 1 263 ? -7.922 24.234 19.906 1 95.94 263 ALA B N 1
ATOM 5059 C CA . ALA B 1 263 ? -7.676 23.641 18.594 1 95.94 263 ALA B CA 1
ATOM 5060 C C . ALA B 1 263 ? -6.18 23.484 18.344 1 95.94 263 ALA B C 1
ATOM 5062 O O . ALA B 1 263 ? -5.371 24.281 18.828 1 95.94 263 ALA B O 1
ATOM 5063 N N . ILE B 1 264 ? -5.812 22.438 17.672 1 94.88 264 ILE B N 1
ATOM 5064 C CA . ILE B 1 264 ? -4.465 22.359 17.109 1 94.88 264 ILE B CA 1
ATOM 5065 C C . ILE B 1 264 ? -4.539 22.328 15.586 1 94.88 264 ILE B C 1
ATOM 5067 O O . ILE B 1 264 ? -5.543 21.906 15.016 1 94.88 264 ILE B O 1
ATOM 5071 N N . VAL B 1 265 ? -3.6 22.953 14.969 1 94.25 265 VAL B N 1
ATOM 5072 C CA . VAL B 1 265 ? -3.391 22.719 13.539 1 94.25 265 VAL B CA 1
ATOM 5073 C C . VAL B 1 265 ? -2.451 21.531 13.336 1 94.25 265 VAL B C 1
ATOM 5075 O O . VAL B 1 265 ? -1.29 21.578 13.75 1 94.25 265 VAL B O 1
ATOM 5078 N N . ASP B 1 266 ? -2.957 20.484 12.742 1 92.94 266 ASP B N 1
ATOM 5079 C CA . ASP B 1 266 ? -2.24 19.219 12.68 1 92.94 266 ASP B CA 1
ATOM 5080 C C . ASP B 1 266 ? -2.096 18.734 11.234 1 92.94 266 ASP B C 1
ATOM 5082 O O . ASP B 1 266 ? -3.033 18.188 10.664 1 92.94 266 ASP B O 1
ATOM 5086 N N . THR B 1 267 ? -0.845 18.828 10.711 1 92.12 267 THR B N 1
ATOM 5087 C CA . THR B 1 267 ? -0.583 18.438 9.328 1 92.12 267 THR B CA 1
ATOM 5088 C C . THR B 1 267 ? -0.546 16.906 9.195 1 92.12 267 THR B C 1
ATOM 5090 O O . THR B 1 267 ? -0.507 16.375 8.086 1 92.12 267 THR B O 1
ATOM 5093 N N . GLY B 1 268 ? -0.59 16.219 10.289 1 85.75 268 GLY B N 1
ATOM 5094 C CA . GLY B 1 268 ? -0.632 14.758 10.273 1 85.75 268 GLY B CA 1
ATOM 5095 C C . GLY B 1 268 ? -2.041 14.203 10.188 1 85.75 268 GLY B C 1
ATOM 5096 O O . GLY B 1 268 ? -2.23 12.992 10.07 1 85.75 268 GLY B O 1
ATOM 5097 N N . THR B 1 269 ? -2.992 15.078 10.258 1 86.19 269 THR B N 1
ATOM 5098 C CA . THR B 1 269 ? -4.398 14.703 10.18 1 86.19 269 THR B CA 1
ATOM 5099 C C . THR B 1 269 ? -5.035 15.242 8.898 1 86.19 269 THR B C 1
ATOM 5101 O O . THR B 1 269 ? -4.902 16.438 8.594 1 86.19 269 THR B O 1
ATOM 5104 N N . SER B 1 270 ? -5.73 14.406 8.195 1 88.5 270 SER B N 1
ATOM 5105 C CA . SER B 1 270 ? -6.289 14.797 6.902 1 88.5 270 SER B CA 1
ATOM 5106 C C . SER B 1 270 ? -7.551 15.641 7.078 1 88.5 270 SER B C 1
ATOM 5108 O O . SER B 1 270 ? -7.672 16.719 6.5 1 88.5 270 SER B O 1
ATOM 5110 N N . LEU B 1 271 ? -8.461 15.195 7.93 1 92.5 271 LEU B N 1
ATOM 5111 C CA . LEU B 1 271 ? -9.781 15.797 8.023 1 92.5 271 LEU B CA 1
ATOM 5112 C C . LEU B 1 271 ? -9.82 16.875 9.102 1 92.5 271 LEU B C 1
ATOM 5114 O O . LEU B 1 271 ? -8.875 17 9.891 1 92.5 271 LEU B O 1
ATOM 5118 N N . LEU B 1 272 ? -10.828 17.719 9.047 1 96.06 272 LEU B N 1
ATOM 5119 C CA . LEU B 1 272 ? -11.219 18.562 10.18 1 96.06 272 LEU B CA 1
ATOM 5120 C C . LEU B 1 272 ? -11.961 17.734 11.234 1 96.06 272 LEU B C 1
ATOM 5122 O O . LEU B 1 272 ? -12.922 17.047 10.914 1 96.06 272 LEU B O 1
ATOM 5126 N N . THR B 1 273 ? -11.477 17.781 12.469 1 95.38 273 THR B N 1
ATOM 5127 C CA . THR B 1 273 ? -12.203 17.047 13.492 1 95.38 273 THR B CA 1
ATOM 5128 C C . THR B 1 273 ? -12.945 18 14.422 1 95.38 273 THR B C 1
ATOM 5130 O O . THR B 1 273 ? -12.383 19 14.859 1 95.38 273 THR B O 1
ATOM 5133 N N . CYS B 1 274 ? -14.141 17.703 14.602 1 97.38 274 CYS B N 1
ATOM 5134 C CA . CYS B 1 274 ? -15.039 18.453 15.461 1 97.38 274 CYS B CA 1
ATOM 5135 C C . CYS B 1 274 ? -15.242 17.75 16.797 1 97.38 274 CYS B C 1
ATOM 5137 O O . CYS B 1 274 ? -15.336 16.531 16.844 1 97.38 274 CYS B O 1
ATOM 5139 N N . PRO B 1 275 ? -15.305 18.594 17.891 1 96 275 PRO B N 1
ATOM 5140 C CA . PRO B 1 275 ? -15.641 17.953 19.156 1 96 275 PRO B CA 1
ATOM 5141 C C . PRO B 1 275 ? -16.859 17.031 19.047 1 96 275 PRO B C 1
ATOM 5143 O O . PRO B 1 275 ? -17.875 17.422 18.469 1 96 275 PRO B O 1
ATOM 5146 N N . PRO B 1 276 ? -16.703 15.812 19.594 1 93.19 276 PRO B N 1
ATOM 5147 C CA . PRO B 1 276 ? -17.75 14.82 19.359 1 93.19 276 PRO B CA 1
ATOM 5148 C C . PRO B 1 276 ? -19.109 15.266 19.891 1 93.19 276 PRO B C 1
ATOM 5150 O O . PRO B 1 276 ? -20.156 14.867 19.359 1 93.19 276 PRO B O 1
ATOM 5153 N N . GLN B 1 277 ? -19.141 16.094 20.875 1 94.75 277 GLN B N 1
ATOM 5154 C CA . GLN B 1 277 ? -20.406 16.562 21.438 1 94.75 277 GLN B CA 1
ATOM 5155 C C . GLN B 1 277 ? -21.125 17.516 20.484 1 94.75 277 GLN B C 1
ATOM 5157 O O . GLN B 1 277 ? -22.297 17.812 20.656 1 94.75 277 GLN B O 1
ATOM 5162 N N . PHE B 1 278 ? -20.438 18.016 19.484 1 97.5 278 PHE B N 1
ATOM 5163 C CA . PHE B 1 278 ? -21.031 18.984 18.578 1 97.5 278 PHE B CA 1
ATOM 5164 C C . PHE B 1 278 ? -21.219 18.391 17.188 1 97.5 278 PHE B C 1
ATOM 5166 O O . PHE B 1 278 ? -21.969 18.938 16.359 1 97.5 278 PHE B O 1
ATOM 5173 N N . VAL B 1 279 ? -20.609 17.281 16.859 1 97.12 279 VAL B N 1
ATOM 5174 C CA . VAL B 1 279 ? -20.391 16.859 15.477 1 97.12 279 VAL B CA 1
ATOM 5175 C C . VAL B 1 279 ? -21.719 16.484 14.836 1 97.12 279 VAL B C 1
ATOM 5177 O O . VAL B 1 279 ? -21.938 16.75 13.656 1 97.12 279 VAL B O 1
ATOM 5180 N N . ASN B 1 280 ? -22.578 15.836 15.57 1 95.38 280 ASN B N 1
ATOM 5181 C CA . ASN B 1 280 ? -23.875 15.469 15.008 1 95.38 280 ASN B CA 1
ATOM 5182 C C . ASN B 1 280 ? -24.703 16.703 14.656 1 95.38 280 ASN B C 1
ATOM 5184 O O . ASN B 1 280 ? -25.375 16.734 13.617 1 95.38 280 ASN B O 1
ATOM 5188 N N . GLU B 1 281 ? -24.703 17.625 15.562 1 97.19 281 GLU B N 1
ATOM 5189 C CA . GLU B 1 281 ? -25.391 18.891 15.258 1 97.19 281 GLU B CA 1
ATOM 5190 C C . GLU B 1 281 ? -24.781 19.547 14.031 1 97.19 281 GLU B C 1
ATOM 5192 O O . GLU B 1 281 ? -25.516 20.109 13.203 1 97.19 281 GLU B O 1
ATOM 5197 N N . LEU B 1 282 ? -23.5 19.547 13.914 1 98.06 282 LEU B N 1
ATOM 5198 C CA . LEU B 1 282 ? -22.828 20.094 12.742 1 98.06 282 LEU B CA 1
ATOM 5199 C C . LEU B 1 282 ? -23.281 19.406 11.469 1 98.06 282 LEU B C 1
ATOM 5201 O O . LEU B 1 282 ? -23.594 20.062 10.469 1 98.06 282 LEU B O 1
ATOM 5205 N N . TYR B 1 283 ? -23.359 18.031 11.508 1 97.12 283 TYR B N 1
ATOM 5206 C CA . TYR B 1 283 ? -23.828 17.266 10.352 1 97.12 283 TYR B CA 1
ATOM 5207 C C . TYR B 1 283 ? -25.234 17.719 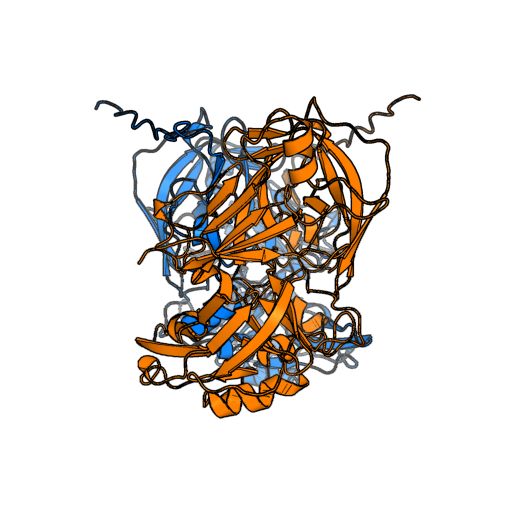9.953 1 97.12 283 TYR B C 1
ATOM 5209 O O . TYR B 1 283 ? -25.516 17.922 8.766 1 97.12 283 TYR B O 1
ATOM 5217 N N . GLN B 1 284 ? -26.031 17.906 10.93 1 96.75 284 GLN B N 1
ATOM 5218 C CA . GLN B 1 284 ? -27.406 18.312 10.68 1 96.75 284 GLN B CA 1
ATOM 5219 C C . GLN B 1 284 ? -27.469 19.719 10.062 1 96.75 284 GLN B C 1
ATOM 5221 O O . GLN B 1 284 ? -28.203 19.938 9.094 1 96.75 284 GLN B O 1
ATOM 5226 N N . LYS B 1 285 ? -26.75 20.609 10.609 1 97.5 285 LYS B N 1
ATOM 5227 C CA . LYS B 1 285 ? -26.734 21.984 10.117 1 97.5 285 LYS B CA 1
ATOM 5228 C C . LYS B 1 285 ? -26.219 22.062 8.688 1 97.5 285 LYS B C 1
ATOM 5230 O O . LYS B 1 285 ? -26.656 22.906 7.898 1 97.5 285 LYS B O 1
ATOM 5235 N N . ILE B 1 286 ? -25.281 21.25 8.336 1 97.38 286 ILE B N 1
ATOM 5236 C CA . ILE B 1 286 ? -24.703 21.203 6.992 1 97.38 286 ILE B CA 1
ATOM 5237 C C . ILE B 1 286 ? -25.656 20.469 6.051 1 97.38 286 ILE B C 1
ATOM 5239 O O . ILE B 1 286 ? -25.672 20.719 4.844 1 97.38 286 ILE B O 1
ATOM 5243 N N . GLY B 1 287 ? -26.453 19.594 6.605 1 96.31 287 GLY B N 1
ATOM 5244 C CA . GLY B 1 287 ? -27.328 18.75 5.816 1 96.31 287 GLY B CA 1
ATOM 5245 C C . GLY B 1 287 ? -26.656 17.469 5.332 1 96.31 287 GLY B C 1
ATOM 5246 O O . GLY B 1 287 ? -27 16.953 4.27 1 96.31 287 GLY B O 1
ATOM 5247 N N . ALA B 1 288 ? -25.672 17.016 6.082 1 96.44 288 ALA B N 1
ATOM 5248 C CA . ALA B 1 288 ? -24.953 15.789 5.715 1 96.44 288 ALA B CA 1
ATOM 5249 C C . ALA B 1 288 ? -25.688 14.547 6.227 1 96.44 288 ALA B C 1
ATOM 5251 O O . ALA B 1 288 ? -26.312 14.586 7.285 1 96.44 288 ALA B O 1
ATOM 5252 N N . GLN B 1 289 ? -25.609 13.477 5.492 1 94.31 289 GLN B N 1
ATOM 5253 C CA . GLN B 1 289 ? -26.234 12.211 5.871 1 94.31 289 GLN B CA 1
ATOM 5254 C C . GLN B 1 289 ? -25.219 11.078 5.887 1 94.31 289 GLN B C 1
ATOM 5256 O O . GLN B 1 289 ? -24.344 11.008 5.023 1 94.31 289 GLN B O 1
ATOM 5261 N N . ALA B 1 290 ? -25.391 10.25 6.84 1 90 290 ALA B N 1
ATOM 5262 C CA . ALA B 1 290 ? -24.531 9.07 6.91 1 90 290 ALA B CA 1
ATOM 5263 C C . ALA B 1 290 ? -24.891 8.07 5.812 1 90 290 ALA B C 1
ATOM 5265 O O . ALA B 1 290 ? -26.062 7.883 5.492 1 90 290 ALA B O 1
ATOM 5266 N N . ASN B 1 291 ? -23.891 7.465 5.215 1 82.88 291 ASN B N 1
ATOM 5267 C CA . ASN B 1 291 ? -24.172 6.418 4.238 1 82.88 291 ASN B CA 1
ATOM 5268 C C . ASN B 1 291 ? -23.719 5.051 4.738 1 82.88 291 ASN B C 1
ATOM 5270 O O . ASN B 1 291 ? -23.359 4.898 5.906 1 82.88 291 ASN B O 1
ATOM 5274 N N . GLU B 1 292 ? -23.781 4.059 3.865 1 73.31 292 GLU B N 1
ATOM 5275 C CA . GLU B 1 292 ? -23.531 2.674 4.254 1 73.31 292 GLU B CA 1
ATOM 5276 C C . GLU B 1 292 ? -22.047 2.432 4.535 1 73.31 292 GLU B C 1
ATOM 5278 O O . GLU B 1 292 ? -21.688 1.421 5.141 1 73.31 292 GLU B O 1
ATOM 5283 N N . TYR B 1 293 ? -21.266 3.395 4.125 1 69.5 293 TYR B N 1
ATOM 5284 C CA . TYR B 1 293 ? -19.828 3.213 4.328 1 69.5 293 TYR B CA 1
ATOM 5285 C C . TYR B 1 293 ? -19.344 3.986 5.547 1 69.5 293 TYR B C 1
ATOM 5287 O O . TYR B 1 293 ? -18.156 4.027 5.832 1 69.5 293 TYR B O 1
ATOM 5295 N N . GLY B 1 294 ? -20.281 4.664 6.25 1 77.31 294 GLY B N 1
ATOM 5296 C CA . GLY B 1 294 ? -19.922 5.434 7.43 1 77.31 294 GLY B CA 1
ATOM 5297 C C . GLY B 1 294 ? -19.484 6.852 7.109 1 77.31 294 GLY B C 1
ATOM 5298 O O . GLY B 1 294 ? -19.062 7.594 7.996 1 77.31 294 GLY B O 1
ATOM 5299 N N . ASP B 1 295 ? -19.531 7.121 5.797 1 83.19 295 ASP B N 1
ATOM 5300 C CA . ASP B 1 295 ? -19.234 8.492 5.395 1 83.19 295 ASP B CA 1
ATOM 5301 C C . ASP B 1 295 ? -20.422 9.414 5.621 1 83.19 295 ASP B C 1
ATOM 5303 O O . ASP B 1 295 ? -21.578 8.977 5.562 1 83.19 295 ASP B O 1
ATOM 5307 N N . TYR B 1 296 ? -20.172 10.586 5.977 1 92.5 296 TYR B N 1
ATOM 5308 C CA . TYR B 1 296 ? -21.203 11.617 5.867 1 92.5 296 TYR B CA 1
ATOM 5309 C C . TYR B 1 296 ? -21.094 12.344 4.531 1 92.5 296 TYR B C 1
ATOM 5311 O O . TYR B 1 296 ? -20.031 12.852 4.168 1 92.5 296 TYR B O 1
ATOM 5319 N N . VAL B 1 297 ? -22.234 12.289 3.807 1 94.56 297 VAL B N 1
ATOM 5320 C CA . VAL B 1 297 ? -22.219 12.766 2.428 1 94.56 297 VAL B CA 1
ATOM 5321 C C . VAL B 1 297 ? -23.219 13.906 2.26 1 94.56 297 VAL B C 1
ATOM 5323 O O . VAL B 1 297 ? -24.156 14.031 3.043 1 94.56 297 VAL B O 1
ATOM 5326 N N . VAL B 1 298 ? -22.953 14.766 1.312 1 96.31 298 VAL B N 1
ATOM 5327 C CA . VAL B 1 298 ? -23.859 15.844 0.911 1 96.31 298 VAL B CA 1
ATOM 5328 C C . VAL B 1 298 ? -24.172 15.727 -0.579 1 96.31 298 VAL B C 1
ATOM 5330 O O . VAL B 1 298 ? -23.562 14.922 -1.287 1 96.31 298 VAL B O 1
ATOM 5333 N N . ASP B 1 299 ? -25.219 16.484 -0.999 1 94.38 299 ASP B N 1
ATOM 5334 C CA . ASP B 1 299 ? -25.547 16.531 -2.418 1 94.38 299 ASP B CA 1
ATOM 5335 C C . ASP B 1 299 ? -24.5 17.312 -3.201 1 94.38 299 ASP B C 1
ATOM 5337 O O . ASP B 1 299 ? -24.312 18.516 -2.988 1 94.38 299 ASP B O 1
ATOM 5341 N N . CYS B 1 300 ? -23.875 16.656 -4.141 1 92.75 300 CYS B N 1
ATOM 5342 C CA . CYS B 1 300 ? -22.797 17.266 -4.895 1 92.75 300 CYS B CA 1
ATOM 5343 C C . CYS B 1 300 ? -23.281 18.469 -5.703 1 92.75 300 CYS B C 1
ATOM 5345 O O . CYS B 1 300 ? -22.5 19.359 -6.047 1 92.75 300 CYS B O 1
ATOM 5347 N N . ASN B 1 301 ? -24.469 18.484 -5.992 1 92.56 301 ASN B N 1
ATOM 5348 C CA . ASN B 1 301 ? -25.047 19.562 -6.797 1 92.56 301 ASN B CA 1
ATOM 5349 C C . ASN B 1 301 ? -25.375 20.781 -5.938 1 92.56 301 ASN B C 1
ATOM 5351 O O . ASN B 1 301 ? -25.75 21.844 -6.465 1 92.56 301 ASN B O 1
ATOM 5355 N N . ASN B 1 302 ? -25.281 20.656 -4.688 1 92.69 302 ASN B N 1
ATOM 5356 C CA . ASN B 1 302 ? -25.688 21.719 -3.779 1 92.69 302 ASN B CA 1
ATOM 5357 C C . ASN B 1 302 ? -24.5 22.25 -2.963 1 92.69 302 ASN B C 1
ATOM 5359 O O . ASN B 1 302 ? -24.688 22.812 -1.885 1 92.69 302 ASN B O 1
ATOM 5363 N N . LEU B 1 303 ? -23.297 22.047 -3.389 1 93 303 LEU B N 1
ATOM 5364 C CA . LEU B 1 303 ? -22.109 22.391 -2.609 1 93 303 LEU B CA 1
ATOM 5365 C C . LEU B 1 303 ? -22.047 23.891 -2.334 1 93 303 LEU B C 1
ATOM 5367 O O . LEU B 1 303 ? -21.703 24.312 -1.229 1 93 303 LEU B O 1
ATOM 5371 N N . ASN B 1 304 ? -22.469 24.703 -3.271 1 91.5 304 ASN B N 1
ATOM 5372 C CA . ASN B 1 304 ? -22.375 26.156 -3.152 1 91.5 304 ASN B CA 1
ATOM 5373 C C . ASN B 1 304 ? -23.359 26.688 -2.129 1 91.5 304 ASN B C 1
ATOM 5375 O O . ASN B 1 304 ? -23.25 27.844 -1.688 1 91.5 304 ASN B O 1
ATOM 5379 N N . ASN B 1 305 ? -24.344 25.906 -1.768 1 94.56 305 ASN B N 1
ATOM 5380 C CA . ASN B 1 305 ? -25.375 26.344 -0.823 1 94.56 305 ASN B CA 1
ATOM 5381 C C . ASN B 1 305 ? -25.078 25.844 0.589 1 94.56 305 ASN B C 1
ATOM 5383 O O . ASN B 1 305 ? -25.828 26.141 1.523 1 94.56 305 ASN B O 1
ATOM 5387 N N . LEU B 1 306 ? -24.078 25.062 0.782 1 97.5 306 LEU B N 1
ATOM 5388 C CA . LEU B 1 306 ? -23.688 24.625 2.119 1 97.5 306 LEU B CA 1
ATOM 5389 C C . LEU B 1 306 ? -23.141 25.797 2.936 1 97.5 306 LEU B C 1
ATOM 5391 O O . LEU B 1 306 ? -22.625 26.766 2.375 1 97.5 306 LEU B O 1
ATOM 5395 N N . PRO B 1 307 ? -23.328 25.719 4.211 1 98.25 307 PRO B N 1
ATOM 5396 C CA . PRO B 1 307 ? -22.953 26.859 5.047 1 98.25 307 PRO B CA 1
ATOM 5397 C C . PRO B 1 307 ? -21.438 27.031 5.152 1 98.25 307 PRO B C 1
ATOM 5399 O O . PRO B 1 307 ? -20.703 26.047 5.145 1 98.25 307 PRO B O 1
ATOM 5402 N N . THR B 1 308 ? -21.016 28.281 5.23 1 98.12 308 THR B N 1
ATOM 5403 C CA . THR B 1 308 ? -19.625 28.594 5.574 1 98.12 308 THR B CA 1
ATOM 5404 C C . THR B 1 308 ? -19.375 28.344 7.055 1 98.12 308 THR B C 1
ATOM 5406 O O . THR B 1 308 ? -20.203 28.672 7.906 1 98.12 308 THR B O 1
ATOM 5409 N N . LEU B 1 309 ? -18.312 27.688 7.363 1 98.56 309 LEU B N 1
ATOM 5410 C CA . LEU B 1 309 ? -17.859 27.5 8.742 1 98.56 309 LEU B CA 1
ATOM 5411 C C . LEU B 1 309 ? -16.797 28.516 9.117 1 98.56 309 LEU B C 1
ATOM 5413 O O . LEU B 1 309 ? -15.812 28.688 8.398 1 98.56 309 LEU B O 1
ATOM 5417 N N . THR B 1 310 ? -17.016 29.219 10.195 1 98.5 310 THR B N 1
ATOM 5418 C CA . THR B 1 310 ? -16.078 30.266 10.562 1 98.5 310 THR B CA 1
ATOM 5419 C C . THR B 1 310 ? -15.438 29.969 11.914 1 98.5 310 THR B C 1
ATOM 5421 O O . THR B 1 310 ? -16.141 29.766 12.906 1 98.5 310 THR B O 1
ATOM 5424 N N . PHE B 1 311 ? -14.188 29.969 11.945 1 98.31 311 PHE B N 1
ATOM 5425 C CA . PHE B 1 311 ? -13.383 29.844 13.156 1 98.31 311 PHE B CA 1
ATOM 5426 C C . PHE B 1 311 ? -12.836 31.219 13.57 1 98.31 311 PHE B C 1
ATOM 5428 O O . PHE B 1 311 ? -12.148 31.875 12.789 1 98.31 311 PHE B O 1
ATOM 5435 N N . ILE B 1 312 ? -13.133 31.609 14.711 1 97.88 312 ILE B N 1
ATOM 5436 C CA . ILE B 1 312 ? -12.664 32.906 15.188 1 97.88 312 ILE B CA 1
ATOM 5437 C C . ILE B 1 312 ? -11.57 32.719 16.234 1 97.88 312 ILE B C 1
ATOM 5439 O O . ILE B 1 312 ? -11.812 32.125 17.297 1 97.88 312 ILE B O 1
ATOM 5443 N N . MET B 1 313 ? -10.43 33.219 15.898 1 96.88 313 MET B N 1
ATOM 5444 C CA . MET B 1 313 ? -9.258 33.094 16.75 1 96.88 313 MET B CA 1
ATOM 5445 C C . MET B 1 313 ? -8.477 34.406 16.812 1 96.88 313 MET B C 1
ATOM 5447 O O . MET B 1 313 ? -8.031 34.906 15.789 1 96.88 313 MET B O 1
ATOM 5451 N N . ASN B 1 314 ? -8.258 34.906 18 1 96.62 314 ASN B N 1
ATOM 5452 C CA . ASN B 1 314 ? -7.547 36.156 18.219 1 96.62 314 ASN B CA 1
ATOM 5453 C C . ASN B 1 314 ? -8.078 37.25 17.312 1 96.62 314 ASN B C 1
ATOM 5455 O O . ASN B 1 314 ? -7.301 37.969 16.672 1 96.62 314 ASN B O 1
ATOM 5459 N N . GLY B 1 315 ? -9.328 37.281 17.172 1 94.81 315 GLY B N 1
ATOM 5460 C CA . GLY B 1 315 ? -9.992 38.312 16.406 1 94.81 315 GLY B CA 1
ATOM 5461 C C . GLY B 1 315 ? -10.094 38 14.922 1 94.81 315 GLY B C 1
ATOM 5462 O O . GLY B 1 315 ? -10.828 38.656 14.188 1 94.81 315 GLY B O 1
ATOM 5463 N N . ALA B 1 316 ? -9.375 37.031 14.43 1 95.12 316 ALA B N 1
ATOM 5464 C CA . ALA B 1 316 ? -9.422 36.688 13.016 1 95.12 316 ALA B CA 1
ATOM 5465 C C . ALA B 1 316 ? -10.633 35.812 12.719 1 95.12 316 ALA B C 1
ATOM 5467 O O . ALA B 1 316 ? -10.938 34.875 13.469 1 95.12 316 ALA B O 1
ATOM 5468 N N . HIS B 1 317 ? -11.367 36.125 11.68 1 97.12 317 HIS B N 1
ATOM 5469 C CA . HIS B 1 317 ? -12.461 35.312 11.172 1 97.12 317 HIS B CA 1
ATOM 5470 C C . HIS B 1 317 ? -12.008 34.438 10.008 1 97.12 317 HIS B C 1
ATOM 5472 O O . HIS B 1 317 ? -11.883 34.906 8.883 1 97.12 317 HIS B O 1
ATOM 5478 N N . LEU B 1 318 ? -11.758 33.219 10.305 1 98.06 318 LEU B N 1
ATOM 5479 C CA . LEU B 1 318 ? -11.273 32.281 9.289 1 98.06 318 LEU B CA 1
ATOM 5480 C C . LEU B 1 318 ? -12.43 31.5 8.672 1 98.06 318 LEU B C 1
ATOM 5482 O O . LEU B 1 318 ? -12.922 30.531 9.266 1 98.06 318 LEU B O 1
ATOM 5486 N N . HIS B 1 319 ? -12.836 31.875 7.488 1 97.94 319 HIS B N 1
ATOM 5487 C CA . HIS B 1 319 ? -13.977 31.297 6.793 1 97.94 319 HIS B CA 1
ATOM 5488 C C . HIS B 1 319 ? -13.57 30.062 6 1 97.94 319 HIS B C 1
ATOM 5490 O O . HIS B 1 319 ? -12.836 30.172 5.02 1 97.94 319 HIS B O 1
ATOM 5496 N N . LEU B 1 320 ? -13.992 28.891 6.449 1 97.88 320 LEU B N 1
ATOM 5497 C CA . LEU B 1 320 ? -13.805 27.656 5.711 1 97.88 320 LEU B CA 1
ATOM 5498 C C . LEU B 1 320 ? -14.992 27.391 4.785 1 97.88 320 LEU B C 1
ATOM 5500 O O . LEU B 1 320 ? -16.094 27.125 5.254 1 97.88 320 LEU B O 1
ATOM 5504 N N . GLU B 1 321 ? -14.742 27.469 3.529 1 96.62 321 GLU B N 1
ATOM 5505 C CA . GLU B 1 321 ? -15.797 27.344 2.531 1 96.62 321 GLU B CA 1
ATOM 5506 C C . GLU B 1 321 ? -16.156 25.875 2.281 1 96.62 321 GLU B C 1
ATOM 5508 O O . GLU B 1 321 ? -15.312 24.984 2.457 1 96.62 321 GLU B O 1
ATOM 5513 N N . PRO B 1 322 ? -17.328 25.641 1.765 1 96.62 322 PRO B N 1
ATOM 5514 C CA . PRO B 1 322 ? -17.797 24.266 1.533 1 96.62 322 PRO B CA 1
ATOM 5515 C C . PRO B 1 322 ? -16.891 23.484 0.578 1 96.62 322 PRO B C 1
ATOM 5517 O O . PRO B 1 322 ? -16.703 22.281 0.743 1 96.62 322 PRO B O 1
ATOM 5520 N N . SER B 1 323 ? -16.328 24.172 -0.381 1 93.75 323 SER B N 1
ATOM 5521 C CA . SER B 1 323 ? -15.5 23.5 -1.373 1 93.75 323 SER B CA 1
ATOM 5522 C C . SER B 1 323 ? -14.25 22.906 -0.736 1 93.75 323 SER B C 1
ATOM 5524 O O . SER B 1 323 ? -13.633 22 -1.3 1 93.75 323 SER B O 1
ATOM 5526 N N . PHE B 1 324 ? -13.922 23.406 0.418 1 93.94 324 PHE B N 1
ATOM 5527 C CA . PHE B 1 324 ? -12.719 22.906 1.076 1 93.94 324 PHE B CA 1
ATOM 5528 C C . PHE B 1 324 ? -13.062 21.812 2.076 1 93.94 324 PHE B C 1
ATOM 5530 O O . PHE B 1 324 ? -12.305 20.859 2.25 1 93.94 324 PHE B O 1
ATOM 5537 N N . TYR B 1 325 ? -14.211 21.922 2.732 1 96.81 325 TYR B N 1
ATOM 5538 C CA . TYR B 1 325 ? -14.484 20.891 3.732 1 96.81 325 TYR B CA 1
ATOM 5539 C C . TYR B 1 325 ? -15.336 19.766 3.143 1 96.81 325 TYR B C 1
ATOM 5541 O O . TYR B 1 325 ? -15.828 18.906 3.873 1 96.81 325 TYR B O 1
ATOM 5549 N N . THR B 1 326 ? -15.555 19.781 1.797 1 95.25 326 THR B N 1
ATOM 5550 C CA . THR B 1 326 ? -16.172 18.672 1.069 1 95.25 326 THR B CA 1
ATOM 5551 C C . THR B 1 326 ? -15.164 18.016 0.141 1 95.25 326 THR B C 1
ATOM 5553 O O . THR B 1 326 ? -14.508 18.688 -0.654 1 95.25 326 THR B O 1
ATOM 5556 N N . LEU B 1 327 ? -14.984 16.766 0.294 1 92.19 327 LEU B N 1
ATOM 5557 C CA . LEU B 1 327 ? -14.156 15.969 -0.601 1 92.19 327 LEU B CA 1
ATOM 5558 C C . LEU B 1 327 ? -14.969 15.445 -1.782 1 92.19 327 LEU B C 1
ATOM 5560 O O . LEU B 1 327 ? -15.898 14.656 -1.603 1 92.19 327 LEU B O 1
ATOM 5564 N N . VAL B 1 328 ? -14.625 15.906 -2.947 1 88.62 328 VAL B N 1
ATOM 5565 C CA . VAL B 1 328 ? -15.367 15.547 -4.148 1 88.62 328 VAL B CA 1
ATOM 5566 C C . VAL B 1 328 ? -14.617 14.469 -4.922 1 88.62 328 VAL B C 1
ATOM 5568 O O . VAL B 1 328 ? -13.469 14.68 -5.336 1 88.62 328 VAL B O 1
ATOM 5571 N N . TYR B 1 329 ? -15.234 13.359 -5.051 1 82.62 329 TYR B N 1
ATOM 5572 C CA . TYR B 1 329 ? -14.68 12.258 -5.828 1 82.62 329 TYR B CA 1
ATOM 5573 C C . TYR B 1 329 ? -15.438 12.086 -7.141 1 82.62 329 TYR B C 1
ATOM 5575 O O . TYR B 1 329 ? -16.672 12.156 -7.168 1 82.62 329 TYR B O 1
ATOM 5583 N N . HIS B 1 330 ? -14.688 11.969 -8.141 1 80.31 330 HIS B N 1
ATOM 5584 C CA . HIS B 1 330 ? -15.266 11.664 -9.445 1 80.31 330 HIS B CA 1
ATOM 5585 C C . HIS B 1 330 ? -15.227 10.172 -9.727 1 80.31 330 HIS B C 1
ATOM 5587 O O . HIS B 1 330 ? -14.148 9.586 -9.891 1 80.31 330 HIS B O 1
ATOM 5593 N N . LEU B 1 331 ? -16.422 9.641 -9.773 1 74.5 331 LEU B N 1
ATOM 5594 C CA . LEU B 1 331 ? -16.516 8.203 -9.992 1 74.5 331 LEU B CA 1
ATOM 5595 C C . LEU B 1 331 ? -16.344 7.859 -11.469 1 74.5 331 LEU B C 1
ATOM 5597 O O . LEU B 1 331 ? -16.672 8.672 -12.336 1 74.5 331 LEU B O 1
ATOM 5601 N N . ASN B 1 332 ? -15.859 6.723 -11.75 1 63.03 332 ASN B N 1
ATOM 5602 C CA . ASN B 1 332 ? -15.688 6.27 -13.125 1 63.03 332 ASN B CA 1
ATOM 5603 C C . ASN B 1 332 ? -17.016 6.242 -13.883 1 63.03 332 ASN B C 1
ATOM 5605 O O . ASN B 1 332 ? -17.047 6.332 -15.109 1 63.03 332 ASN B O 1
ATOM 5609 N N . THR B 1 333 ? -18.109 6.141 -13.188 1 66.56 333 THR B N 1
ATOM 5610 C CA . THR B 1 333 ? -19.438 6.133 -13.789 1 66.56 333 THR B CA 1
ATOM 5611 C C . THR B 1 333 ? -19.828 7.535 -14.258 1 66.56 333 THR B C 1
ATOM 5613 O O . THR B 1 333 ? -20.844 7.707 -14.945 1 66.56 333 THR B O 1
ATOM 5616 N N . GLY B 1 334 ? -19.016 8.539 -13.891 1 75.25 334 GLY B N 1
ATOM 5617 C CA . GLY B 1 334 ? -19.328 9.914 -14.234 1 75.25 334 GLY B CA 1
ATOM 5618 C C . GLY B 1 334 ? -20 10.672 -13.102 1 75.25 334 GLY B C 1
ATOM 5619 O O . GLY B 1 334 ? -20.078 11.898 -13.133 1 75.25 334 GLY B O 1
ATOM 5620 N N . GLU B 1 335 ? -20.484 9.852 -12.172 1 83.12 335 GLU B N 1
ATOM 5621 C CA . GLU B 1 335 ? -21.141 10.484 -11.023 1 83.12 335 GLU B CA 1
ATOM 5622 C C . GLU B 1 335 ? -20.109 11.047 -10.047 1 83.12 335 GLU B C 1
ATOM 5624 O O . GLU B 1 335 ? -18.922 10.703 -10.117 1 83.12 335 GLU B O 1
ATOM 5629 N N . LYS B 1 336 ? -20.641 12.047 -9.297 1 87.69 336 LYS B N 1
ATOM 5630 C CA . LYS B 1 336 ? -19.797 12.586 -8.242 1 87.69 336 LYS B CA 1
ATOM 5631 C C . LYS B 1 336 ? -20.203 12.047 -6.875 1 87.69 336 LYS B C 1
ATOM 5633 O O . LYS B 1 336 ? -21.375 11.703 -6.66 1 87.69 336 LYS B O 1
ATOM 5638 N N . TYR B 1 337 ? -19.25 11.781 -6.078 1 88.19 337 TYR B N 1
ATOM 5639 C CA . TYR B 1 337 ? -19.406 11.438 -4.672 1 88.19 337 TYR B CA 1
ATOM 5640 C C . TYR B 1 337 ? -18.797 12.508 -3.773 1 88.19 337 TYR B C 1
ATOM 5642 O O . TYR B 1 337 ? -17.609 12.812 -3.869 1 88.19 337 TYR B O 1
ATOM 5650 N N . CYS B 1 338 ? -19.688 13.164 -2.99 1 92.75 338 CYS B N 1
ATOM 5651 C CA . CYS B 1 338 ? -19.25 14.273 -2.154 1 92.75 338 CYS B CA 1
ATOM 5652 C C . CYS B 1 338 ? -19.281 13.891 -0.678 1 92.75 338 CYS B C 1
ATOM 5654 O O . CYS B 1 338 ? -20.359 13.867 -0.073 1 92.75 338 CYS B O 1
ATOM 5656 N N . ARG B 1 339 ? -18.109 13.641 -0.097 1 93 339 ARG B N 1
ATOM 5657 C CA . ARG B 1 339 ? -17.938 13.273 1.304 1 93 339 ARG B CA 1
ATOM 5658 C C . ARG B 1 339 ? -17.484 14.469 2.135 1 93 339 ARG B C 1
ATOM 5660 O O . ARG B 1 339 ? -16.625 15.242 1.707 1 93 339 ARG B O 1
ATOM 5667 N N . LEU B 1 340 ? -18.141 14.602 3.264 1 95.19 340 LEU B N 1
ATOM 5668 C CA . LEU B 1 340 ? -17.688 15.656 4.16 1 95.19 340 LEU B CA 1
ATOM 5669 C C . LEU B 1 340 ? -16.281 15.367 4.688 1 95.19 340 LEU B C 1
ATOM 5671 O O . LEU B 1 340 ? -15.992 14.227 5.066 1 95.19 340 LEU B O 1
ATOM 5675 N N . GLY B 1 341 ? -15.406 16.359 4.602 1 94.62 341 GLY B N 1
ATOM 5676 C CA . GLY B 1 341 ? -14.078 16.25 5.172 1 94.62 341 GLY B CA 1
ATOM 5677 C C . GLY B 1 341 ? -14.039 16.562 6.656 1 94.62 341 GLY B C 1
ATOM 5678 O O . GLY B 1 341 ? -13.094 17.203 7.129 1 94.62 341 GLY B O 1
ATOM 5679 N N . ILE B 1 342 ? -15.094 16.25 7.383 1 95.5 342 ILE B N 1
ATOM 5680 C CA . ILE B 1 342 ? -15.234 16.531 8.805 1 95.5 342 ILE B CA 1
ATOM 5681 C C . ILE B 1 342 ? -15.633 15.258 9.555 1 95.5 342 ILE B C 1
ATOM 5683 O O . ILE B 1 342 ? -16.5 14.508 9.094 1 95.5 342 ILE B O 1
ATOM 5687 N N . GLU B 1 343 ? -14.984 14.984 10.594 1 92.62 343 GLU B N 1
ATOM 5688 C CA . GLU B 1 343 ? -15.359 13.875 11.453 1 92.62 343 GLU B CA 1
ATOM 5689 C C . GLU B 1 343 ? -15.281 14.266 12.93 1 92.62 343 GLU B C 1
ATOM 5691 O O . GLU B 1 343 ? -14.852 15.375 13.258 1 92.62 343 GLU B O 1
ATOM 5696 N N . GLY B 1 344 ? -15.82 13.414 13.773 1 91.31 344 GLY B N 1
ATOM 5697 C CA . GLY B 1 344 ? -15.672 13.648 15.203 1 91.31 344 GLY B CA 1
ATOM 5698 C C . GLY B 1 344 ? -14.266 13.422 15.703 1 91.31 344 GLY B C 1
ATOM 5699 O O . GLY B 1 344 ? -13.586 12.484 15.273 1 91.31 344 GLY B O 1
ATOM 5700 N N . SER B 1 345 ? -13.906 14.352 16.562 1 87.62 345 SER B N 1
ATOM 5701 C CA . SER B 1 345 ? -12.609 14.172 17.203 1 87.62 345 SER B CA 1
ATOM 5702 C C . SER B 1 345 ? -12.617 12.969 18.141 1 87.62 345 SER B C 1
ATOM 5704 O O . SER B 1 345 ? -13.672 12.578 18.641 1 87.62 345 SER B O 1
ATOM 5706 N N . HIS B 1 346 ? -11.406 12.461 18.328 1 76.38 346 HIS B N 1
ATOM 5707 C CA . HIS B 1 346 ? -11.281 11.359 19.281 1 76.38 346 HIS B CA 1
ATOM 5708 C C . HIS B 1 346 ? -11.234 11.875 20.719 1 76.38 346 HIS B C 1
ATOM 5710 O O . HIS B 1 346 ? -11.414 11.109 21.656 1 76.38 346 HIS B O 1
ATOM 5716 N N . GLU B 1 347 ? -11 13.148 20.828 1 85.62 347 GLU B N 1
ATOM 5717 C CA . GLU B 1 347 ? -10.922 13.82 22.109 1 85.62 347 GLU B CA 1
ATOM 5718 C C . GLU B 1 347 ? -12.031 14.867 22.266 1 85.62 347 GLU B C 1
ATOM 5720 O O . GLU B 1 347 ? -12.172 15.75 21.406 1 85.62 347 GLU B O 1
ATOM 5725 N N . GLU B 1 348 ? -12.758 14.664 23.359 1 90.38 348 GLU B N 1
ATOM 5726 C CA . GLU B 1 348 ? -13.852 15.609 23.594 1 90.38 348 GLU B CA 1
ATOM 5727 C C . GLU B 1 348 ? -13.32 16.953 24.078 1 90.38 348 GLU B C 1
ATOM 5729 O O . GLU B 1 348 ? -13.766 18 23.609 1 90.38 348 GLU B O 1
ATOM 5734 N N . TYR B 1 349 ? -12.406 16.875 25.078 1 92 349 TYR B N 1
ATOM 5735 C CA . TYR B 1 349 ? -11.859 18.062 25.688 1 92 349 TYR B CA 1
ATOM 5736 C C . TYR B 1 349 ? -10.336 18 25.766 1 92 349 TYR B C 1
ATOM 5738 O O . TYR B 1 349 ? -9.766 16.922 25.938 1 92 349 TYR B O 1
ATOM 5746 N N . ARG B 1 350 ? -9.703 19.094 25.562 1 90.31 350 ARG B N 1
ATOM 5747 C CA . ARG B 1 350 ? -8.297 19.297 25.859 1 90.31 350 ARG B CA 1
ATOM 5748 C C . ARG B 1 350 ? -8.094 20.562 26.703 1 90.31 350 ARG B C 1
ATOM 5750 O O . ARG B 1 350 ? -8.539 21.641 26.328 1 90.31 350 ARG B O 1
ATOM 5757 N N . ASP B 1 351 ? -7.512 20.328 27.906 1 89.31 351 ASP B N 1
ATOM 5758 C CA . ASP B 1 351 ? -7.305 21.406 28.875 1 89.31 351 ASP B CA 1
ATOM 5759 C C . ASP B 1 351 ? -8.625 22.094 29.219 1 89.31 351 ASP B C 1
ATOM 5761 O O . ASP B 1 351 ? -8.695 23.328 29.25 1 89.31 351 ASP B O 1
ATOM 5765 N N . GLY B 1 352 ? -9.664 21.281 29.344 1 91.44 352 GLY B N 1
ATOM 5766 C CA . GLY B 1 352 ? -10.961 21.734 29.812 1 91.44 352 GLY B CA 1
ATOM 5767 C C . GLY B 1 352 ? -11.797 22.406 28.734 1 91.44 352 GLY B C 1
ATOM 5768 O O . GLY B 1 352 ? -12.906 22.859 29 1 91.44 352 GLY B O 1
ATOM 5769 N N . GLN B 1 353 ? -11.359 22.438 27.516 1 94.75 353 GLN B N 1
ATOM 5770 C CA . GLN B 1 353 ? -12.078 23.078 26.422 1 94.75 353 GLN B CA 1
ATOM 5771 C C . GLN B 1 353 ? -12.398 22.062 25.312 1 94.75 353 GLN B C 1
ATOM 5773 O O . GLN B 1 353 ? -11.602 21.172 25.047 1 94.75 353 GLN B O 1
ATOM 5778 N N . PRO B 1 354 ? -13.609 22.219 24.672 1 96.44 354 PRO B N 1
ATOM 5779 C CA . PRO B 1 354 ? -13.867 21.359 23.5 1 96.44 354 PRO B CA 1
ATOM 5780 C C . PRO B 1 354 ? -12.734 21.391 22.484 1 96.44 354 PRO B C 1
ATOM 5782 O O . PRO B 1 354 ? -12.18 22.469 22.203 1 96.44 354 PRO B O 1
ATOM 5785 N N . PHE B 1 355 ? -12.391 20.234 21.906 1 95.56 355 PHE B N 1
ATOM 5786 C CA . PHE B 1 355 ? -11.117 20.125 21.203 1 95.56 355 PHE B CA 1
ATOM 5787 C C . PHE B 1 355 ? -11.336 19.891 19.719 1 95.56 355 PHE B C 1
ATOM 5789 O O . PHE B 1 355 ? -12.055 18.969 19.344 1 95.56 355 PHE B O 1
ATOM 5796 N N . TRP B 1 356 ? -10.734 20.781 18.922 1 96.25 356 TRP B N 1
ATOM 5797 C CA . TRP B 1 356 ? -10.742 20.688 17.453 1 96.25 356 TRP B CA 1
ATOM 5798 C C . TRP B 1 356 ? -9.359 20.297 16.938 1 96.25 356 TRP B C 1
ATOM 5800 O O . TRP B 1 356 ? -8.344 20.672 17.516 1 96.25 356 TRP B O 1
ATOM 5810 N N . THR B 1 357 ? -9.297 19.5 15.898 1 95.06 357 THR B N 1
ATOM 5811 C CA . THR B 1 357 ? -8.094 19.344 15.086 1 95.06 357 THR B CA 1
ATOM 5812 C C . THR B 1 357 ? -8.297 19.922 13.695 1 95.06 357 THR B C 1
ATOM 5814 O O . THR B 1 357 ? -9.203 19.5 12.969 1 95.06 357 THR B O 1
ATOM 5817 N N . LEU B 1 358 ? -7.578 20.922 13.43 1 96.75 358 LEU B N 1
ATOM 5818 C CA . LEU B 1 358 ? -7.59 21.547 12.117 1 96.75 358 LEU B CA 1
ATOM 5819 C C . LEU B 1 358 ? -6.582 20.891 11.188 1 96.75 358 LEU B C 1
ATOM 5821 O O . LEU B 1 358 ? -5.418 21.281 11.133 1 96.75 358 LEU B O 1
ATOM 5825 N N . GLY B 1 359 ? -7.023 19.875 10.461 1 94.62 359 GLY B N 1
ATOM 5826 C CA . GLY B 1 359 ? -6.168 19.078 9.602 1 94.62 359 GLY B CA 1
ATOM 5827 C C . GLY B 1 359 ? -5.957 19.688 8.234 1 94.62 359 GLY B C 1
ATOM 5828 O O . GLY B 1 359 ? -6.066 20.906 8.07 1 94.62 359 GLY B O 1
ATOM 5829 N N . ASP B 1 360 ? -5.645 18.844 7.262 1 93.38 360 ASP B N 1
ATOM 5830 C CA . ASP B 1 360 ? -5.297 19.266 5.906 1 93.38 360 ASP B CA 1
ATOM 5831 C C . ASP B 1 360 ? -6.457 20 5.242 1 93.38 360 ASP B C 1
ATOM 5833 O O . ASP B 1 360 ? -6.246 20.922 4.445 1 93.38 360 ASP B O 1
ATOM 5837 N N . ILE B 1 361 ? -7.645 19.594 5.578 1 94.25 361 ILE B N 1
ATOM 5838 C CA . ILE B 1 361 ? -8.852 20.219 5.043 1 94.25 361 ILE B CA 1
ATOM 5839 C C . ILE B 1 361 ? -8.828 21.719 5.336 1 94.25 361 ILE B C 1
ATOM 5841 O O . ILE B 1 361 ? -9.164 22.531 4.473 1 94.25 361 ILE B O 1
ATOM 5845 N N . PHE B 1 362 ? -8.492 22.062 6.531 1 97.06 362 PHE B N 1
ATOM 5846 C CA . PHE B 1 362 ? -8.406 23.453 6.965 1 97.06 362 PHE B CA 1
ATOM 5847 C C . PHE B 1 362 ? -7.191 24.125 6.34 1 97.06 362 PHE B C 1
ATOM 5849 O O . PHE B 1 362 ? -7.289 25.25 5.836 1 97.06 362 PHE B O 1
ATOM 5856 N N . ILE B 1 363 ? -6.125 23.422 6.312 1 96.56 363 ILE B N 1
ATOM 5857 C CA . ILE B 1 363 ? -4.855 23.984 5.867 1 96.56 363 ILE B CA 1
ATOM 5858 C C . ILE B 1 363 ? -4.895 24.219 4.359 1 96.56 363 ILE B C 1
ATOM 5860 O O . ILE B 1 363 ? -4.211 25.109 3.848 1 96.56 363 ILE B O 1
ATOM 5864 N N . ARG B 1 364 ? -5.691 23.547 3.648 1 94.88 364 ARG B N 1
ATOM 5865 C CA . ARG B 1 364 ? -5.824 23.75 2.209 1 94.88 364 ARG B CA 1
ATOM 5866 C C . ARG B 1 364 ? -6.41 25.109 1.9 1 94.88 364 ARG B C 1
ATOM 5868 O O . ARG B 1 364 ? -6.148 25.688 0.837 1 94.88 364 ARG B O 1
ATOM 5875 N N . GLN B 1 365 ? -7.215 25.641 2.775 1 96.38 365 GLN B N 1
ATOM 5876 C CA . GLN B 1 365 ? -7.82 26.953 2.539 1 96.38 365 GLN B CA 1
ATOM 5877 C C . GLN B 1 365 ? -6.953 28.078 3.109 1 96.38 365 GLN B C 1
ATOM 5879 O O . GLN B 1 365 ? -7.039 29.219 2.666 1 96.38 365 GLN B O 1
ATOM 5884 N N . PHE B 1 366 ? -6.184 27.75 4.109 1 98 366 PHE B N 1
ATOM 5885 C CA . PHE B 1 366 ? -5.406 28.781 4.785 1 98 366 PHE B CA 1
ATOM 5886 C C . PHE B 1 366 ? -3.914 28.469 4.711 1 98 366 PHE B C 1
ATOM 5888 O O . PHE B 1 366 ? -3.461 27.453 5.23 1 98 366 PHE B O 1
ATOM 5895 N N . TYR B 1 367 ? -3.227 29.406 3.969 1 97.75 367 TYR B N 1
ATOM 5896 C CA . TYR B 1 367 ? -1.777 29.375 4.141 1 97.75 367 TYR B CA 1
ATOM 5897 C C . TYR B 1 367 ? -1.4 29.453 5.613 1 97.75 367 TYR B C 1
ATOM 5899 O O . TYR B 1 367 ? -1.761 30.391 6.312 1 97.75 367 TYR B O 1
ATOM 5907 N N . THR B 1 368 ? -0.745 28.391 6.098 1 98.38 368 THR B N 1
ATOM 5908 C CA . THR B 1 368 ? -0.556 28.234 7.535 1 98.38 368 THR B CA 1
ATOM 5909 C C . THR B 1 368 ? 0.92 28.359 7.902 1 98.38 368 THR B C 1
ATOM 5911 O O . THR B 1 368 ? 1.756 27.609 7.387 1 98.38 368 THR B O 1
ATOM 5914 N N . VAL B 1 369 ? 1.195 29.281 8.805 1 98.5 369 VAL B N 1
ATOM 5915 C CA . VAL B 1 369 ? 2.566 29.594 9.195 1 98.5 369 VAL B CA 1
ATOM 5916 C C . VAL B 1 369 ? 2.777 29.234 10.672 1 98.5 369 VAL B C 1
ATOM 5918 O O . VAL B 1 369 ? 2.023 29.672 11.539 1 98.5 369 VAL B O 1
ATOM 5921 N N . PHE B 1 370 ? 3.756 28.391 10.93 1 98.31 370 PHE B N 1
ATOM 5922 C CA . PHE B 1 370 ? 4.18 28.062 12.281 1 98.31 370 PHE B CA 1
ATOM 5923 C C . PHE B 1 370 ? 5.41 28.875 12.68 1 98.31 370 PHE B C 1
ATOM 5925 O O . PHE B 1 370 ? 6.473 28.734 12.07 1 98.31 370 PHE B O 1
ATOM 5932 N N . ASP B 1 371 ? 5.246 29.719 13.633 1 98 371 ASP B N 1
ATOM 5933 C CA . ASP B 1 371 ? 6.309 30.609 14.109 1 98 371 ASP B CA 1
ATOM 5934 C C . ASP B 1 371 ? 6.82 30.141 15.477 1 98 371 ASP B C 1
ATOM 5936 O O . ASP B 1 371 ? 6.266 30.516 16.516 1 98 371 ASP B O 1
ATOM 5940 N N . GLN B 1 372 ? 7.91 29.406 15.406 1 95.69 372 GLN B N 1
ATOM 5941 C CA . GLN B 1 372 ? 8.461 28.875 16.656 1 95.69 372 GLN B CA 1
ATOM 5942 C C . GLN B 1 372 ? 9.086 29.984 17.484 1 95.69 372 GLN B C 1
ATOM 5944 O O . GLN B 1 372 ? 9.078 29.922 18.719 1 95.69 372 GLN B O 1
ATOM 5949 N N . GLY B 1 373 ? 9.617 30.969 16.875 1 95.19 373 GLY B N 1
ATOM 5950 C CA . GLY B 1 373 ? 10.266 32.062 17.562 1 95.19 373 GLY B CA 1
ATOM 5951 C C . GLY B 1 373 ? 9.32 32.844 18.453 1 95.19 373 GLY B C 1
ATOM 5952 O O . GLY B 1 373 ? 9.672 33.219 19.578 1 95.19 373 GLY B O 1
ATOM 5953 N N . ASN B 1 374 ? 8.164 33.062 17.953 1 96.19 374 ASN B N 1
ATOM 5954 C CA . ASN B 1 374 ? 7.191 33.875 18.688 1 96.19 374 ASN B CA 1
ATOM 5955 C C . ASN B 1 374 ? 6.066 33 19.25 1 96.19 374 ASN B C 1
ATOM 5957 O O . ASN B 1 374 ? 5.117 33.5 19.844 1 96.19 374 ASN B O 1
ATOM 5961 N N . THR B 1 375 ? 6.09 31.734 19.047 1 95.5 375 THR B N 1
ATOM 5962 C CA . THR B 1 375 ? 5.113 30.766 19.531 1 95.5 375 THR B CA 1
ATOM 5963 C C . THR B 1 375 ? 3.703 31.156 19.094 1 95.5 375 THR B C 1
ATOM 5965 O O . THR B 1 375 ? 2.844 31.438 19.938 1 95.5 375 THR B O 1
ATOM 5968 N N . GLN B 1 376 ? 3.482 31.219 17.875 1 97.62 376 GLN B N 1
ATOM 5969 C CA . GLN B 1 376 ? 2.201 31.578 17.266 1 97.62 376 GLN B CA 1
ATOM 5970 C C . GLN B 1 376 ? 2.012 30.891 15.922 1 97.62 376 GLN B C 1
ATOM 5972 O O . GLN B 1 376 ? 2.979 30.406 15.328 1 97.62 376 GLN B O 1
ATOM 5977 N N . VAL B 1 377 ? 0.817 30.766 15.523 1 98.31 377 VAL B N 1
ATOM 5978 C CA . VAL B 1 377 ? 0.464 30.234 14.203 1 98.31 377 VAL B CA 1
ATOM 5979 C C . VAL B 1 377 ? -0.231 31.328 13.383 1 98.31 377 VAL B C 1
ATOM 5981 O O . VAL B 1 377 ? -1.04 32.094 13.914 1 98.31 377 VAL B O 1
ATOM 5984 N N . GLY B 1 378 ? 0.134 31.484 12.133 1 98.56 378 GLY B N 1
ATOM 5985 C CA . GLY B 1 378 ? -0.451 32.469 11.227 1 98.56 378 GLY B CA 1
ATOM 5986 C C . GLY B 1 378 ? -1.325 31.844 10.156 1 98.56 378 GLY B C 1
ATOM 5987 O O . GLY B 1 378 ? -1.01 30.766 9.633 1 98.56 378 GLY B O 1
ATOM 5988 N N . PHE B 1 379 ? -2.385 32.562 9.828 1 98.44 379 PHE B N 1
ATOM 5989 C CA . PHE B 1 379 ? -3.309 32.125 8.797 1 98.44 379 PHE B CA 1
ATOM 5990 C C . PHE B 1 379 ? -3.586 33.219 7.785 1 98.44 379 PHE B C 1
ATOM 5992 O O . PHE B 1 379 ? -3.812 34.375 8.156 1 98.44 379 PHE B O 1
ATOM 5999 N N . ALA B 1 380 ? -3.477 32.906 6.57 1 98.25 380 ALA B N 1
ATOM 6000 C CA . ALA B 1 380 ? -3.928 33.75 5.469 1 98.25 380 ALA B CA 1
ATOM 6001 C C . ALA B 1 380 ? -4.668 32.938 4.414 1 98.25 380 ALA B C 1
ATOM 6003 O O . ALA B 1 380 ? -4.363 31.75 4.207 1 98.25 380 ALA B O 1
ATOM 6004 N N . LYS B 1 381 ? -5.605 33.531 3.828 1 97 381 LYS B N 1
ATOM 6005 C CA . LYS B 1 381 ? -6.316 32.812 2.764 1 97 381 LYS B CA 1
ATOM 6006 C C . LYS B 1 381 ? -5.379 32.469 1.608 1 97 381 LYS B C 1
ATOM 6008 O O . LYS B 1 381 ? -4.547 33.312 1.214 1 97 381 LYS B O 1
ATOM 6013 N N . VAL B 1 382 ? -5.445 31.234 1.141 1 95.19 382 VAL B N 1
ATOM 6014 C CA . VAL B 1 382 ? -4.586 30.812 0.036 1 95.19 382 VAL B CA 1
ATOM 6015 C C . VAL B 1 382 ? -4.926 31.625 -1.215 1 95.19 382 VAL B C 1
ATOM 6017 O O . VAL B 1 382 ? -6.074 32.031 -1.398 1 95.19 382 VAL B O 1
ATOM 6020 N N . ALA B 1 383 ? -3.906 31.797 -2.033 1 89.69 383 ALA B N 1
ATOM 6021 C CA . ALA B 1 383 ? -4.094 32.531 -3.279 1 89.69 383 ALA B CA 1
ATOM 6022 C C . ALA B 1 383 ? -4.871 31.703 -4.297 1 89.69 383 ALA B C 1
ATOM 6024 O O . ALA B 1 383 ? -4.691 30.484 -4.383 1 89.69 383 ALA B O 1
ATOM 6025 N N . SER B 1 384 ? -5.961 32.062 -4.914 1 70.38 384 SER B N 1
ATOM 6026 C CA . SER B 1 384 ? -6.789 31.391 -5.91 1 70.38 384 SER B CA 1
ATOM 6027 C C . SER B 1 384 ? -6.016 31.156 -7.207 1 70.38 384 SER B C 1
ATOM 6029 O O . SER B 1 384 ? -5.137 31.953 -7.555 1 70.38 384 SER B O 1
#

Organism: Acipenser ruthenus (NCBI:txid7906)

Secondary structure (DSSP, 8-state):
--------------TTS-EEEEEEEE--HHHHHHHTT-HHHHHH------SS-----S---SS-EEEEEEEETTTTEEEEEEEETT---EEE-BTT--SGGGTTS--B-GGG-TT-EEEEEEEEEEETTEEEEEEEEEEEEEETTEEEEEEEEEEEEE-SSS-----S-SEEEE-SPPPTTSPPPHHHHHHHTT--SSSEEEEE--SSTTSSEEEEESS--GGGEEEEEEEEEBPTTSSSEEEE-EEEETTEE--TTTT-EEEEE-TT--SEEE-HHHHHHHHHHHT-EE-TTS-EE--GGGGGGSPPEEEEETTEEEEE-HHHHEEEEE-TTS-EEEEESEEE-S-SEETTEEEEEE-HHHHTTEEEEEETTTTEEEEEEEP-/--------------TTS-EEEEEEEE--HHHHHHHTT-HHHHHH------SS-----S---SS-EEEEEEEETTTTEEEEEEEETT---EEE-BTT--SGGGTTS--B-GGG-TT-EEEEEEEEEEETTEEEEEEEEEEEEEETTEEEEEEEEEEEEE-SSS-----S-SEEEE-SPPPTTSPPPHHHHHHHTT--SSSEEEEE--SSTTSSEEEEESS--GGGEEEEEEEEEBPTTSSSEEEE-EEEETTEE--TTTT-EEEEE-TT--SEEE-HHHHHHHHHHHT-EE-TTS-EE--GGGGGGSPPEEEEETTEEEEE-HHHHEEEEE-TTS-EEEEESEEE-S-SEETTEEEEEE-HHHHTTEEEEEETTTTEEEEEEEP-

pLDDT: mean 82.78, std 18.76, range [22.08, 98.56]

Foldseek 3Di:
DDPPPPPPPPPPCPDPVDDDDDDDDADDPCNQCVVVVCNLCQQQVPDPLDDPDQQADPADPDFDADWDWKFWAVVTDIWTAGAKLPFFAAEFEAPLAPQLLRVLGDHDYQVNHPQKDFPFDKDWDGGPQGIFIFGWMFTWMDDPHDTQGRAIYGYTNYDGGSHNPNRPTRTYQHDWDDDVVHGGHSLNSCVVVVVALASKKWWADAPDPPDDTDIDGRDDDPQFFDDDWDKFAADPPDTQKGKFCFKDWQPHTDCLQPVIAIEHAIQRDAFKAFQPVCVVVVLVLQVWDQDSRNFTFDDPVCQQVGIWMWTAGPRDTQTQGSVLQWDWDQDPVRDITTTGRYYHDSDQGDPRHGYIYNYPSNCNQWTWMQHPPRRIIITGGTDD/DDPPPPPPPPPPCPDPVDDDDDDDDADDPCNQCVVVVCNLCQQQVPDPLDDDDQQADPADPDFDADWDWKFWAVVTDIWTAGAKLPFFAAEFEAPLAPQLLRVLGDHDYQVNHPQKDFPFDKDWDGGPQGIFIFGWMFTWMDDPHDTQGRAIYGYTNYDGGSHNPNRPTRTYQHDWDDDVVHGGHSLNSCVVVVVALASKKWWADAPDPPDDTDIDGRDDDPQFFDDDWDKFAADPPDTQKGKWCFKDWQPHTDCLQPVIAIEHAIQRDAFKAFQPVCVVVVLVLQVWDQDSRNFTFDDPVCQQVGIWMWTAGPRDTQTQGSVLQWDWDQDPVRDITITGRYYHDSDQGDPRHGYIYNYPSSCNQWTWMQHPPRRIIITGGTDD

Radius of gyration: 27.92 Å; Cα contacts (8 Å, |Δi|>4): 1968; chains: 2; bounding box: 63×80×64 Å

Sequence (768 aa):
MMKVLVPILAFLAITDGLIRVPLMKFKSLYEQLLEEGQLKNFLTNQQLNSDGSYNEPLLNYKDMAYFGQISVGTPPQSFYVHFDTGSTHLWINSVYCKSEACTMHHLFNPEASSTYYSNGQPFSVHYGTGSLTGVIGYDTVSLQGLKVTNQEIGLSTNEPGNNFARPLHDGIMGMGFKQPGGMTPIVDTMIQENLLEEPIFAFYLTNSPGHGSEVVFGGVDPTHYTGEIHWVPVAPGSHWQLVMESFEIDHQETGWCSDGCSAIVDTGTSLLTCPPQFVNELYQKIGAQANEYGDYVVDCNNLNNLPTLTFIMNGAHLHLEPSFYTLVYHLNTGEKYCRLGIEGSHEEYRDGQPFWTLGDIFIRQFYTVFDQGNTQVGFAKVASMMKVLVPILAFLAITDGLIRVPLMKFKSLYEQLLEEGQLKNFLTNQQLNSDGSYNEPLLNYKDMAYFGQISVGTPPQSFYVHFDTGSTHLWINSVYCKSEACTMHHLFNPEASSTYYSNGQPFSVHYGTGSLTGVIGYDTVSLQGLKVTNQEIGLSTNEPGNNFARPLHDGIMGMGFKQPGGMTPIVDTMIQENLLEEPIFAFYLTNSPGHGSEVVFGGVDPTHYTGEIHWVPVAPGSHWQLVMESFEIDHQETGWCSDGCSAIVDTGTSLLTCPPQFVNELYQKIGAQANEYGDYVVDCNNLNNLPTLTFIMNGAHLHLEPSFYTLVYHLNTGEKYCRLGIEGSHEEYRDGQPFWTLGDIFIRQFYTVFDQGNTQVGFAKVAS

InterPro domains:
  IPR001461 Aspartic peptidase A1 [PR00792] (72-92)
  IPR001461 Aspartic peptidase A1 [PR00792] (213-226)
  IPR001461 Aspartic peptidase A1 [PR00792] (263-274)
  IPR001461 Aspartic peptidase A1 [PR00792] (356-371)
  IPR001461 Aspartic peptidase A1 [PTHR47966] (23-381)
  IPR012848 Aspartic peptidase, N-terminal [PF07966] (20-45)
  IPR021109 Aspartic peptidase domain superfamily [G3DSA:2.40.70.10] (55-380)
  IPR021109 Aspartic peptidase domain superfamily [G3DSA:2.40.70.10] (65-222)
  IPR021109 Aspartic peptidase domain superfamily [SSF50630] (5-382)
  IPR033121 Peptidase family A1 domain [PF00026] (65-382)
  IPR033121 Peptidase family A1 domain [PS51767] (66-380)

Solvent-accessible surface area (backbone atoms only — not comparable to full-atom values): 39332 Å² total; per-residue (Å²): 134,83,80,75,74,72,71,79,68,73,73,71,68,62,73,87,69,45,43,64,40,60,24,30,42,39,53,14,53,45,48,43,27,48,26,64,66,32,45,61,27,68,46,27,52,50,70,75,77,61,86,80,66,82,29,55,58,85,63,68,48,59,48,50,47,54,32,29,66,36,26,43,33,40,67,69,44,72,40,40,22,32,58,14,39,73,36,30,51,32,32,35,39,18,66,66,21,75,39,63,36,39,72,66,42,68,50,46,56,64,88,63,15,80,55,47,49,64,87,70,44,78,35,76,47,79,33,52,72,33,49,34,30,27,33,36,29,27,21,32,38,32,47,78,84,45,74,37,69,71,36,55,31,32,32,28,37,36,56,52,50,82,36,38,50,55,55,96,48,32,33,38,35,11,56,28,61,66,49,92,92,50,61,61,9,59,61,57,51,31,51,76,68,63,70,41,81,35,61,28,35,25,41,41,43,52,92,44,70,58,39,83,15,30,39,28,36,20,42,79,65,70,83,49,34,44,87,66,72,46,63,29,62,36,47,85,93,48,68,61,27,31,60,29,58,37,41,24,55,59,85,33,78,66,64,83,14,72,90,33,23,26,32,28,64,21,58,70,34,43,44,26,24,32,25,47,92,48,33,64,60,50,33,56,76,57,57,42,41,76,50,89,44,48,46,38,30,45,63,67,89,46,48,90,74,38,52,39,36,31,44,26,33,78,86,39,77,46,72,46,46,37,80,49,41,36,44,76,38,66,28,75,87,71,46,74,46,30,33,49,32,60,44,60,31,90,42,53,58,49,96,88,14,46,20,31,39,39,6,41,31,49,37,42,52,24,28,36,33,45,30,65,77,75,43,29,39,28,40,18,44,39,47,130,134,82,79,76,73,73,71,76,67,73,71,71,67,61,73,86,68,45,44,64,41,60,24,30,40,39,53,14,52,44,49,42,27,48,25,66,66,31,45,60,26,68,43,28,52,51,70,75,79,60,85,82,64,80,27,57,58,86,63,67,49,60,48,50,46,55,32,29,66,36,26,44,32,39,67,70,45,73,41,40,21,32,59,15,38,73,36,31,52,32,32,35,40,18,66,67,21,74,39,61,38,40,73,70,43,68,50,45,56,63,88,64,16,79,56,47,51,63,86,69,44,76,36,76,46,79,32,54,72,33,48,34,31,27,32,36,31,27,21,32,38,34,46,77,84,44,73,37,69,72,36,54,31,32,32,26,37,35,56,50,50,82,38,38,49,59,55,95,48,32,34,37,37,12,56,26,62,66,50,91,92,49,60,61,10,57,62,58,52,32,50,76,67,64,72,41,82,34,61,28,36,23,42,39,43,51,90,44,70,60,40,84,15,29,39,29,37,20,42,79,65,71,83,51,32,44,86,66,71,46,64,31,62,36,46,85,93,49,70,61,26,31,59,29,58,39,41,23,55,57,86,34,78,68,64,83,14,72,90,34,24,26,32,29,65,21,58,68,34,44,43,26,23,32,24,48,92,47,33,64,61,50,34,56,75,58,58,40,42,76,49,89,44,47,44,40,30,46,62,67,89,46,48,89,73,38,52,38,36,31,44,25,32,78,85,39,76,47,73,45,47,38,80,50,43,36,43,77,38,67,27,76,87,71,47,72,47,30,34,49,32,60,44,60,31,90,42,54,58,48,97,88,16,46,20,33,40,40,5,41,32,50,35,43,51,22,28,34,32,45,29,66,76,77,42,27,38,27,40,19,43,39,47,130